Protein AF-0000000079552326 (afdb_homodimer)

Organism: Vigna unguiculata (NCBI:txid3917)

Foldseek 3Di:
DPPPPPPDPPPPPPPPPPVVPWDFQEKDFEPPLQPGKMWIWTQCQKIKIWDADPVGDIDIDIDPNVPRRTWNEKEWAFQDFAQPPPPDDPPGGWTKMWTWFQVQFIWIWTDDPNDIDTQAPPTHHDGPGGFNYKYWFHRPNHQWTWMWIFGQQQWIKIWIDRGRSDHIDIDTLDRRVGGKHDWDADPNRQKIWTAGPVRDIWIWGQDPVRHIDTDDDDDD/DDPPPPPDPPPPPPPPPPVVPWDFQEKDFEPPLQPGKMWIWTQCQKIKIWDADPVGDIDIDIDPNVPRRTWNYKEWAFQDFAPPPPPDDPPGGWTKMWTWFQVQFIWIWTDDPNDIDTQAPPTHHDGPGGFQYKYWFHRPNHQWTWMWIFGQQQWIKIWIDRGRSDHIDIDTLDRRVGGKHDWDADPNRQKIWTAGPVRDIWIWGQDPVRHIDTDDDDDD

InterPro domains:
  IPR001680 WD40 repeat [PF00400] (12-50)
  IPR001680 WD40 repeat [PF00400] (66-109)
  IPR001680 WD40 repeat [PF00400] (123-159)
  IPR001680 WD40 repeat [PF00400] (177-204)
  IPR001680 WD40 repeat [PS50082] (124-161)
  IPR001680 WD40 repeat [SM00320] (10-51)
  IPR001680 WD40 repeat [SM00320] (56-110)
  IPR001680 WD40 repeat [SM00320] (117-160)
  IPR001680 WD40 repeat [SM00320] (166-205)
  IPR015943 WD40/YVTN repeat-like-containing domain superfamily [G3DSA:2.130.10.10] (1-220)
  IPR036322 WD40-repeat-containing domain superfamily [SSF50978] (7-205)
  IPR037363 Sec13/Seh1 family [PTHR11024] (5-219)

Solvent-accessible surface area (backbone atoms only — not comparable to full-atom values): 23379 Å² total; per-residue (Å²): 136,86,79,80,80,78,78,78,77,75,76,71,74,71,74,72,71,74,66,74,52,40,37,53,56,25,74,37,69,44,46,72,90,71,44,66,29,38,41,34,13,18,39,70,2,34,33,42,36,39,34,61,42,95,87,66,40,27,46,50,48,70,39,74,58,70,21,65,72,9,17,33,14,44,23,45,38,49,40,62,62,54,60,67,57,91,78,58,76,84,69,71,69,47,56,37,35,37,35,12,6,55,72,16,32,38,43,33,34,33,59,52,95,91,37,73,38,81,67,42,91,68,63,47,74,82,55,87,31,34,21,43,17,36,30,43,36,45,60,77,76,32,63,41,50,42,32,40,37,15,12,54,67,8,35,32,36,41,33,35,29,64,49,92,89,53,73,73,44,79,41,76,71,47,76,68,83,38,34,23,54,41,52,44,58,37,88,69,35,60,36,39,39,38,29,29,49,63,45,43,74,48,40,33,32,67,42,96,87,68,48,70,40,73,55,61,65,48,76,116,136,86,81,78,78,78,78,77,80,76,74,68,73,72,70,70,71,72,64,74,50,39,38,52,56,24,74,37,70,43,47,71,91,72,44,65,29,37,40,33,12,18,40,71,2,32,32,40,36,40,34,60,43,94,86,66,39,26,46,50,46,72,38,75,58,69,21,67,72,9,17,34,15,43,23,46,38,49,42,63,63,53,61,67,55,88,77,59,75,84,68,72,69,47,56,35,34,36,35,11,6,57,72,17,32,38,43,34,34,32,57,52,95,90,37,73,38,79,67,41,92,68,63,48,74,82,54,88,30,33,21,43,17,36,29,43,35,45,58,75,78,32,63,40,50,42,34,42,36,16,12,54,66,7,34,32,37,39,32,36,27,64,50,91,88,53,74,72,44,78,43,75,72,47,76,68,83,38,33,21,55,41,51,44,58,36,87,67,36,60,38,38,40,37,30,30,48,64,45,44,74,48,41,33,30,67,42,97,86,67,46,71,42,74,54,61,65,49,77,116

Structure (mmCIF, N/CA/C/O backbone):
data_AF-0000000079552326-model_v1
#
loop_
_entity.id
_entity.type
_entity.pdbx_description
1 polymer 'Protein transport protein SEC13'
#
loop_
_atom_site.group_PDB
_atom_site.id
_atom_site.type_symbol
_atom_site.label_atom_id
_atom_site.label_alt_id
_atom_site.label_comp_id
_atom_site.label_asym_id
_atom_site.label_entity_id
_atom_site.label_seq_id
_atom_site.pdbx_PDB_ins_code
_atom_site.Cartn_x
_atom_site.Cartn_y
_atom_site.Cartn_z
_atom_site.occupancy
_atom_site.B_iso_or_equiv
_atom_site.auth_seq_id
_atom_site.auth_comp_id
_atom_site.auth_asym_id
_atom_site.auth_atom_id
_atom_site.pdbx_PDB_model_num
ATOM 1 N N . MET A 1 1 ? -56.062 27.609 -46.219 1 24.67 1 MET A N 1
ATOM 2 C CA . MET A 1 1 ? -54.938 26.688 -46.188 1 24.67 1 MET A CA 1
ATOM 3 C C . MET A 1 1 ? -54.125 26.875 -44.906 1 24.67 1 MET A C 1
ATOM 5 O O . MET A 1 1 ? -53.594 27.953 -44.656 1 24.67 1 MET A O 1
ATOM 9 N N . GLN A 1 2 ? -54.5 26.234 -43.75 1 25.81 2 GLN A N 1
ATOM 10 C CA . GLN A 1 2 ? -54.125 26.312 -42.344 1 25.81 2 GLN A CA 1
ATOM 11 C C . GLN A 1 2 ? -52.719 25.781 -42.125 1 25.81 2 GLN A C 1
ATOM 13 O O . GLN A 1 2 ? -52.406 24.641 -42.469 1 25.81 2 GLN A O 1
ATOM 18 N N . LEU A 1 3 ? -51.719 26.625 -42.375 1 27.33 3 LEU A N 1
ATOM 19 C CA . LEU A 1 3 ? -50.281 26.359 -42.219 1 27.33 3 LEU A CA 1
ATOM 20 C C . LEU A 1 3 ? -49.969 25.859 -40.812 1 27.33 3 LEU A C 1
ATOM 22 O O . LEU A 1 3 ? -50.406 26.453 -39.812 1 27.33 3 LEU A O 1
ATOM 26 N N . TYR A 1 4 ? -49.844 24.5 -40.562 1 27.97 4 TYR A N 1
ATOM 27 C CA . TYR A 1 4 ? -49.406 23.797 -39.375 1 27.97 4 TYR A CA 1
ATOM 28 C C . TYR A 1 4 ? -48.062 24.328 -38.875 1 27.97 4 TYR A C 1
ATOM 30 O O . TYR A 1 4 ? -47.125 24.484 -39.656 1 27.97 4 TYR A O 1
ATOM 38 N N . GLU A 1 5 ? -47.938 25.203 -37.844 1 29.52 5 GLU A N 1
ATOM 39 C CA . GLU A 1 5 ? -46.906 25.75 -36.969 1 29.52 5 GLU A CA 1
ATOM 40 C C . GLU A 1 5 ? -46.094 24.656 -36.281 1 29.52 5 GLU A C 1
ATOM 42 O O . GLU A 1 5 ? -46.594 24.031 -35.312 1 29.52 5 GLU A O 1
ATOM 47 N N . GLY A 1 6 ? -45.562 23.641 -36.969 1 33.25 6 GLY A N 1
ATOM 48 C CA . GLY A 1 6 ? -44.844 22.562 -36.344 1 33.25 6 GLY A CA 1
ATOM 49 C C . GLY A 1 6 ? -43.719 23.031 -35.406 1 33.25 6 GLY A C 1
ATOM 50 O O . GLY A 1 6 ? -42.875 23.844 -35.812 1 33.25 6 GLY A O 1
ATOM 51 N N . ASN A 1 7 ? -43.938 23.281 -34.094 1 32.72 7 ASN A N 1
ATOM 52 C CA . ASN A 1 7 ? -43.094 23.625 -32.969 1 32.72 7 ASN A CA 1
ATOM 53 C C . ASN A 1 7 ? -41.875 22.719 -32.906 1 32.72 7 ASN A C 1
ATOM 55 O O . ASN A 1 7 ? -42 21.484 -32.906 1 32.72 7 ASN A O 1
ATOM 59 N N . GLN A 1 8 ? -40.688 23.078 -33.438 1 32.16 8 GLN A N 1
ATOM 60 C CA . GLN A 1 8 ? -39.312 22.609 -33.438 1 32.16 8 GLN A CA 1
ATOM 61 C C . GLN A 1 8 ? -38.875 22.219 -32.031 1 32.16 8 GLN A C 1
ATOM 63 O O . GLN A 1 8 ? -38.938 23.031 -31.109 1 32.16 8 GLN A O 1
ATOM 68 N N . ASN A 1 9 ? -39.156 20.969 -31.547 1 32.09 9 ASN A N 1
ATOM 69 C CA . ASN A 1 9 ? -38.656 20.266 -30.359 1 32.09 9 ASN A CA 1
ATOM 70 C C . ASN A 1 9 ? -37.188 20.578 -30.109 1 32.09 9 ASN A C 1
ATOM 72 O O . ASN A 1 9 ? -36.344 20.312 -30.969 1 32.09 9 ASN A O 1
ATOM 76 N N . GLU A 1 10 ? -36.812 21.656 -29.422 1 29.03 10 GLU A N 1
ATOM 77 C CA . GLU A 1 10 ? -35.5 22.016 -28.859 1 29.03 10 GLU A CA 1
ATOM 78 C C . GLU A 1 10 ? -34.844 20.812 -28.188 1 29.03 10 GLU A C 1
ATOM 80 O O . GLU A 1 10 ? -35.406 20.25 -27.234 1 29.03 10 GLU A O 1
ATOM 85 N N . TRP A 1 11 ? -34.281 19.844 -28.906 1 26.61 11 TRP A N 1
ATOM 86 C CA . TRP A 1 11 ? -33.344 18.859 -28.375 1 26.61 11 TRP A CA 1
ATOM 87 C C . TRP A 1 11 ? -32.406 19.5 -27.375 1 26.61 11 TRP A C 1
ATOM 89 O O . TRP A 1 11 ? -31.656 20.438 -27.703 1 26.61 11 TRP A O 1
ATOM 99 N N . THR A 1 12 ? -32.875 19.891 -26.219 1 27.86 12 THR A N 1
ATOM 100 C CA . THR A 1 12 ? -31.969 20.25 -25.125 1 27.86 12 THR A CA 1
ATOM 101 C C . THR A 1 12 ? -30.766 19.297 -25.094 1 27.86 12 THR A C 1
ATOM 103 O O . THR A 1 12 ? -30.938 18.078 -25.094 1 27.86 12 THR A O 1
ATOM 106 N N . GLN A 1 13 ? -29.703 19.641 -25.734 1 26.75 13 GLN A N 1
ATOM 107 C CA . GLN A 1 13 ? -28.375 19.047 -25.562 1 26.75 13 GLN A CA 1
ATOM 108 C C . GLN A 1 13 ? -28.109 18.719 -24.094 1 26.75 13 GLN A C 1
ATOM 110 O O . GLN A 1 13 ? -28.141 19.594 -23.234 1 26.75 13 GLN A O 1
ATOM 115 N N . ALA A 1 14 ? -28.688 17.656 -23.625 1 30.33 14 ALA A N 1
ATOM 116 C CA . ALA A 1 14 ? -28.172 17.125 -22.359 1 30.33 14 ALA A CA 1
ATOM 117 C C . ALA A 1 14 ? -26.656 17.25 -22.281 1 30.33 14 ALA A C 1
ATOM 119 O O . ALA A 1 14 ? -25.938 16.828 -23.188 1 30.33 14 ALA A O 1
ATOM 120 N N . HIS A 1 15 ? -26.156 18.344 -21.812 1 29.78 15 HIS A N 1
ATOM 121 C CA . HIS A 1 15 ? -24.766 18.422 -21.391 1 29.78 15 HIS A CA 1
ATOM 122 C C . HIS A 1 15 ? -24.297 17.125 -20.734 1 29.78 15 HIS A C 1
ATOM 124 O O . HIS A 1 15 ? -24.906 16.656 -19.766 1 29.78 15 HIS A O 1
ATOM 130 N N . VAL A 1 16 ? -24.172 16.125 -21.547 1 32.25 16 VAL A N 1
ATOM 131 C CA . VAL A 1 16 ? -23.359 15.062 -20.969 1 32.25 16 VAL A CA 1
ATOM 132 C C . VAL A 1 16 ? -22.188 15.664 -20.203 1 32.25 16 VAL A C 1
ATOM 134 O O . VAL A 1 16 ? -21.312 16.312 -20.797 1 32.25 16 VAL A O 1
ATOM 137 N N . PHE A 1 17 ? -22.422 16.359 -19.125 1 31.36 17 PHE A N 1
ATOM 138 C CA . PHE A 1 17 ? -21.297 16.562 -18.219 1 31.36 17 PHE A CA 1
ATOM 139 C C . PHE A 1 17 ? -20.453 15.305 -18.125 1 31.36 17 PHE A C 1
ATOM 141 O O . PHE A 1 17 ? -20.922 14.273 -17.641 1 31.36 17 PHE A O 1
ATOM 148 N N . ASP A 1 18 ? -19.703 15.031 -19.078 1 37.56 18 ASP A N 1
ATOM 149 C CA . ASP A 1 18 ? -18.562 14.148 -18.891 1 37.56 18 ASP A CA 1
ATOM 150 C C . ASP A 1 18 ? -17.844 14.445 -17.578 1 37.56 18 ASP A C 1
ATOM 152 O O . ASP A 1 18 ? -16.844 15.172 -17.547 1 37.56 18 ASP A O 1
ATOM 156 N N . GLU A 1 19 ? -18.484 14.938 -16.562 1 38.12 19 GLU A N 1
ATOM 157 C CA . GLU A 1 19 ? -17.734 15.109 -15.328 1 38.12 19 GLU A CA 1
ATOM 158 C C . GLU A 1 19 ? -16.875 13.883 -15.031 1 38.12 19 GLU A C 1
ATOM 160 O O . GLU A 1 19 ? -17.406 12.797 -14.797 1 38.12 19 GLU A O 1
ATOM 165 N N . HIS A 1 20 ? -15.773 13.742 -15.633 1 43.22 20 HIS A N 1
ATOM 166 C CA . HIS A 1 20 ? -14.758 12.789 -15.227 1 43.22 20 HIS A CA 1
ATOM 167 C C . HIS A 1 20 ? -14.758 12.586 -13.711 1 43.22 20 HIS A C 1
ATOM 169 O O . HIS A 1 20 ? -14.523 13.539 -12.961 1 43.22 20 HIS A O 1
ATOM 175 N N . LYS A 1 21 ? -15.711 11.922 -13.164 1 56.38 21 LYS A N 1
ATOM 176 C CA . LYS A 1 21 ? -15.648 11.609 -11.734 1 56.38 21 LYS A CA 1
ATOM 177 C C . LYS A 1 21 ? -14.234 11.203 -11.32 1 56.38 21 LYS A C 1
ATOM 179 O O . LYS A 1 21 ? -13.492 10.633 -12.117 1 56.38 21 LYS A O 1
ATOM 184 N N . SER A 1 22 ? -13.594 11.969 -10.289 1 68.19 22 SER A N 1
ATOM 185 C CA . SER A 1 22 ? -12.219 11.969 -9.797 1 68.19 22 SER A CA 1
ATOM 186 C C . SER A 1 22 ? -11.844 10.609 -9.203 1 68.19 22 SER A C 1
ATOM 188 O O . SER A 1 22 ? -12.719 9.875 -8.734 1 68.19 22 SER A O 1
ATOM 190 N N . SER A 1 23 ? -10.742 10.07 -9.523 1 82.38 23 SER A N 1
ATOM 191 C CA . SER A 1 23 ? -10.227 8.758 -9.156 1 82.38 23 SER A CA 1
ATOM 192 C C . SER A 1 23 ? -9.695 8.758 -7.727 1 82.38 23 SER A C 1
ATOM 194 O O . SER A 1 23 ? -9.258 9.789 -7.215 1 82.38 23 SER A O 1
ATOM 196 N N . VAL A 1 24 ? -10 7.66 -6.949 1 91.12 24 VAL A N 1
ATOM 197 C CA . VAL A 1 24 ? -9.305 7.414 -5.688 1 91.12 24 VAL A CA 1
ATOM 198 C C . VAL A 1 24 ? -7.875 6.961 -5.969 1 91.12 24 VAL A C 1
ATOM 200 O O . VAL A 1 24 ? -7.656 5.93 -6.602 1 91.12 24 VAL A O 1
ATOM 203 N N . ASN A 1 25 ? -6.969 7.672 -5.465 1 92 25 ASN A N 1
ATOM 204 C CA . ASN A 1 25 ? -5.57 7.438 -5.801 1 92 25 ASN A CA 1
ATOM 205 C C . ASN A 1 25 ? -4.875 6.574 -4.75 1 92 25 ASN A C 1
ATOM 207 O O . ASN A 1 25 ? -3.883 5.906 -5.047 1 92 25 ASN A O 1
ATOM 211 N N . SER A 1 26 ? -5.426 6.602 -3.602 1 95.44 26 SER A N 1
ATOM 212 C CA . SER A 1 26 ? -4.766 5.902 -2.504 1 95.44 26 SER A CA 1
ATOM 213 C C . SER A 1 26 ? -5.762 5.477 -1.435 1 95.44 26 SER A C 1
ATOM 215 O O . SER A 1 26 ? -6.703 6.215 -1.129 1 95.44 26 SER A O 1
ATOM 217 N N . ILE A 1 27 ? -5.586 4.344 -0.878 1 96.31 27 ILE A N 1
ATOM 218 C CA . ILE A 1 27 ? -6.352 3.826 0.25 1 96.31 27 ILE A CA 1
ATOM 219 C C . ILE A 1 27 ? -5.402 3.242 1.294 1 96.31 27 ILE A C 1
ATOM 221 O O . ILE A 1 27 ? -4.395 2.621 0.947 1 96.31 27 ILE A O 1
ATOM 225 N N . ALA A 1 28 ? -5.66 3.475 2.564 1 97.81 28 ALA A N 1
ATOM 226 C CA . ALA A 1 28 ? -4.805 2.984 3.639 1 97.81 28 ALA A CA 1
ATOM 227 C C . ALA A 1 28 ? -5.617 2.66 4.887 1 97.81 28 ALA A C 1
ATOM 229 O O . ALA A 1 28 ? -6.371 3.504 5.383 1 97.81 28 ALA A O 1
ATOM 230 N N . TRP A 1 29 ? -5.469 1.457 5.418 1 97.25 29 TRP A N 1
ATOM 231 C CA . TRP A 1 29 ? -6.082 1.085 6.688 1 97.25 29 TRP A CA 1
ATOM 232 C C . TRP A 1 29 ? -5.285 1.644 7.859 1 97.25 29 TRP A C 1
ATOM 234 O O . TRP A 1 29 ? -4.055 1.654 7.832 1 97.25 29 TRP A O 1
ATOM 244 N N . ALA A 1 30 ? -6.039 1.964 8.898 1 96.94 30 ALA A N 1
ATOM 245 C CA . ALA A 1 30 ? -5.414 2.492 10.109 1 96.94 30 ALA A CA 1
ATOM 246 C C . ALA A 1 30 ? -4.781 1.374 10.938 1 96.94 30 ALA A C 1
ATOM 248 O O . ALA A 1 30 ? -5.066 0.195 10.711 1 96.94 30 ALA A O 1
ATOM 249 N N . PRO A 1 31 ? -3.836 1.813 11.852 1 93.25 31 PRO A N 1
ATOM 250 C CA . PRO A 1 31 ? -3.346 0.819 12.812 1 93.25 31 PRO A CA 1
ATOM 251 C C . PRO A 1 31 ? -4.473 0.136 13.578 1 93.25 31 PRO A C 1
ATOM 253 O O . PRO A 1 31 ? -5.539 0.725 13.773 1 93.25 31 PRO A O 1
ATOM 256 N N . HIS A 1 32 ? -4.137 -1.065 14 1 90.56 32 HIS A N 1
ATOM 257 C CA . HIS A 1 32 ? -5.152 -1.932 14.586 1 90.56 32 HIS A CA 1
ATOM 258 C C . HIS A 1 32 ? -5.766 -1.299 15.836 1 90.56 32 HIS A C 1
ATOM 260 O O . HIS A 1 32 ? -6.953 -1.491 16.109 1 90.56 32 HIS A O 1
ATOM 266 N N . GLU A 1 33 ? -4.957 -0.493 16.531 1 90.94 33 GLU A N 1
ATOM 267 C CA . GLU A 1 33 ? -5.414 0.094 17.781 1 90.94 33 GLU A CA 1
ATOM 268 C C . GLU A 1 33 ? -6.555 1.08 17.547 1 90.94 33 GLU A C 1
ATOM 270 O O . GLU A 1 33 ? -7.293 1.419 18.469 1 90.94 33 GLU A O 1
ATOM 275 N N . LEU A 1 34 ? -6.688 1.47 16.328 1 92.5 34 LEU A N 1
ATOM 276 C CA . LEU A 1 34 ? -7.703 2.467 16 1 92.5 34 LEU A CA 1
ATOM 277 C C . LEU A 1 34 ? -8.969 1.804 15.477 1 92.5 34 LEU A C 1
ATOM 279 O O . LEU A 1 34 ? -9.93 2.488 15.117 1 92.5 34 LEU A O 1
ATOM 283 N N . GLY A 1 35 ? -8.977 0.435 15.477 1 92.31 35 GLY A N 1
ATOM 284 C CA . GLY A 1 35 ? -10.109 -0.286 14.922 1 92.31 35 GLY A CA 1
ATOM 285 C C . GLY A 1 35 ? -10.148 -0.267 13.406 1 92.31 35 GLY A C 1
ATOM 286 O O . GLY A 1 35 ? -9.117 -0.08 12.758 1 92.31 35 GLY A O 1
ATOM 287 N N . LEU A 1 36 ? -11.352 -0.593 12.867 1 94 36 LEU A N 1
ATOM 288 C CA . LEU A 1 36 ? -11.531 -0.58 11.414 1 94 36 LEU A CA 1
ATOM 289 C C . LEU A 1 36 ? -11.734 0.843 10.906 1 94 36 LEU A C 1
ATOM 291 O O . LEU A 1 36 ? -12.836 1.387 10.992 1 94 36 LEU A O 1
ATOM 295 N N . CYS A 1 37 ? -10.688 1.405 10.453 1 95.88 37 CYS A N 1
ATOM 296 C CA . CYS A 1 37 ? -10.656 2.775 9.953 1 95.88 37 CYS A CA 1
ATOM 297 C C . CYS A 1 37 ? -9.852 2.865 8.664 1 95.88 37 CYS A C 1
ATOM 299 O O . CYS A 1 37 ? -8.727 2.367 8.594 1 95.88 37 CYS A O 1
ATOM 301 N N . LEU A 1 38 ? -10.453 3.438 7.605 1 96.88 38 LEU A N 1
ATOM 302 C CA . LEU A 1 38 ? -9.867 3.49 6.27 1 96.88 38 LEU A CA 1
ATOM 303 C C . LEU A 1 38 ? -9.781 4.93 5.773 1 96.88 38 LEU A C 1
ATOM 305 O O . LEU A 1 38 ? -10.773 5.66 5.797 1 96.88 38 LEU A O 1
ATOM 309 N N . ALA A 1 39 ? -8.586 5.371 5.355 1 98.12 39 ALA A N 1
ATOM 310 C CA . ALA A 1 39 ? -8.406 6.672 4.715 1 98.12 39 ALA A CA 1
ATOM 311 C C . ALA A 1 39 ? -8.273 6.527 3.203 1 98.12 39 ALA A C 1
ATOM 313 O O . ALA A 1 39 ? -7.605 5.605 2.721 1 98.12 39 ALA A O 1
ATOM 314 N N . CYS A 1 40 ? -8.844 7.449 2.457 1 97.12 40 CYS A N 1
ATOM 315 C CA . CYS A 1 40 ? -8.805 7.43 0.999 1 97.12 40 CYS A CA 1
ATOM 316 C C . CYS A 1 40 ? -8.461 8.805 0.442 1 97.12 40 CYS A C 1
ATOM 318 O O . CYS A 1 40 ? -9.125 9.789 0.759 1 97.12 40 CYS A O 1
ATOM 320 N N . GLY A 1 41 ? -7.438 8.891 -0.342 1 97.31 41 GLY A N 1
ATOM 321 C CA . GLY A 1 41 ? -7.09 10.109 -1.054 1 97.31 41 GLY A CA 1
ATOM 322 C C . GLY A 1 41 ? -7.629 10.148 -2.473 1 97.31 41 GLY A C 1
ATOM 323 O O . GLY A 1 41 ? -7.449 9.203 -3.236 1 97.31 41 GLY A O 1
ATOM 324 N N . SER A 1 42 ? -8.219 11.281 -2.816 1 95.38 42 SER A N 1
ATOM 325 C CA . SER A 1 42 ? -8.914 11.352 -4.098 1 95.38 42 SER A CA 1
ATOM 326 C C . SER A 1 42 ? -8.344 12.469 -4.973 1 95.38 42 SER A C 1
ATOM 328 O O . SER A 1 42 ? -7.762 13.422 -4.461 1 95.38 42 SER A O 1
ATOM 330 N N . SER A 1 43 ? -8.602 12.336 -6.254 1 93.75 43 SER A N 1
ATOM 331 C CA . SER A 1 43 ? -8.148 13.305 -7.246 1 93.75 43 SER A CA 1
ATOM 332 C C . SER A 1 43 ? -8.922 14.617 -7.129 1 93.75 43 SER A C 1
ATOM 334 O O . SER A 1 43 ? -8.492 15.648 -7.652 1 93.75 43 SER A O 1
ATOM 336 N N . ASP A 1 44 ? -10.055 14.609 -6.48 1 93.62 44 ASP A N 1
ATOM 337 C CA . ASP A 1 44 ? -10.836 15.836 -6.324 1 93.62 44 ASP A CA 1
ATOM 338 C C . ASP A 1 44 ? -10.266 16.703 -5.207 1 93.62 44 ASP A C 1
ATOM 340 O O . ASP A 1 44 ? -10.805 17.781 -4.918 1 93.62 44 ASP A O 1
ATOM 344 N N . GLY A 1 45 ? -9.273 16.203 -4.559 1 97 45 GLY A N 1
ATOM 345 C CA . GLY A 1 45 ? -8.555 17 -3.576 1 97 45 GLY A CA 1
ATOM 346 C C . GLY A 1 45 ? -8.953 16.688 -2.146 1 97 45 GLY A C 1
ATOM 347 O O . GLY A 1 45 ? -8.383 17.25 -1.204 1 97 45 GLY A O 1
ATOM 348 N N . ASN A 1 46 ? -9.898 15.781 -1.949 1 96.69 46 ASN A N 1
ATOM 349 C CA . ASN A 1 46 ? -10.398 15.453 -0.618 1 96.69 46 ASN A CA 1
ATOM 350 C C . ASN A 1 46 ? -9.812 14.141 -0.107 1 96.69 46 ASN A C 1
ATOM 352 O O . ASN A 1 46 ? -9.367 13.305 -0.896 1 96.69 46 ASN A O 1
ATOM 356 N N . ILE A 1 47 ? -9.805 14.055 1.215 1 97.81 47 ILE A N 1
ATOM 357 C CA . ILE A 1 47 ? -9.555 12.781 1.888 1 97.81 47 ILE A CA 1
ATOM 358 C C . ILE A 1 47 ? -10.805 12.336 2.633 1 97.81 47 ILE A C 1
ATOM 360 O O . ILE A 1 47 ? -11.398 13.117 3.389 1 97.81 47 ILE A O 1
ATOM 364 N N . SER A 1 48 ? -11.234 11.188 2.375 1 96.25 48 SER A N 1
ATOM 365 C CA . SER A 1 48 ? -12.328 10.586 3.135 1 96.25 48 SER A CA 1
ATOM 366 C C . SER A 1 48 ? -11.812 9.562 4.133 1 96.25 48 SER A C 1
ATOM 368 O O . SER A 1 48 ? -10.875 8.812 3.83 1 96.25 48 SER A O 1
ATOM 370 N N . VAL A 1 49 ? -12.414 9.531 5.297 1 96.88 49 VAL A N 1
ATOM 371 C CA . VAL A 1 49 ? -12.078 8.555 6.332 1 96.88 49 VAL A CA 1
ATOM 372 C C . VAL A 1 49 ? -13.336 7.789 6.742 1 96.88 49 VAL A C 1
ATOM 374 O O . VAL A 1 49 ? -14.328 8.383 7.168 1 96.88 49 VAL A O 1
ATOM 377 N N . PHE A 1 50 ? -13.25 6.508 6.566 1 94.88 50 PHE A N 1
ATOM 378 C CA . PHE A 1 50 ? -14.344 5.617 6.949 1 94.88 50 PHE A CA 1
ATOM 379 C C . PHE A 1 50 ? -14.031 4.922 8.273 1 94.88 50 PHE A C 1
ATOM 381 O O . PHE A 1 50 ? -12.938 4.375 8.445 1 94.88 50 PHE A O 1
ATOM 388 N N . THR A 1 51 ? -14.961 4.945 9.188 1 94.88 51 THR A N 1
ATOM 389 C CA . THR A 1 51 ? -14.766 4.301 10.484 1 94.88 51 THR A CA 1
ATOM 390 C C . THR A 1 51 ? -15.945 3.391 10.812 1 94.88 51 THR A C 1
ATOM 392 O O . THR A 1 51 ? -17.109 3.812 10.742 1 94.88 51 THR A O 1
ATOM 395 N N . ALA A 1 52 ? -15.602 2.23 11.203 1 94.06 52 ALA A N 1
ATOM 396 C CA . ALA A 1 52 ? -16.641 1.285 11.586 1 94.06 52 ALA A CA 1
ATOM 397 C C . ALA A 1 52 ? -17.25 1.644 12.938 1 94.06 52 ALA A C 1
ATOM 399 O O . ALA A 1 52 ? -16.531 2.037 13.859 1 94.06 52 ALA A O 1
ATOM 400 N N . ARG A 1 53 ? -18.5 1.413 13 1 92.81 53 ARG A N 1
ATOM 401 C CA . ARG A 1 53 ? -19.219 1.601 14.25 1 92.81 53 ARG A CA 1
ATOM 402 C C . ARG A 1 53 ? -19.484 0.264 14.945 1 92.81 53 ARG A C 1
ATOM 404 O O . ARG A 1 53 ? -19.406 -0.791 14.305 1 92.81 53 ARG A O 1
ATOM 411 N N . ALA A 1 54 ? -19.828 0.433 16.172 1 89.94 54 ALA A N 1
ATOM 412 C CA . ALA A 1 54 ? -20.125 -0.761 16.953 1 89.94 54 ALA A CA 1
ATOM 413 C C . ALA A 1 54 ? -21.359 -1.475 16.422 1 89.94 54 ALA A C 1
ATOM 415 O O . ALA A 1 54 ? -21.469 -2.699 16.516 1 89.94 54 ALA A O 1
ATOM 416 N N . ASP A 1 55 ? -22.25 -0.761 15.852 1 88.62 55 ASP A N 1
ATOM 417 C CA . ASP A 1 55 ? -23.516 -1.345 15.406 1 88.62 55 ASP A CA 1
ATOM 418 C C . ASP A 1 55 ? -23.375 -1.955 14.016 1 88.62 55 ASP A C 1
ATOM 420 O O . ASP A 1 55 ? -24.375 -2.361 13.414 1 88.62 55 ASP A O 1
ATOM 424 N N . GLY A 1 56 ? -22.203 -1.899 13.445 1 83.75 56 GLY A N 1
ATOM 425 C CA . GLY A 1 56 ? -21.953 -2.527 12.156 1 83.75 56 GLY A CA 1
ATOM 426 C C . GLY A 1 56 ? -21.984 -1.546 11 1 83.75 56 GLY A C 1
ATOM 427 O O . GLY A 1 56 ? -21.594 -1.882 9.883 1 83.75 56 GLY A O 1
ATOM 428 N N . GLY A 1 57 ? -22.469 -0.383 11.305 1 89.06 57 GLY A N 1
ATOM 429 C CA . GLY A 1 57 ? -22.438 0.663 10.297 1 89.06 57 GLY A CA 1
ATOM 430 C C . GLY A 1 57 ? -21.094 1.36 10.195 1 89.06 57 GLY A C 1
ATOM 431 O O . GLY A 1 57 ? -20.156 1.008 10.906 1 89.06 57 GLY A O 1
ATOM 432 N N . TRP A 1 58 ? -21.016 2.219 9.203 1 92.56 58 TRP A N 1
ATOM 433 C CA . TRP A 1 58 ? -19.766 2.953 9.008 1 92.56 58 TRP A CA 1
ATOM 434 C C . TRP A 1 58 ? -20.031 4.457 8.938 1 92.56 58 TRP A C 1
ATOM 436 O O . TRP A 1 58 ? -21 4.898 8.312 1 92.56 58 TRP A O 1
ATOM 446 N N . ASP A 1 59 ? -19.203 5.23 9.641 1 93.06 59 ASP A N 1
ATOM 447 C CA . ASP A 1 59 ? -19.188 6.688 9.531 1 93.06 59 ASP A CA 1
ATOM 448 C C . ASP A 1 59 ? -18.172 7.156 8.492 1 93.06 59 ASP A C 1
ATOM 450 O O . ASP A 1 59 ? -17.156 6.508 8.281 1 93.06 59 ASP A O 1
ATOM 454 N N . THR A 1 60 ? -18.547 8.25 7.852 1 92.81 60 THR A N 1
ATOM 455 C CA . THR A 1 60 ? -17.609 8.875 6.918 1 92.81 60 THR A CA 1
ATOM 456 C C . THR A 1 60 ? -17.312 10.312 7.348 1 92.81 60 THR A C 1
ATOM 458 O O . THR A 1 60 ? -18.219 11.078 7.668 1 92.81 60 THR A O 1
ATOM 461 N N . ALA A 1 61 ? -16.047 10.602 7.473 1 95.19 61 ALA A N 1
ATOM 462 C CA . ALA A 1 61 ? -15.57 11.977 7.652 1 95.19 61 ALA A CA 1
ATOM 463 C C . ALA A 1 61 ? -14.758 12.43 6.445 1 95.19 61 ALA A C 1
ATOM 465 O O . ALA A 1 61 ? -14.203 11.602 5.715 1 95.19 61 ALA A O 1
ATOM 466 N N . MET A 1 62 ? -14.742 13.797 6.266 1 95.38 62 MET A N 1
ATOM 467 C CA . MET A 1 62 ? -14.039 14.336 5.109 1 95.38 62 MET A CA 1
ATOM 468 C C . MET A 1 62 ? -13.055 15.422 5.535 1 95.38 62 MET A C 1
ATOM 470 O O . MET A 1 62 ? -13.375 16.266 6.375 1 95.38 62 MET A O 1
ATOM 474 N N . ILE A 1 63 ? -11.859 15.312 5.098 1 97.81 63 ILE A N 1
ATOM 475 C CA . ILE A 1 63 ? -10.938 16.438 5.086 1 97.81 63 ILE A CA 1
ATOM 476 C C . ILE A 1 63 ? -11.047 17.188 3.754 1 97.81 63 ILE A C 1
ATOM 478 O O . ILE A 1 63 ? -10.414 16.797 2.77 1 97.81 63 ILE A O 1
ATOM 482 N N . ASP A 1 64 ? -11.727 18.266 3.795 1 96.56 64 ASP A N 1
ATOM 483 C CA . ASP A 1 64 ? -12.055 19 2.576 1 96.56 64 ASP A CA 1
ATOM 484 C C . ASP A 1 64 ? -10.844 19.766 2.057 1 96.56 64 ASP A C 1
ATOM 486 O O . ASP A 1 64 ? -10.102 20.375 2.836 1 96.56 64 ASP A O 1
ATOM 490 N N . GLN A 1 65 ? -10.688 19.641 0.729 1 97.38 65 GLN A N 1
ATOM 491 C CA . GLN A 1 65 ? -9.648 20.406 0.036 1 97.38 65 GLN A CA 1
ATOM 492 C C . GLN A 1 65 ? -8.289 20.203 0.703 1 97.38 65 GLN A C 1
ATOM 494 O O . GLN A 1 65 ? -7.551 21.172 0.919 1 97.38 65 GLN A O 1
ATOM 499 N N . ALA A 1 66 ? -8.016 18.984 1.131 1 98.19 66 ALA A N 1
ATOM 500 C CA . ALA A 1 66 ? -6.707 18.672 1.705 1 98.19 66 ALA A CA 1
ATOM 501 C C . ALA A 1 66 ? -5.582 19.078 0.756 1 98.19 66 ALA A C 1
ATOM 503 O O . ALA A 1 66 ? -4.629 19.75 1.164 1 98.19 66 ALA A O 1
ATOM 504 N N . HIS A 1 67 ? -5.676 18.641 -0.46 1 98.38 67 HIS A N 1
ATOM 505 C CA . HIS A 1 67 ? -4.859 19.062 -1.594 1 98.38 67 HIS A CA 1
ATOM 506 C C . HIS A 1 67 ? -5.734 19.484 -2.775 1 98.38 67 HIS A C 1
ATOM 508 O O . HIS A 1 67 ? -6.137 18.625 -3.576 1 98.38 67 HIS A O 1
ATOM 514 N N . PRO A 1 68 ? -6.039 20.719 -2.969 1 96.62 68 PRO A N 1
ATOM 515 C CA . PRO A 1 68 ? -7.062 21.172 -3.908 1 96.62 68 PRO A CA 1
ATOM 516 C C . PRO A 1 68 ? -6.84 20.656 -5.324 1 96.62 68 PRO A C 1
ATOM 518 O O . PRO A 1 68 ? -7.805 20.438 -6.062 1 96.62 68 PRO A O 1
ATOM 521 N N . VAL A 1 69 ? -5.672 20.422 -5.758 1 96.44 69 VAL A N 1
ATOM 522 C CA . VAL A 1 69 ? -5.391 20 -7.125 1 96.44 69 VAL A CA 1
ATOM 523 C C . VAL A 1 69 ? -5.422 18.484 -7.211 1 96.44 69 VAL A C 1
ATOM 525 O O . VAL A 1 69 ? -5.336 17.906 -8.305 1 96.44 69 VAL A O 1
ATOM 528 N N . GLY A 1 70 ? -5.555 17.781 -6.051 1 97.31 70 GLY A N 1
ATOM 529 C CA . GLY A 1 70 ? -5.641 16.328 -6.031 1 97.31 70 GLY A CA 1
ATOM 530 C C . GLY A 1 70 ? -4.77 15.688 -4.965 1 97.31 70 GLY A C 1
ATOM 531 O O . GLY A 1 70 ? -3.619 16.094 -4.773 1 97.31 70 GLY A O 1
ATOM 532 N N . VAL A 1 71 ? -5.332 14.727 -4.238 1 98.25 71 VAL A N 1
ATOM 533 C CA . VAL A 1 71 ? -4.586 13.898 -3.297 1 98.25 71 VAL A CA 1
ATOM 534 C C . VAL A 1 71 ? -3.979 12.703 -4.027 1 98.25 71 VAL A C 1
ATOM 536 O O . VAL A 1 71 ? -4.676 11.984 -4.75 1 98.25 71 VAL A O 1
ATOM 539 N N . THR A 1 72 ? -2.684 12.477 -3.842 1 97.62 72 THR A N 1
ATOM 540 C CA . THR A 1 72 ? -2.008 11.391 -4.543 1 97.62 72 THR A CA 1
ATOM 541 C C . THR A 1 72 ? -1.787 10.195 -3.613 1 97.62 72 THR A C 1
ATOM 543 O O . THR A 1 72 ? -1.741 9.055 -4.062 1 97.62 72 THR A O 1
ATOM 546 N N . SER A 1 73 ? -1.617 10.484 -2.375 1 98.44 73 SER A N 1
ATOM 547 C CA . SER A 1 73 ? -1.265 9.422 -1.439 1 98.44 73 SER A CA 1
ATOM 548 C C . SER A 1 73 ? -1.659 9.781 -0.012 1 98.44 73 SER A C 1
ATOM 550 O O . SER A 1 73 ? -1.715 10.969 0.339 1 98.44 73 SER A O 1
ATOM 552 N N . VAL A 1 74 ? -1.997 8.758 0.801 1 98.81 74 VAL A N 1
ATOM 553 C CA . VAL A 1 74 ? -2.254 8.891 2.232 1 98.81 74 VAL A CA 1
ATOM 554 C C . VAL A 1 74 ? -1.521 7.793 2.994 1 98.81 74 VAL A C 1
ATOM 556 O O . VAL A 1 74 ? -1.314 6.695 2.469 1 98.81 74 VAL A O 1
ATOM 559 N N . SER A 1 75 ? -1.113 8.094 4.188 1 98.69 75 SER A N 1
ATOM 560 C CA . SER A 1 75 ? -0.477 7.129 5.082 1 98.69 75 SER A CA 1
ATOM 561 C C . SER A 1 75 ? -0.799 7.438 6.543 1 98.69 75 SER A C 1
ATOM 563 O O . SER A 1 75 ? -0.778 8.602 6.957 1 98.69 75 SER A O 1
ATOM 565 N N . TRP A 1 76 ? -1.054 6.426 7.309 1 97.75 76 TRP A N 1
ATOM 566 C CA . TRP A 1 76 ? -1.377 6.598 8.719 1 97.75 76 TRP A CA 1
ATOM 567 C C . TRP A 1 76 ? -0.108 6.691 9.562 1 97.75 76 TRP A C 1
ATOM 569 O O . TRP A 1 76 ? 0.884 6.016 9.281 1 97.75 76 TRP A O 1
ATOM 579 N N . ALA A 1 77 ? -0.288 7.5 10.602 1 96 77 ALA A N 1
ATOM 580 C CA . ALA A 1 77 ? 0.707 7.477 11.672 1 96 77 ALA A CA 1
ATOM 581 C C . ALA A 1 77 ? 0.532 6.246 12.555 1 96 77 ALA A C 1
ATOM 583 O O . ALA A 1 77 ? -0.552 5.66 12.609 1 96 77 ALA A O 1
ATOM 584 N N . PRO A 1 78 ? 1.679 5.934 13.203 1 92.5 78 PRO A N 1
ATOM 585 C CA . PRO A 1 78 ? 1.456 5.012 14.32 1 92.5 78 PRO A CA 1
ATOM 586 C C . PRO A 1 78 ? 0.477 5.562 15.352 1 92.5 78 PRO A C 1
ATOM 588 O O . PRO A 1 78 ? 0.363 6.781 15.516 1 92.5 78 PRO A O 1
ATOM 591 N N . SER A 1 79 ? -0.18 4.617 16.031 1 89.44 79 SER A N 1
ATOM 592 C CA . SER A 1 79 ? -1.219 5.031 16.969 1 89.44 79 SER A CA 1
ATOM 593 C C . SER A 1 79 ? -0.614 5.562 18.266 1 89.44 79 SER A C 1
ATOM 595 O O . SER A 1 79 ? -1.305 6.195 19.062 1 89.44 79 SER A O 1
ATOM 597 N N . THR A 1 80 ? 0.582 5.203 18.516 1 83.06 80 THR A N 1
ATOM 598 C CA . THR A 1 80 ? 1.228 5.66 19.75 1 83.06 80 THR A CA 1
ATOM 599 C C . THR A 1 80 ? 2.248 6.754 19.453 1 83.06 80 THR A C 1
ATOM 601 O O . THR A 1 80 ? 2.957 6.688 18.438 1 83.06 80 THR A O 1
ATOM 604 N N . ALA A 1 81 ? 2.232 7.746 20.281 1 74.75 81 ALA A N 1
ATOM 605 C CA . ALA A 1 81 ? 3.195 8.828 20.125 1 74.75 81 ALA A CA 1
ATOM 606 C C . ALA A 1 81 ? 4.625 8.328 20.297 1 74.75 81 ALA A C 1
ATOM 608 O O . ALA A 1 81 ? 4.867 7.383 21.047 1 74.75 81 ALA A O 1
ATOM 609 N N . PRO A 1 82 ? 5.531 8.984 19.656 1 73 82 PRO A N 1
ATOM 610 C CA . PRO A 1 82 ? 6.934 8.602 19.859 1 73 82 PRO A CA 1
ATOM 611 C C . PRO A 1 82 ? 7.355 8.664 21.312 1 73 82 PRO A C 1
ATOM 613 O O . PRO A 1 82 ? 6.945 9.578 22.047 1 73 82 PRO A O 1
ATOM 616 N N . GLY A 1 83 ? 8.188 7.676 21.766 1 65.25 83 GLY A N 1
ATOM 617 C CA . GLY A 1 83 ? 8.688 7.664 23.125 1 65.25 83 GLY A CA 1
ATOM 618 C C . GLY A 1 83 ? 7.691 7.109 24.125 1 65.25 83 GLY A C 1
ATOM 619 O O . GLY A 1 83 ? 7.988 7.008 25.328 1 65.25 83 GLY A O 1
ATOM 620 N N . ALA A 1 84 ? 6.395 7.047 23.781 1 62.72 84 ALA A N 1
ATOM 621 C CA . ALA A 1 84 ? 5.406 6.52 24.734 1 62.72 84 ALA A CA 1
ATOM 622 C C . ALA A 1 84 ? 5.785 5.117 25.188 1 62.72 84 ALA A C 1
ATOM 624 O O . ALA A 1 84 ? 6.09 4.246 24.375 1 62.72 84 ALA A O 1
ATOM 625 N N . LEU A 1 85 ? 6.77 4.961 26.203 1 53.41 85 LEU A N 1
ATOM 626 C CA . LEU A 1 85 ? 7.137 3.688 26.812 1 53.41 85 LEU A CA 1
ATOM 627 C C . LEU A 1 85 ? 5.895 2.895 27.203 1 53.41 85 LEU A C 1
ATOM 629 O O . LEU A 1 85 ? 4.859 3.477 27.531 1 53.41 85 LEU A O 1
ATOM 633 N N . VAL A 1 86 ? 5.902 1.416 27.062 1 51.25 86 VAL A N 1
ATOM 634 C CA . VAL A 1 86 ? 4.855 0.478 27.453 1 51.25 86 VAL A CA 1
ATOM 635 C C . VAL A 1 86 ? 4.227 0.922 28.781 1 51.25 86 VAL A C 1
ATOM 637 O O . VAL A 1 86 ? 3.121 0.498 29.125 1 51.25 86 VAL A O 1
ATOM 640 N N . GLY A 1 87 ? 4.953 1.235 29.688 1 44.56 87 GLY A N 1
ATOM 641 C CA . GLY A 1 87 ? 4.469 1.312 31.047 1 44.56 87 GLY A CA 1
ATOM 642 C C . GLY A 1 87 ? 3.457 2.424 31.266 1 44.56 87 GLY A C 1
ATOM 643 O O . GLY A 1 87 ? 2.783 2.469 32.312 1 44.56 87 GLY A O 1
ATOM 644 N N . ALA A 1 88 ? 3.891 3.641 30.906 1 46.66 88 ALA A N 1
ATOM 645 C CA . ALA A 1 88 ? 3.006 4.664 31.453 1 46.66 88 ALA A CA 1
ATOM 646 C C . ALA A 1 88 ? 1.578 4.484 30.938 1 46.66 88 ALA A C 1
ATOM 648 O O . ALA A 1 88 ? 1.352 3.816 29.938 1 46.66 88 ALA A O 1
ATOM 649 N N . GLY A 1 89 ? 0.6 5.203 31.406 1 46.69 89 GLY A N 1
ATOM 650 C CA . GLY A 1 89 ? -0.834 5.309 31.203 1 46.69 89 GLY A CA 1
ATOM 651 C C . GLY A 1 89 ? -1.231 5.156 29.734 1 46.69 89 GLY A C 1
ATOM 652 O O . GLY A 1 89 ? -0.399 5.309 28.844 1 46.69 89 GLY A O 1
ATOM 653 N N . LEU A 1 90 ? -2.219 4.254 29.469 1 52.31 90 LEU A N 1
ATOM 654 C CA . LEU A 1 90 ? -3.062 3.988 28.297 1 52.31 90 LEU A CA 1
ATOM 655 C C . LEU A 1 90 ? -3.182 5.227 27.422 1 52.31 90 LEU A C 1
ATOM 657 O O . LEU A 1 90 ? -4.039 6.082 27.656 1 52.31 90 LEU A O 1
ATOM 661 N N . LEU A 1 91 ? -2.061 5.906 27.156 1 59.84 91 LEU A N 1
ATOM 662 C CA . LEU A 1 91 ? -2.359 7.066 26.312 1 59.84 91 LEU A CA 1
ATOM 663 C C . LEU A 1 91 ? -3.268 6.684 25.156 1 59.84 91 LEU A C 1
ATOM 665 O O . LEU A 1 91 ? -3.174 5.574 24.625 1 59.84 91 LEU A O 1
ATOM 669 N N . ASP A 1 92 ? -4.328 7.359 25.016 1 75.31 92 ASP A N 1
ATOM 670 C CA . ASP A 1 92 ? -5.336 7.211 23.969 1 75.31 92 ASP A CA 1
ATOM 671 C C . ASP A 1 92 ? -4.699 7.234 22.594 1 75.31 92 ASP A C 1
ATOM 673 O O . ASP A 1 92 ? -3.834 8.07 22.312 1 75.31 92 ASP A O 1
ATOM 677 N N . PRO A 1 93 ? -4.957 6.25 21.875 1 85.31 93 PRO A N 1
ATOM 678 C CA . PRO A 1 93 ? -4.441 6.27 20.5 1 85.31 93 PRO A CA 1
ATOM 679 C C . PRO A 1 93 ? -4.766 7.57 19.766 1 85.31 93 PRO A C 1
ATOM 681 O O . PRO A 1 93 ? -5.836 8.148 19.984 1 85.31 93 PRO A O 1
ATOM 684 N N . VAL A 1 94 ? -3.75 7.98 19.141 1 86.88 94 VAL A N 1
ATOM 685 C CA . VAL A 1 94 ? -3.914 9.211 18.375 1 86.88 94 VAL A CA 1
ATOM 686 C C . VAL A 1 94 ? -4.184 8.875 16.906 1 86.88 94 VAL A C 1
ATOM 688 O O . VAL A 1 94 ? -3.531 8 16.328 1 86.88 94 VAL A O 1
ATOM 691 N N . GLN A 1 95 ? -5.172 9.562 16.344 1 93.94 95 GLN A N 1
ATOM 692 C CA . GLN A 1 95 ? -5.492 9.383 14.93 1 93.94 95 GLN A CA 1
ATOM 693 C C . GLN A 1 95 ? -4.863 10.477 14.078 1 93.94 95 GLN A C 1
ATOM 695 O O . GLN A 1 95 ? -5.336 11.617 14.07 1 93.94 95 GLN A O 1
ATOM 700 N N . LYS A 1 96 ? -3.805 10.078 13.398 1 96 96 LYS A N 1
ATOM 701 C CA . LYS A 1 96 ? -3.082 10.992 12.523 1 96 96 LYS A CA 1
ATOM 702 C C . LYS A 1 96 ? -2.785 10.352 11.172 1 96 96 LYS A C 1
ATOM 704 O O . LYS A 1 96 ? -2.596 9.133 11.086 1 96 96 LYS A O 1
ATOM 709 N N . LEU A 1 97 ? -2.82 11.133 10.164 1 97.56 97 LEU A N 1
ATOM 710 C CA . LEU A 1 97 ? -2.381 10.656 8.859 1 97.56 97 LEU A CA 1
ATOM 711 C C . LEU A 1 97 ? -1.605 11.742 8.117 1 97.56 97 LEU A C 1
ATOM 713 O O . LEU A 1 97 ? -1.691 12.922 8.477 1 97.56 97 LEU A O 1
ATOM 717 N N . CYS A 1 98 ? -0.747 11.359 7.199 1 98.69 98 CYS A N 1
ATOM 718 C CA . CYS A 1 98 ? -0.125 12.305 6.277 1 98.69 98 CYS A CA 1
ATOM 719 C C . CYS A 1 98 ? -0.62 12.086 4.855 1 98.69 98 CYS A C 1
ATOM 721 O O . CYS A 1 98 ? -1.152 11.023 4.535 1 98.69 98 CYS A O 1
ATOM 723 N N . SER A 1 99 ? -0.539 13.125 4.062 1 98.88 99 SER A N 1
ATOM 724 C CA . SER A 1 99 ? -0.974 13.062 2.672 1 98.88 99 SER A CA 1
ATOM 725 C C . SER A 1 99 ? -0.007 13.812 1.759 1 98.88 99 SER A C 1
ATOM 727 O O . SER A 1 99 ? 0.703 14.719 2.205 1 98.88 99 SER A O 1
ATOM 729 N N . GLY A 1 100 ? 0.146 13.336 0.547 1 98.88 100 GLY A N 1
ATOM 730 C CA . GLY A 1 100 ? 0.808 14.031 -0.543 1 98.88 100 GLY A CA 1
ATOM 731 C C . GLY A 1 100 ? -0.144 14.453 -1.646 1 98.88 100 GLY A C 1
ATOM 732 O O . GLY A 1 100 ? -1.195 13.836 -1.836 1 98.88 100 GLY A O 1
ATOM 733 N N . GLY A 1 101 ? 0.226 15.516 -2.363 1 98.62 101 GLY A N 1
ATOM 734 C CA . GLY A 1 101 ? -0.71 16.016 -3.357 1 98.62 101 GLY A CA 1
ATOM 735 C C . GLY A 1 101 ? -0.029 16.594 -4.582 1 98.62 101 GLY A C 1
ATOM 736 O O . GLY A 1 101 ? 1.198 16.703 -4.621 1 98.62 101 GLY A O 1
ATOM 737 N N . CYS A 1 102 ? -0.912 16.922 -5.492 1 98.25 102 CYS A N 1
ATOM 738 C CA . CYS A 1 102 ? -0.48 17.578 -6.727 1 98.25 102 CYS A CA 1
ATOM 739 C C . CYS A 1 102 ? -0.152 19.047 -6.488 1 98.25 102 CYS A C 1
ATOM 741 O O . CYS A 1 102 ? 0.345 19.719 -7.387 1 98.25 102 CYS A O 1
ATOM 743 N N . ASP A 1 103 ? -0.348 19.594 -5.352 1 98.44 103 ASP A N 1
ATOM 744 C CA . ASP A 1 103 ? 0.023 20.953 -4.98 1 98.44 103 ASP A CA 1
ATOM 745 C C . ASP A 1 103 ? 1.449 21.016 -4.441 1 98.44 103 ASP A C 1
ATOM 747 O O . ASP A 1 103 ? 1.856 22.016 -3.844 1 98.44 103 ASP A O 1
ATOM 751 N N . ASN A 1 104 ? 2.191 19.969 -4.52 1 98.75 104 ASN A N 1
ATOM 752 C CA . ASN A 1 104 ? 3.613 19.828 -4.223 1 98.75 104 ASN A CA 1
ATOM 753 C C . ASN A 1 104 ? 3.873 19.797 -2.721 1 98.75 104 ASN A C 1
ATOM 755 O O . ASN A 1 104 ? 5.008 19.984 -2.275 1 98.75 104 ASN A O 1
ATOM 759 N N . THR A 1 105 ? 2.801 19.531 -1.922 1 98.75 105 THR A N 1
ATOM 760 C CA . THR A 1 105 ? 3 19.578 -0.478 1 98.75 105 THR A CA 1
ATOM 761 C C . THR A 1 105 ? 2.719 18.219 0.154 1 98.75 105 THR A C 1
ATOM 763 O O . THR A 1 105 ? 2.018 17.391 -0.431 1 98.75 105 THR A O 1
ATOM 766 N N . VAL A 1 106 ? 3.385 18.062 1.287 1 98.88 106 VAL A N 1
ATOM 767 C CA . VAL A 1 106 ? 3.008 17.047 2.266 1 98.88 106 VAL A CA 1
ATOM 768 C C . VAL A 1 106 ? 2.275 17.703 3.434 1 98.88 106 VAL A C 1
ATOM 770 O O . VAL A 1 106 ? 2.65 18.797 3.879 1 98.88 106 VAL A O 1
ATOM 773 N N . LYS A 1 107 ? 1.232 17.094 3.867 1 98.81 107 LYS A N 1
ATOM 774 C CA . LYS A 1 107 ? 0.495 17.641 5.008 1 98.81 107 LYS A CA 1
ATOM 775 C C . LYS A 1 107 ? 0.209 16.547 6.039 1 98.81 107 LYS A C 1
ATOM 777 O O . LYS A 1 107 ? 0.098 15.375 5.695 1 98.81 107 LYS A O 1
ATOM 782 N N . VAL A 1 108 ? 0.116 16.984 7.289 1 98.38 108 VAL A N 1
ATOM 783 C CA . VAL A 1 108 ? -0.236 16.109 8.406 1 98.38 108 VAL A CA 1
ATOM 784 C C . VAL A 1 108 ? -1.595 16.516 8.969 1 98.38 108 VAL A C 1
ATOM 786 O O . VAL A 1 108 ? -1.881 17.703 9.125 1 98.38 108 VAL A O 1
ATOM 789 N N . TRP A 1 109 ? -2.395 15.547 9.203 1 98.31 109 TRP A N 1
ATOM 790 C CA . TRP A 1 109 ? -3.744 15.75 9.719 1 98.31 109 TRP A CA 1
ATOM 791 C C . TRP A 1 109 ? -3.943 15.008 11.039 1 98.31 109 TRP A C 1
ATOM 793 O O . TRP A 1 109 ? -3.457 13.883 11.203 1 98.31 109 TRP A O 1
ATOM 803 N N . LYS A 1 110 ? -4.699 15.609 11.914 1 96.19 110 LYS A N 1
ATOM 804 C CA . LYS A 1 110 ? -5.008 15.008 13.203 1 96.19 110 LYS A CA 1
ATOM 805 C C . LYS A 1 110 ? -6.492 15.117 13.523 1 96.19 110 LYS A C 1
ATOM 807 O O . LYS A 1 110 ? -7.113 16.156 13.281 1 96.19 110 LYS A O 1
ATOM 812 N N . LEU A 1 111 ? -7.023 13.992 14.023 1 95.75 111 LEU A N 1
ATOM 813 C CA . LEU A 1 111 ? -8.398 14.016 14.516 1 95.75 111 LEU A CA 1
ATOM 814 C C . LEU A 1 111 ? -8.445 14.5 15.961 1 95.75 111 LEU A C 1
ATOM 816 O O . LEU A 1 111 ? -7.816 13.914 16.844 1 95.75 111 LEU A O 1
ATOM 820 N N . ASN A 1 112 ? -9.109 15.57 16.172 1 91.88 112 ASN A N 1
ATOM 821 C CA . ASN A 1 112 ? -9.32 16.141 17.484 1 91.88 112 ASN A CA 1
ATOM 822 C C . ASN A 1 112 ? -10.789 16.484 17.734 1 91.88 112 ASN A C 1
ATOM 824 O O . ASN A 1 112 ? -11.383 17.266 16.984 1 91.88 112 ASN A O 1
ATOM 828 N N . ASN A 1 113 ? -11.328 15.867 18.734 1 91.88 113 ASN A N 1
ATOM 829 C CA . ASN A 1 113 ? -12.727 16.109 19.094 1 91.88 113 ASN A CA 1
ATOM 830 C C . ASN A 1 113 ? -13.656 15.914 17.906 1 91.88 113 ASN A C 1
ATOM 832 O O . ASN A 1 113 ? -14.516 16.766 17.641 1 91.88 113 ASN A O 1
ATOM 836 N N . GLY A 1 114 ? -13.398 14.953 17.156 1 90.88 114 GLY A N 1
ATOM 837 C CA . GLY A 1 114 ? -14.289 14.555 16.078 1 90.88 114 GLY A CA 1
ATOM 838 C C . GLY A 1 114 ? -14.055 15.32 14.789 1 90.88 114 GLY A C 1
ATOM 839 O O . GLY A 1 114 ? -14.766 15.109 13.797 1 90.88 114 GLY A O 1
ATOM 840 N N . LEU A 1 115 ? -13.031 16.188 14.797 1 94.69 115 LEU A N 1
ATOM 841 C CA . LEU A 1 115 ? -12.758 16.984 13.609 1 94.69 115 LEU A CA 1
ATOM 842 C C . LEU A 1 115 ? -11.32 16.797 13.141 1 94.69 115 LEU A C 1
ATOM 844 O O . LEU A 1 115 ? -10.391 16.828 13.945 1 94.69 115 LEU A O 1
ATOM 848 N N . TRP A 1 116 ? -11.266 16.562 11.828 1 97.31 116 TRP A N 1
ATOM 849 C CA . TRP A 1 116 ? -9.93 16.5 11.242 1 97.31 116 TRP A CA 1
ATOM 850 C C . TRP A 1 116 ? -9.406 17.891 10.945 1 97.31 116 TRP A C 1
ATOM 852 O O . TRP A 1 116 ? -10.094 18.719 10.336 1 97.31 116 TRP A O 1
ATOM 862 N N . LYS A 1 117 ? -8.164 18.125 11.414 1 96.62 117 LYS A N 1
ATOM 863 C CA . LYS A 1 117 ? -7.512 19.406 11.172 1 96.62 117 LYS A CA 1
ATOM 864 C C . LYS A 1 117 ? -6.055 19.203 10.766 1 96.62 117 LYS A C 1
ATOM 866 O O . LYS A 1 117 ? -5.422 18.219 11.148 1 96.62 117 LYS A O 1
ATOM 871 N N . MET A 1 118 ? -5.594 20.141 10.016 1 97.12 118 MET A N 1
ATOM 872 C CA . MET A 1 118 ? -4.172 20.125 9.688 1 97.12 118 MET A CA 1
ATOM 873 C C . MET A 1 118 ? -3.318 20.281 10.938 1 97.12 118 MET A C 1
ATOM 875 O O . MET A 1 118 ? -3.617 21.109 11.797 1 97.12 118 MET A O 1
ATOM 879 N N . ASP A 1 119 ? -2.27 19.469 11.047 1 96.19 119 ASP A N 1
ATOM 880 C CA . ASP A 1 119 ? -1.436 19.438 12.25 1 96.19 119 ASP A CA 1
ATOM 881 C C . ASP A 1 119 ? 0.029 19.703 11.906 1 96.19 119 ASP A C 1
ATOM 883 O O . ASP A 1 119 ? 0.928 19.094 12.484 1 96.19 119 ASP A O 1
ATOM 887 N N . CYS A 1 120 ? 0.227 20.406 10.852 1 93.81 120 CYS A N 1
ATOM 888 C CA . CYS A 1 120 ? 1.551 20.859 10.445 1 93.81 120 CYS A CA 1
ATOM 889 C C . CYS A 1 120 ? 1.485 22.25 9.844 1 93.81 120 CYS A C 1
ATOM 891 O O . CYS A 1 120 ? 1.111 22.422 8.688 1 93.81 120 CYS A O 1
ATOM 893 N N . PHE A 1 121 ? 1.552 23.312 10.555 1 89.69 121 PHE A N 1
ATOM 894 C CA . PHE A 1 121 ? 1.485 24.656 10.008 1 89.69 121 PHE A CA 1
ATOM 895 C C . PHE A 1 121 ? 2.859 25.312 10.031 1 89.69 121 PHE A C 1
ATOM 897 O O . PHE A 1 121 ? 3.479 25.438 11.086 1 89.69 121 PHE A O 1
ATOM 904 N N . PRO A 1 122 ? 3.158 25.703 8.805 1 91.62 122 PRO A N 1
ATOM 905 C CA . PRO A 1 122 ? 2.557 25.562 7.473 1 91.62 122 PRO A CA 1
ATOM 906 C C . PRO A 1 122 ? 2.717 24.156 6.895 1 91.62 122 PRO A C 1
ATOM 908 O O . PRO A 1 122 ? 3.379 23.312 7.496 1 91.62 122 PRO A O 1
ATOM 911 N N . ALA A 1 123 ? 2.084 23.969 5.742 1 96.75 123 ALA A N 1
ATOM 912 C CA . ALA A 1 123 ? 2.27 22.703 5.039 1 96.75 123 ALA A CA 1
ATOM 913 C C . ALA A 1 123 ? 3.75 22.422 4.797 1 96.75 123 ALA A C 1
ATOM 915 O O . ALA A 1 123 ? 4.559 23.344 4.707 1 96.75 123 ALA A O 1
ATOM 916 N N . LEU A 1 124 ? 4.105 21.219 4.773 1 98.25 124 LEU A N 1
ATOM 917 C CA . LEU A 1 124 ? 5.488 20.812 4.539 1 98.25 124 LEU A CA 1
ATOM 918 C C . LEU A 1 124 ? 5.863 21 3.07 1 98.25 124 LEU A C 1
ATOM 920 O O . LEU A 1 124 ? 5.395 20.25 2.211 1 98.25 124 LEU A O 1
ATOM 924 N N . HIS A 1 125 ? 6.695 21.969 2.889 1 97.12 125 HIS A N 1
ATOM 925 C CA . HIS A 1 125 ? 6.988 22.391 1.527 1 97.12 125 HIS A CA 1
ATOM 926 C C . HIS A 1 125 ? 8.484 22.297 1.227 1 97.12 125 HIS A C 1
ATOM 928 O O . HIS A 1 125 ? 9.273 23.094 1.715 1 97.12 125 HIS A O 1
ATOM 934 N N . MET A 1 126 ? 8.844 21.25 0.537 1 98.06 126 MET A N 1
ATOM 935 C CA . MET A 1 126 ? 10.211 21.156 0.032 1 98.06 126 MET A CA 1
ATOM 936 C C . MET A 1 126 ? 10.227 20.609 -1.393 1 98.06 126 MET A C 1
ATOM 938 O O . MET A 1 126 ? 11.242 20.688 -2.084 1 98.06 126 MET A O 1
ATOM 942 N N . HIS A 1 127 ? 9.141 20.047 -1.801 1 98.69 127 HIS A N 1
ATOM 943 C CA . HIS A 1 127 ? 9.031 19.547 -3.166 1 98.69 127 HIS A CA 1
ATOM 944 C C . HIS A 1 127 ? 8.648 20.656 -4.133 1 98.69 127 HIS A C 1
ATOM 946 O O . HIS A 1 127 ? 7.934 21.594 -3.758 1 98.69 127 HIS A O 1
ATOM 952 N N . THR A 1 128 ? 9.109 20.484 -5.371 1 98.69 128 THR A N 1
ATOM 953 C CA . THR A 1 128 ? 8.836 21.516 -6.383 1 98.69 128 THR A CA 1
ATOM 954 C C . THR A 1 128 ? 7.922 20.953 -7.473 1 98.69 128 THR A C 1
ATOM 956 O O . THR A 1 128 ? 7.719 21.594 -8.508 1 98.69 128 THR A O 1
ATOM 959 N N . ASP A 1 129 ? 7.434 19.812 -7.359 1 98.69 129 ASP A N 1
ATOM 960 C CA . ASP A 1 129 ? 6.469 19.141 -8.227 1 98.69 129 ASP A CA 1
ATOM 961 C C . ASP A 1 129 ? 5.582 18.203 -7.418 1 98.69 129 ASP A C 1
ATOM 963 O O . ASP A 1 129 ? 5.68 18.141 -6.191 1 98.69 129 ASP A O 1
ATOM 967 N N . TRP A 1 130 ? 4.699 17.469 -8.078 1 98.62 130 TRP A N 1
ATOM 968 C CA . TRP A 1 130 ? 3.732 16.594 -7.422 1 98.62 130 TRP A CA 1
ATOM 969 C C . TRP A 1 130 ? 4.422 15.68 -6.41 1 98.62 130 TRP A C 1
ATOM 971 O O . TRP A 1 130 ? 5.477 15.109 -6.699 1 98.62 130 TRP A O 1
ATOM 981 N N . VAL A 1 131 ? 3.889 15.625 -5.27 1 98.81 131 VAL A N 1
ATOM 982 C CA . VAL A 1 131 ? 4.219 14.523 -4.371 1 98.81 131 VAL A CA 1
ATOM 983 C C . VAL A 1 131 ? 3.51 13.258 -4.828 1 98.81 131 VAL A C 1
ATOM 985 O O . VAL A 1 131 ? 2.279 13.219 -4.918 1 98.81 131 VAL A O 1
ATOM 988 N N . ARG A 1 132 ? 4.254 12.211 -5.082 1 97.75 132 ARG A N 1
ATOM 989 C CA . ARG A 1 132 ? 3.688 10.992 -5.664 1 97.75 132 ARG A CA 1
ATOM 990 C C . ARG A 1 132 ? 3.322 9.984 -4.582 1 97.75 132 ARG A C 1
ATOM 992 O O . ARG A 1 132 ? 2.395 9.195 -4.75 1 97.75 132 ARG A O 1
ATOM 999 N N . ASP A 1 133 ? 4.105 10.039 -3.543 1 98.56 133 ASP A N 1
ATOM 1000 C CA . ASP A 1 133 ? 3.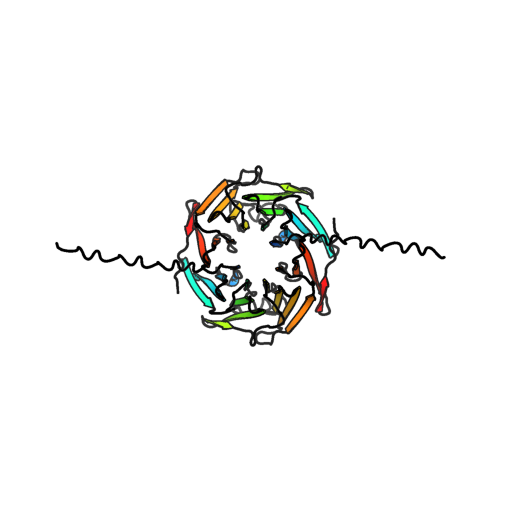879 9.07 -2.475 1 98.56 133 ASP A CA 1
ATOM 1001 C C . ASP A 1 133 ? 4.355 9.617 -1.13 1 98.56 133 ASP A C 1
ATOM 1003 O O . ASP A 1 133 ? 5.285 10.422 -1.074 1 98.56 133 ASP A O 1
ATOM 1007 N N . VAL A 1 134 ? 3.688 9.172 -0.057 1 98.88 134 VAL A N 1
ATOM 1008 C CA . VAL A 1 134 ? 4.09 9.453 1.317 1 98.88 134 VAL A CA 1
ATOM 1009 C C . VAL A 1 134 ? 4.008 8.172 2.152 1 98.88 134 VAL A C 1
ATOM 1011 O O . VAL A 1 134 ? 3.15 7.324 1.908 1 98.88 134 VAL A O 1
ATOM 1014 N N . ALA A 1 135 ? 4.871 8.094 3.1 1 98.69 135 ALA A N 1
ATOM 1015 C CA . ALA A 1 135 ? 4.859 6.961 4.023 1 98.69 135 ALA A CA 1
ATOM 1016 C C . ALA A 1 135 ? 5.289 7.391 5.426 1 98.69 135 ALA A C 1
ATOM 1018 O O . ALA A 1 135 ? 6.391 7.914 5.609 1 98.69 135 ALA A O 1
ATOM 1019 N N . TRP A 1 136 ? 4.387 7.191 6.398 1 97.5 136 TRP A N 1
ATOM 1020 C CA . TRP A 1 136 ? 4.742 7.398 7.797 1 97.5 136 TRP A CA 1
ATOM 1021 C C . TRP A 1 136 ? 5.445 6.172 8.367 1 97.5 136 TRP A C 1
ATOM 1023 O O . TRP A 1 136 ? 4.93 5.055 8.281 1 97.5 136 TRP A O 1
ATOM 1033 N N . ALA A 1 137 ? 6.633 6.383 8.93 1 96.38 137 ALA A N 1
ATOM 1034 C CA . ALA A 1 137 ? 7.402 5.258 9.453 1 96.38 137 ALA A CA 1
ATOM 1035 C C . ALA A 1 137 ? 6.699 4.621 10.648 1 96.38 137 ALA A C 1
ATOM 1037 O O . ALA A 1 137 ? 6.152 5.324 11.5 1 96.38 137 ALA A O 1
ATOM 1038 N N . PRO A 1 138 ? 6.812 3.277 10.641 1 91.19 138 PRO A N 1
ATOM 1039 C CA . PRO A 1 138 ? 6.309 2.639 11.859 1 91.19 138 PRO A CA 1
ATOM 1040 C C . PRO A 1 138 ? 7.172 2.938 13.086 1 91.19 138 PRO A C 1
ATOM 1042 O O . PRO A 1 138 ? 8.352 3.283 12.945 1 91.19 138 PRO A O 1
ATOM 1045 N N . ASN A 1 139 ? 6.504 3.17 14.391 1 76.44 139 ASN A N 1
ATOM 1046 C CA . ASN A 1 139 ? 7.215 3.619 15.578 1 76.44 139 ASN A CA 1
ATOM 1047 C C . ASN A 1 139 ? 7.48 2.465 16.547 1 76.44 139 ASN A C 1
ATOM 1049 O O . ASN A 1 139 ? 6.727 2.262 17.5 1 76.44 139 ASN A O 1
ATOM 1053 N N . LEU A 1 140 ? 8.242 1.658 16.094 1 65.94 140 LEU A N 1
ATOM 1054 C CA . LEU A 1 140 ? 8.57 0.672 17.109 1 65.94 140 LEU A CA 1
ATOM 1055 C C . LEU A 1 140 ? 9.664 1.19 18.031 1 65.94 140 LEU A C 1
ATOM 1057 O O . LEU A 1 140 ? 10.836 0.836 17.875 1 65.94 140 LEU A O 1
ATOM 1061 N N . GLY A 1 141 ? 9.242 2.139 18.938 1 64.06 141 GLY A N 1
ATOM 1062 C CA . GLY A 1 141 ? 10.203 2.596 19.938 1 64.06 141 GLY A CA 1
ATOM 1063 C C . GLY A 1 141 ? 11.047 3.76 19.453 1 64.06 141 GLY A C 1
ATOM 1064 O O . GLY A 1 141 ? 12.102 4.043 20.016 1 64.06 141 GLY A O 1
ATOM 1065 N N . LEU A 1 142 ? 10.648 4.348 18.375 1 68.25 142 LEU A N 1
ATOM 1066 C CA . LEU A 1 142 ? 11.414 5.457 17.828 1 68.25 142 LEU A CA 1
ATOM 1067 C C . LEU A 1 142 ? 11.148 6.742 18.609 1 68.25 142 LEU A C 1
ATOM 1069 O O . LEU A 1 142 ? 10.023 6.988 19.047 1 68.25 142 LEU A O 1
ATOM 1073 N N . PRO A 1 143 ? 12.203 7.469 18.75 1 79.12 143 PRO A N 1
ATOM 1074 C CA . PRO A 1 143 ? 12.102 8.703 19.516 1 79.12 143 PRO A CA 1
ATOM 1075 C C . PRO A 1 143 ? 11.422 9.836 18.75 1 79.12 143 PRO A C 1
ATOM 1077 O O . PRO A 1 143 ? 11.117 10.883 19.312 1 79.12 143 PRO A O 1
ATOM 1080 N N . LYS A 1 144 ? 11.289 9.672 17.531 1 89.88 144 LYS A N 1
ATOM 1081 C CA . LYS A 1 144 ? 10.703 10.727 16.703 1 89.88 144 LYS A CA 1
ATOM 1082 C C . LYS A 1 144 ? 9.734 10.148 15.68 1 89.88 144 LYS A C 1
ATOM 1084 O O . LYS A 1 144 ? 9.766 8.953 15.391 1 89.88 144 LYS A O 1
ATOM 1089 N N . SER A 1 145 ? 8.805 11.07 15.188 1 93.69 145 SER A N 1
ATOM 1090 C CA . SER A 1 145 ? 8.008 10.734 14.016 1 93.69 145 SER A CA 1
ATOM 1091 C C . SER A 1 145 ? 8.781 10.992 12.727 1 93.69 145 SER A C 1
ATOM 1093 O O . SER A 1 145 ? 9.492 11.992 12.609 1 93.69 145 SER A O 1
ATOM 1095 N N . THR A 1 146 ? 8.727 10.078 11.836 1 95.31 146 THR A N 1
ATOM 1096 C CA . THR A 1 146 ? 9.406 10.195 10.555 1 95.31 146 THR A CA 1
ATOM 1097 C C . THR A 1 146 ? 8.453 9.898 9.398 1 95.31 146 THR A C 1
ATOM 1099 O O . THR A 1 146 ? 7.738 8.891 9.422 1 95.31 146 THR A O 1
ATOM 1102 N N . ILE A 1 147 ? 8.422 10.781 8.406 1 97.44 147 ILE A N 1
ATOM 1103 C CA . ILE A 1 147 ? 7.664 10.609 7.168 1 97.44 147 ILE A CA 1
ATOM 1104 C C . ILE A 1 147 ? 8.609 10.688 5.969 1 97.44 147 ILE A C 1
ATOM 1106 O O . ILE A 1 147 ? 9.5 11.539 5.93 1 97.44 147 ILE A O 1
ATOM 1110 N N . ALA A 1 148 ? 8.445 9.789 5.035 1 98.75 148 ALA A N 1
ATOM 1111 C CA . ALA A 1 148 ? 9.125 9.906 3.746 1 98.75 148 ALA A CA 1
ATOM 1112 C C . ALA A 1 148 ? 8.156 10.367 2.66 1 98.75 148 ALA A C 1
ATOM 1114 O O . ALA A 1 148 ? 7.008 9.922 2.611 1 98.75 148 ALA A O 1
ATOM 1115 N N . SER A 1 149 ? 8.562 11.25 1.812 1 98.94 149 SER A N 1
ATOM 1116 C CA . SER A 1 149 ? 7.781 11.68 0.655 1 98.94 149 SER A CA 1
ATOM 1117 C C . SER A 1 149 ? 8.586 11.547 -0.634 1 98.94 149 SER A C 1
ATOM 1119 O O . SER A 1 149 ? 9.781 11.859 -0.66 1 98.94 149 SER A O 1
ATOM 1121 N N . ALA A 1 150 ? 7.984 11.055 -1.651 1 98.81 150 ALA A N 1
ATOM 1122 C CA . ALA A 1 150 ? 8.539 10.906 -2.996 1 98.81 150 ALA A CA 1
ATOM 1123 C C . ALA A 1 150 ? 7.848 11.852 -3.977 1 98.81 150 ALA A C 1
ATOM 1125 O O . ALA A 1 150 ? 6.629 12.039 -3.914 1 98.81 150 ALA A O 1
ATOM 1126 N N . SER A 1 151 ? 8.656 12.336 -4.883 1 98.75 151 SER A N 1
ATOM 1127 C CA . SER A 1 151 ? 8.07 13.375 -5.723 1 98.75 151 SER A CA 1
ATOM 1128 C C . SER A 1 151 ? 8.492 13.203 -7.18 1 98.75 151 SER A C 1
ATOM 1130 O O . SER A 1 151 ? 9.539 12.625 -7.469 1 98.75 151 SER A O 1
ATOM 1132 N N . GLN A 1 152 ? 7.664 13.773 -7.988 1 97.94 152 GLN A N 1
ATOM 1133 C CA . GLN A 1 152 ? 7.93 13.961 -9.414 1 97.94 152 GLN A CA 1
ATOM 1134 C C . GLN A 1 152 ? 9.203 14.773 -9.633 1 97.94 152 GLN A C 1
ATOM 1136 O O . GLN A 1 152 ? 9.844 14.656 -10.68 1 97.94 152 GLN A O 1
ATOM 1141 N N . ASP A 1 153 ? 9.656 15.594 -8.734 1 98.69 153 ASP A N 1
ATOM 1142 C CA . ASP A 1 153 ? 10.82 16.469 -8.875 1 98.69 153 ASP A CA 1
ATOM 1143 C C . ASP A 1 153 ? 12.117 15.664 -8.727 1 98.69 153 ASP A C 1
ATOM 1145 O O . ASP A 1 153 ? 13.211 16.234 -8.805 1 98.69 153 ASP A O 1
ATOM 1149 N N . GLY A 1 154 ? 11.984 14.383 -8.406 1 98.31 154 GLY A N 1
ATOM 1150 C CA . GLY A 1 154 ? 13.133 13.484 -8.352 1 98.31 154 GLY A CA 1
ATOM 1151 C C . GLY A 1 154 ? 13.727 13.359 -6.965 1 98.31 154 GLY A C 1
ATOM 1152 O O . GLY A 1 154 ? 14.727 12.664 -6.773 1 98.31 154 GLY A O 1
ATOM 1153 N N . LYS A 1 155 ? 13.102 13.953 -6 1 98.69 155 LYS A N 1
ATOM 1154 C CA . LYS A 1 155 ? 13.664 13.93 -4.656 1 98.69 155 LYS A CA 1
ATOM 1155 C C . LYS A 1 155 ? 12.805 13.094 -3.715 1 98.69 155 LYS A C 1
ATOM 1157 O O . LYS A 1 155 ? 11.594 13 -3.891 1 98.69 155 LYS A O 1
ATOM 1162 N N . VAL A 1 156 ? 13.484 12.469 -2.799 1 98.81 156 VAL A N 1
ATOM 1163 C CA . VAL A 1 156 ? 12.852 11.953 -1.587 1 98.81 156 VAL A CA 1
ATOM 1164 C C . VAL A 1 156 ? 13.234 12.828 -0.394 1 98.81 156 VAL A C 1
ATOM 1166 O O . VAL A 1 156 ? 14.406 13.148 -0.201 1 98.81 156 VAL A O 1
ATOM 1169 N N . VAL A 1 157 ? 12.227 13.242 0.33 1 98.81 157 VAL A N 1
ATOM 1170 C CA . VAL A 1 157 ? 12.445 14.055 1.524 1 98.81 157 VAL A CA 1
ATOM 1171 C C . VAL A 1 157 ? 12.023 13.266 2.766 1 98.81 157 VAL A C 1
ATOM 1173 O O . VAL A 1 157 ? 10.984 12.609 2.768 1 98.81 157 VAL A O 1
ATOM 1176 N N . ILE A 1 158 ? 12.891 13.328 3.785 1 98.25 158 ILE A N 1
ATOM 1177 C CA . ILE A 1 158 ? 12.586 12.781 5.105 1 98.25 158 ILE A CA 1
ATOM 1178 C C . ILE A 1 158 ? 12.148 13.906 6.039 1 98.25 158 ILE A C 1
ATOM 1180 O O . ILE A 1 158 ? 12.898 14.867 6.254 1 98.25 158 ILE A O 1
ATOM 1184 N N . TRP A 1 159 ? 10.938 13.773 6.543 1 97.69 159 TRP A N 1
ATOM 1185 C CA . TRP A 1 159 ? 10.398 14.719 7.516 1 97.69 159 TRP A CA 1
ATOM 1186 C C . TRP A 1 159 ? 10.414 14.125 8.922 1 97.69 159 TRP A C 1
ATOM 1188 O O . TRP A 1 159 ? 9.961 13 9.133 1 97.69 159 TRP A O 1
ATOM 1198 N N . THR A 1 160 ? 10.914 14.922 9.867 1 95.06 160 THR A N 1
ATOM 1199 C CA . THR A 1 160 ? 10.969 14.414 11.234 1 95.06 160 THR A CA 1
ATOM 1200 C C . THR A 1 160 ? 10.438 15.461 12.211 1 95.06 160 THR A C 1
ATOM 1202 O O . THR A 1 160 ? 10.5 16.656 11.945 1 95.06 160 THR A O 1
ATOM 1205 N N . VAL A 1 161 ? 9.852 14.984 13.25 1 93.81 161 VAL A N 1
ATOM 1206 C CA . VAL A 1 161 ? 9.477 15.82 14.391 1 93.81 161 VAL A CA 1
ATOM 1207 C C . VAL A 1 161 ? 9.695 15.047 15.688 1 93.81 161 VAL A C 1
ATOM 1209 O O . VAL A 1 161 ? 9.391 13.859 15.773 1 93.81 161 VAL A O 1
ATOM 1212 N N . ALA A 1 162 ? 10.32 15.664 16.625 1 88.06 162 ALA A N 1
ATOM 1213 C CA . ALA A 1 162 ? 10.688 14.992 17.859 1 88.06 162 ALA A CA 1
ATOM 1214 C C . ALA A 1 162 ? 9.477 14.828 18.781 1 88.06 162 ALA A C 1
ATOM 1216 O O . ALA A 1 162 ? 9.195 13.727 19.25 1 88.06 162 ALA A O 1
ATOM 1217 N N . LYS A 1 163 ? 8.766 15.93 19.031 1 84.81 163 LYS A N 1
ATOM 1218 C CA . LYS A 1 163 ? 7.613 15.898 19.938 1 84.81 163 LYS A CA 1
ATOM 1219 C C . LYS A 1 163 ? 6.359 16.422 19.25 1 84.81 163 LYS A C 1
ATOM 1221 O O . LYS A 1 163 ? 6.441 17.234 18.328 1 84.81 163 LYS A O 1
ATOM 1226 N N . GLU A 1 164 ? 5.305 15.914 19.75 1 82.25 164 GLU A N 1
ATOM 1227 C CA . GLU A 1 164 ? 4.035 16.438 19.25 1 82.25 164 GLU A CA 1
ATOM 1228 C C . GLU A 1 164 ? 3.975 17.953 19.375 1 82.25 164 GLU A C 1
ATOM 1230 O O . GLU A 1 164 ? 4.305 18.516 20.422 1 82.25 164 GLU A O 1
ATOM 1235 N N . GLY A 1 165 ? 3.535 18.578 18.312 1 83.56 165 GLY A N 1
ATOM 1236 C CA . GLY A 1 165 ? 3.416 20.031 18.328 1 83.56 165 GLY A CA 1
ATOM 1237 C C . GLY A 1 165 ? 4.652 20.734 17.812 1 83.56 165 GLY A C 1
ATOM 1238 O O . GLY A 1 165 ? 4.602 21.922 17.469 1 83.56 165 GLY A O 1
ATOM 1239 N N . ASP A 1 166 ? 5.805 20.062 17.766 1 90.75 166 ASP A N 1
ATOM 1240 C CA . ASP A 1 166 ? 7.02 20.656 17.219 1 90.75 166 ASP A CA 1
ATOM 1241 C C . ASP A 1 166 ? 6.902 20.859 15.719 1 90.75 166 ASP A C 1
ATOM 1243 O O . ASP A 1 166 ? 5.98 20.328 15.086 1 90.75 166 ASP A O 1
ATOM 1247 N N . GLN A 1 167 ? 7.867 21.672 15.281 1 94.56 167 GLN A N 1
ATOM 1248 C CA . GLN A 1 167 ? 7.93 21.906 13.844 1 94.56 167 GLN A CA 1
ATOM 1249 C C . GLN A 1 167 ? 8.602 20.719 13.133 1 94.56 167 GLN A C 1
ATOM 1251 O O . GLN A 1 167 ? 9.609 20.203 13.609 1 94.56 167 GLN A O 1
ATOM 1256 N N . TRP A 1 168 ? 8.055 20.391 12.047 1 96.88 168 TRP A N 1
ATOM 1257 C CA . TRP A 1 168 ? 8.656 19.359 11.219 1 96.88 168 TRP A CA 1
ATOM 1258 C C . TRP A 1 168 ? 9.906 19.891 10.523 1 96.88 168 TRP A C 1
ATOM 1260 O O . TRP A 1 168 ? 9.93 21.016 10.039 1 96.88 168 TRP A O 1
ATOM 1270 N N . GLU A 1 169 ? 10.883 19.047 10.477 1 96.25 169 GLU A N 1
ATOM 1271 C CA . GLU A 1 169 ? 12.102 19.344 9.734 1 96.25 169 GLU A CA 1
ATOM 1272 C C . GLU A 1 169 ? 12.258 18.422 8.531 1 96.25 169 GLU A C 1
ATOM 1274 O O . GLU A 1 169 ? 12.109 17.203 8.656 1 96.25 169 GLU A O 1
ATOM 1279 N N . GLY A 1 170 ? 12.555 19.047 7.391 1 97.62 170 GLY A N 1
ATOM 1280 C CA . GLY A 1 170 ? 12.758 18.25 6.184 1 97.62 170 GLY A CA 1
ATOM 1281 C C . GLY A 1 170 ? 14.219 18.141 5.789 1 97.62 170 GLY A C 1
ATOM 1282 O O . GLY A 1 170 ? 14.984 19.094 5.93 1 97.62 170 GLY A O 1
ATOM 1283 N N . LYS A 1 171 ? 14.578 16.969 5.336 1 97.56 171 LYS A N 1
ATOM 1284 C CA . LYS A 1 171 ? 15.898 16.719 4.766 1 97.56 171 LYS A CA 1
ATOM 1285 C C . LYS A 1 171 ? 15.805 15.906 3.48 1 97.56 171 LYS A C 1
ATOM 1287 O O . LYS A 1 171 ? 15.102 14.891 3.438 1 97.56 171 LYS A O 1
ATOM 1292 N N . VAL A 1 172 ? 16.469 16.375 2.439 1 98.25 172 VAL A N 1
ATOM 1293 C CA . VAL A 1 172 ? 16.5 15.594 1.204 1 98.25 172 VAL A CA 1
ATOM 1294 C C . VAL A 1 172 ? 17.344 14.336 1.408 1 98.25 172 VAL A C 1
ATOM 1296 O O . VAL A 1 172 ? 18.516 14.406 1.761 1 98.25 172 VAL A O 1
ATOM 1299 N N . LEU A 1 173 ? 16.734 13.258 1.252 1 97.94 173 LEU A N 1
ATOM 1300 C CA . LEU A 1 173 ? 17.438 11.977 1.325 1 97.94 173 LEU A CA 1
ATOM 1301 C C . LEU A 1 173 ? 18.422 11.828 0.172 1 97.94 173 LEU A C 1
ATOM 1303 O O . LEU A 1 173 ? 19.578 11.469 0.385 1 97.94 173 LEU A O 1
ATOM 1307 N N . ASN A 1 174 ? 17.938 12.055 -0.977 1 96.06 174 ASN A N 1
ATOM 1308 C CA . ASN A 1 174 ? 18.656 11.914 -2.236 1 96.06 174 ASN A CA 1
ATOM 1309 C C . ASN A 1 174 ? 17.906 12.578 -3.389 1 96.06 174 ASN A C 1
ATOM 1311 O O . ASN A 1 174 ? 16.672 12.695 -3.354 1 96.06 174 ASN A O 1
ATOM 1315 N N . ASP A 1 175 ? 18.641 13.109 -4.32 1 97.69 175 ASP A N 1
ATOM 1316 C CA . ASP A 1 175 ? 18.094 13.508 -5.613 1 97.69 175 ASP A CA 1
ATOM 1317 C C . ASP A 1 175 ? 18.344 12.43 -6.664 1 97.69 175 ASP A C 1
ATOM 1319 O O . ASP A 1 175 ? 19.469 12.242 -7.125 1 97.69 175 ASP A O 1
ATOM 1323 N N . PHE A 1 176 ? 17.328 11.797 -7.082 1 96.62 176 PHE A N 1
ATOM 1324 C CA . PHE A 1 176 ? 17.438 10.648 -7.98 1 96.62 176 PHE A CA 1
ATOM 1325 C C . PHE A 1 176 ? 17.516 11.102 -9.43 1 96.62 176 PHE A C 1
ATOM 1327 O O . PHE A 1 176 ? 17.75 10.297 -10.328 1 96.62 176 PHE A O 1
ATOM 1334 N N . LYS A 1 177 ? 17.234 12.344 -9.703 1 96.94 177 LYS A N 1
ATOM 1335 C CA . LYS A 1 177 ? 17.312 12.992 -11.008 1 96.94 177 LYS A CA 1
ATOM 1336 C C . LYS A 1 177 ? 16.297 12.406 -11.977 1 96.94 177 LYS A C 1
ATOM 1338 O O . LYS A 1 177 ? 16.422 12.57 -13.195 1 96.94 177 LYS A O 1
ATOM 1343 N N . THR A 1 178 ? 15.43 11.688 -11.508 1 96.44 178 THR A N 1
AT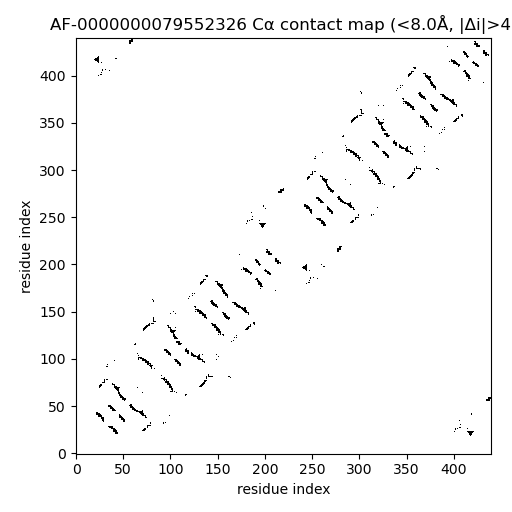OM 1344 C CA . THR A 1 178 ? 14.25 11.133 -12.172 1 96.44 178 THR A CA 1
ATOM 1345 C C . THR A 1 178 ? 13.07 11.055 -11.203 1 96.44 178 THR A C 1
ATOM 1347 O O . THR A 1 178 ? 13.266 11.031 -9.984 1 96.44 178 THR A O 1
ATOM 1350 N N . PRO A 1 179 ? 11.844 11.102 -11.742 1 96.75 179 PRO A N 1
ATOM 1351 C CA . PRO A 1 179 ? 10.703 11.016 -10.82 1 96.75 179 PRO A CA 1
ATOM 1352 C C . PRO A 1 179 ? 10.805 9.82 -9.867 1 96.75 179 PRO A C 1
ATOM 1354 O O . PRO A 1 179 ? 11.227 8.734 -10.281 1 96.75 179 PRO A O 1
ATOM 1357 N N . VAL A 1 180 ? 10.461 9.992 -8.602 1 97.75 180 VAL A N 1
ATOM 1358 C CA . VAL A 1 180 ? 10.359 8.922 -7.617 1 97.75 180 VAL A CA 1
ATOM 1359 C C . VAL A 1 180 ? 8.891 8.57 -7.387 1 97.75 180 VAL A C 1
ATOM 1361 O O . VAL A 1 180 ? 8.094 9.43 -7.008 1 97.75 180 VAL A O 1
ATOM 1364 N N . TRP A 1 181 ? 8.586 7.277 -7.527 1 96.06 181 TRP A N 1
ATOM 1365 C CA . TRP A 1 181 ? 7.184 6.887 -7.605 1 96.06 181 TRP A CA 1
ATOM 1366 C C . TRP A 1 181 ? 6.691 6.348 -6.266 1 96.06 181 TRP A C 1
ATOM 1368 O O . TRP A 1 181 ? 5.547 6.59 -5.871 1 96.06 181 TRP A O 1
ATOM 1378 N N . ARG A 1 182 ? 7.574 5.605 -5.613 1 97.06 182 ARG A N 1
ATOM 1379 C CA . ARG A 1 182 ? 7.109 4.934 -4.406 1 97.06 182 ARG A CA 1
ATOM 1380 C C . ARG A 1 182 ? 8.164 4.988 -3.307 1 97.06 182 ARG A C 1
ATOM 1382 O O . ARG A 1 182 ? 9.359 4.863 -3.582 1 97.06 182 ARG A O 1
ATOM 1389 N N . VAL A 1 183 ? 7.668 5.168 -2.105 1 98.31 183 VAL A N 1
ATOM 1390 C CA . VAL A 1 183 ? 8.453 4.957 -0.894 1 98.31 183 VAL A CA 1
ATOM 1391 C C . VAL A 1 183 ? 7.703 4.016 0.048 1 98.31 183 VAL A C 1
ATOM 1393 O O . VAL A 1 183 ? 6.477 4.07 0.142 1 98.31 183 VAL A O 1
ATOM 1396 N N . SER A 1 184 ? 8.438 3.201 0.703 1 97.94 184 SER A N 1
ATOM 1397 C CA . SER A 1 184 ? 7.844 2.25 1.637 1 97.94 184 SER A CA 1
ATOM 1398 C C . SER A 1 184 ? 8.828 1.876 2.744 1 97.94 184 SER A C 1
ATOM 1400 O O . SER A 1 184 ? 9.969 1.503 2.469 1 97.94 184 SER A O 1
ATOM 1402 N N . TRP A 1 185 ? 8.305 1.949 3.986 1 97 185 TRP A N 1
ATOM 1403 C CA . TRP A 1 185 ? 9.117 1.562 5.133 1 97 185 TRP A CA 1
ATOM 1404 C C . TRP A 1 185 ? 9.008 0.065 5.402 1 97 185 TRP A C 1
ATOM 1406 O O . TRP A 1 185 ? 7.926 -0.516 5.27 1 97 185 TRP A O 1
ATOM 1416 N N . SER A 1 186 ? 10.148 -0.409 5.855 1 94.62 186 SER A N 1
ATOM 1417 C CA . SER A 1 186 ? 10.062 -1.748 6.426 1 94.62 186 SER A CA 1
ATOM 1418 C C . SER A 1 186 ? 9.188 -1.762 7.676 1 94.62 186 SER A C 1
ATOM 1420 O O . SER A 1 186 ? 8.891 -0.708 8.242 1 94.62 186 SER A O 1
ATOM 1422 N N . LEU A 1 187 ? 8.898 -2.975 8.109 1 88.62 187 LEU A N 1
ATOM 1423 C CA . LEU A 1 187 ? 7.969 -3.115 9.227 1 88.62 187 LEU A CA 1
ATOM 1424 C C . LEU A 1 187 ? 8.562 -2.523 10.5 1 88.62 187 LEU A C 1
ATOM 1426 O O . LEU A 1 187 ? 7.828 -2.072 11.383 1 88.62 187 LEU A O 1
ATOM 1430 N N . THR A 1 188 ? 9.836 -2.529 10.625 1 87.62 188 THR A N 1
ATOM 1431 C CA . THR A 1 188 ? 10.492 -1.988 11.812 1 87.62 188 THR A CA 1
ATOM 1432 C C . THR A 1 188 ? 10.82 -0.51 11.617 1 87.62 188 THR A C 1
ATOM 1434 O O . THR A 1 188 ? 11.25 0.16 12.555 1 87.62 188 THR A O 1
ATOM 1437 N N . GLY A 1 189 ? 10.602 -0.039 10.352 1 91.81 189 GLY A N 1
ATOM 1438 C CA . GLY A 1 189 ? 10.82 1.371 10.078 1 91.81 189 GLY A CA 1
ATOM 1439 C C . GLY A 1 189 ? 12.289 1.725 9.906 1 91.81 189 GLY A C 1
ATOM 1440 O O . GLY A 1 189 ? 12.641 2.902 9.797 1 91.81 189 GLY A O 1
ATOM 1441 N N . ASN A 1 190 ? 13.156 0.768 9.852 1 89.69 190 ASN A N 1
ATOM 1442 C CA . ASN A 1 190 ? 14.594 1.037 9.812 1 89.69 190 ASN A CA 1
ATOM 1443 C C . ASN A 1 190 ? 15.109 1.106 8.383 1 89.69 190 ASN A C 1
ATOM 1445 O O . ASN A 1 190 ? 16.219 1.566 8.141 1 89.69 190 ASN A O 1
ATOM 1449 N N . ILE A 1 191 ? 14.375 0.582 7.461 1 93.69 191 ILE A N 1
ATOM 1450 C CA . ILE A 1 191 ? 14.766 0.605 6.055 1 93.69 191 ILE A CA 1
ATOM 1451 C C . ILE A 1 191 ? 13.68 1.293 5.23 1 93.69 191 ILE A C 1
ATOM 1453 O O . ILE A 1 191 ? 12.492 1.044 5.43 1 93.69 191 ILE A O 1
ATOM 1457 N N . LEU A 1 192 ? 14.117 2.133 4.363 1 96.56 192 LEU A N 1
ATOM 1458 C CA . LEU A 1 192 ? 13.227 2.758 3.389 1 96.56 192 LEU A CA 1
ATOM 1459 C C . LEU A 1 192 ? 13.523 2.254 1.979 1 96.56 192 LEU A C 1
ATOM 1461 O O . LEU A 1 192 ? 14.656 2.373 1.498 1 96.56 192 LEU A O 1
ATOM 1465 N N . ALA A 1 193 ? 12.523 1.666 1.365 1 97.31 193 ALA A N 1
ATOM 1466 C CA . ALA A 1 193 ? 12.617 1.305 -0.048 1 97.31 193 ALA A CA 1
ATOM 1467 C C . ALA A 1 193 ? 12.141 2.449 -0.938 1 97.31 193 ALA A C 1
ATOM 1469 O O . ALA A 1 193 ? 11.125 3.088 -0.649 1 97.31 193 ALA A O 1
ATOM 1470 N N . VAL A 1 194 ? 12.883 2.727 -1.967 1 97.19 194 VAL A N 1
ATOM 1471 C CA . VAL A 1 194 ? 12.555 3.795 -2.904 1 97.19 194 VAL A CA 1
ATOM 1472 C C . VAL A 1 194 ? 12.539 3.244 -4.328 1 97.19 194 VAL A C 1
ATOM 1474 O O . VAL A 1 194 ? 13.508 2.623 -4.773 1 97.19 194 VAL A O 1
ATOM 1477 N N . ALA A 1 195 ? 11.438 3.42 -4.996 1 95.81 195 ALA A N 1
ATOM 1478 C CA . ALA A 1 195 ? 11.328 3.062 -6.41 1 95.81 195 ALA A CA 1
ATOM 1479 C C . ALA A 1 195 ? 11.289 4.312 -7.289 1 95.81 195 ALA A C 1
ATOM 1481 O O . ALA A 1 195 ? 10.406 5.16 -7.129 1 95.81 195 ALA A O 1
ATOM 1482 N N . ASP A 1 196 ? 12.188 4.371 -8.211 1 94.62 196 ASP A N 1
ATOM 1483 C CA . ASP A 1 196 ? 12.234 5.551 -9.062 1 94.62 196 ASP A CA 1
ATOM 1484 C C . ASP A 1 196 ? 11.719 5.234 -10.469 1 94.62 196 ASP A C 1
ATOM 1486 O O . ASP A 1 196 ? 11.227 4.129 -10.719 1 94.62 196 ASP A O 1
ATOM 1490 N N . GLY A 1 197 ? 11.672 6.227 -11.344 1 89.62 197 GLY A N 1
ATOM 1491 C CA . GLY A 1 197 ? 11.062 6.129 -12.664 1 89.62 197 GLY A CA 1
ATOM 1492 C C . GLY A 1 197 ? 11.891 5.324 -13.648 1 89.62 197 GLY A C 1
ATOM 1493 O O . GLY A 1 197 ? 11.461 5.094 -14.781 1 89.62 197 GLY A O 1
ATOM 1494 N N . ASN A 1 198 ? 13.047 4.855 -13.273 1 87.25 198 ASN A N 1
ATOM 1495 C CA . ASN A 1 198 ? 13.891 4.035 -14.133 1 87.25 198 ASN A CA 1
ATOM 1496 C C . ASN A 1 198 ? 13.82 2.561 -13.742 1 87.25 198 ASN A C 1
ATOM 1498 O O . ASN A 1 198 ? 14.758 1.803 -13.992 1 87.25 198 ASN A O 1
ATOM 1502 N N . ASN A 1 199 ? 12.836 2.18 -13.023 1 85.38 199 ASN A N 1
ATOM 1503 C CA . ASN A 1 199 ? 12.602 0.811 -12.57 1 85.38 199 ASN A CA 1
ATOM 1504 C C . ASN A 1 199 ? 13.656 0.356 -11.57 1 85.38 199 ASN A C 1
ATOM 1506 O O . ASN A 1 199 ? 13.969 -0.834 -11.484 1 85.38 199 ASN A O 1
ATOM 1510 N N . ASN A 1 200 ? 14.289 1.287 -11.008 1 89.75 200 ASN A N 1
ATOM 1511 C CA . ASN A 1 200 ? 15.273 0.978 -9.977 1 89.75 200 ASN A CA 1
ATOM 1512 C C . ASN A 1 200 ? 14.664 1.066 -8.578 1 89.75 200 ASN A C 1
ATOM 1514 O O . ASN A 1 200 ? 13.906 1.992 -8.281 1 89.75 200 ASN A O 1
ATOM 1518 N N . VAL A 1 201 ? 14.961 0.025 -7.84 1 93.88 201 VAL A N 1
ATOM 1519 C CA . VAL A 1 201 ? 14.617 0.043 -6.422 1 93.88 201 VAL A CA 1
ATOM 1520 C C . VAL A 1 201 ? 15.891 0.117 -5.582 1 93.88 201 VAL A C 1
ATOM 1522 O O . VAL A 1 201 ? 16.812 -0.683 -5.766 1 93.88 201 VAL A O 1
ATOM 1525 N N . THR A 1 202 ? 15.945 1.113 -4.746 1 95.25 202 THR A N 1
ATOM 1526 C CA . THR A 1 202 ? 17.062 1.252 -3.812 1 95.25 202 THR A CA 1
ATOM 1527 C C . THR A 1 202 ? 16.562 1.169 -2.371 1 95.25 202 THR A C 1
ATOM 1529 O O . THR A 1 202 ? 15.414 1.488 -2.084 1 95.25 202 THR A O 1
ATOM 1532 N N . LEU A 1 203 ? 17.422 0.732 -1.521 1 95.38 203 LEU A N 1
ATOM 1533 C CA . LEU A 1 203 ? 17.156 0.605 -0.095 1 95.38 203 LEU A CA 1
ATOM 1534 C C . LEU A 1 203 ? 18.047 1.53 0.718 1 95.38 203 LEU A C 1
ATOM 1536 O O . LEU A 1 203 ? 19.25 1.64 0.441 1 95.38 203 LEU A O 1
ATOM 1540 N N . TRP A 1 204 ? 17.438 2.174 1.705 1 96.12 204 TRP A N 1
ATOM 1541 C CA . TRP A 1 204 ? 18.141 3.199 2.473 1 96.12 204 TRP A CA 1
ATOM 1542 C C . TRP A 1 204 ? 18 2.951 3.971 1 96.12 204 TRP A C 1
ATOM 1544 O O . TRP A 1 204 ? 16.922 2.584 4.445 1 96.12 204 TRP A O 1
ATOM 1554 N N . LYS A 1 205 ? 19.094 3.16 4.68 1 93.62 205 LYS A N 1
ATOM 1555 C CA . LYS A 1 205 ? 19.094 3.066 6.137 1 93.62 205 LYS A CA 1
ATOM 1556 C C . LYS A 1 205 ? 19.703 4.312 6.766 1 93.62 205 LYS A C 1
ATOM 1558 O O . LYS A 1 205 ? 20.609 4.934 6.188 1 93.62 205 LYS A O 1
ATOM 1563 N N . GLU A 1 206 ? 19.125 4.66 7.945 1 90.75 206 GLU A N 1
ATOM 1564 C CA . GLU A 1 206 ? 19.703 5.793 8.672 1 90.75 206 GLU A CA 1
ATOM 1565 C C . GLU A 1 206 ? 20.922 5.379 9.477 1 90.75 206 GLU A C 1
ATOM 1567 O O . GLU A 1 206 ? 20.859 4.438 10.273 1 90.75 206 GLU A O 1
ATOM 1572 N N . ALA A 1 207 ? 22 6.074 9.273 1 89.25 207 ALA A N 1
ATOM 1573 C CA . ALA A 1 207 ? 23.219 5.824 10.047 1 89.25 207 ALA A CA 1
ATOM 1574 C C . ALA A 1 207 ? 23.125 6.469 11.43 1 89.25 207 ALA A C 1
ATOM 1576 O O . ALA A 1 207 ? 22.203 7.246 11.703 1 89.25 207 ALA A O 1
ATOM 1577 N N . VAL A 1 208 ? 24.078 6.125 12.25 1 86.19 208 VAL A N 1
ATOM 1578 C CA . VAL A 1 208 ? 24.109 6.574 13.641 1 86.19 208 VAL A CA 1
ATOM 1579 C C . VAL A 1 208 ? 24.234 8.102 13.688 1 86.19 208 VAL A C 1
ATOM 1581 O O . VAL A 1 208 ? 23.688 8.742 14.586 1 86.19 208 VAL A O 1
ATOM 1584 N N . ASP A 1 209 ? 24.75 8.672 12.727 1 88.31 209 ASP A N 1
ATOM 1585 C CA . ASP A 1 209 ? 24.938 10.117 12.711 1 88.31 209 ASP A CA 1
ATOM 1586 C C . ASP A 1 209 ? 23.719 10.828 12.141 1 88.31 209 ASP A C 1
ATOM 1588 O O . ASP A 1 209 ? 23.719 12.055 11.977 1 88.31 209 ASP A O 1
ATOM 1592 N N . GLY A 1 210 ? 22.75 10.078 11.719 1 85.31 210 GLY A N 1
ATOM 1593 C CA . GLY A 1 210 ? 21.516 10.664 11.211 1 85.31 210 GLY A CA 1
ATOM 1594 C C . GLY A 1 210 ? 21.484 10.758 9.703 1 85.31 210 GLY A C 1
ATOM 1595 O O . GLY A 1 210 ? 20.469 11.164 9.125 1 85.31 210 GLY A O 1
ATOM 1596 N N . GLU A 1 211 ? 22.625 10.375 9.172 1 91.62 211 GLU A N 1
ATOM 1597 C CA . GLU A 1 211 ? 22.672 10.414 7.711 1 91.62 211 GLU A CA 1
ATOM 1598 C C . GLU A 1 211 ? 22.109 9.125 7.109 1 91.62 211 GLU A C 1
ATOM 1600 O O . GLU A 1 211 ? 22.25 8.047 7.691 1 91.62 211 GLU A O 1
ATOM 1605 N N . TRP A 1 212 ? 21.484 9.344 5.984 1 93.75 212 TRP A N 1
ATOM 1606 C CA . TRP A 1 212 ? 20.938 8.172 5.297 1 93.75 212 TRP A CA 1
ATOM 1607 C C . TRP A 1 212 ? 21.938 7.637 4.273 1 93.75 212 TRP A C 1
ATOM 1609 O O . TRP A 1 212 ? 22.594 8.406 3.576 1 93.75 212 TRP A O 1
ATOM 1619 N N . GLN A 1 213 ? 22.016 6.297 4.277 1 94 213 GLN A N 1
ATOM 1620 C CA . GLN A 1 213 ? 22.906 5.637 3.328 1 94 213 GLN A CA 1
ATOM 1621 C C . GLN A 1 213 ? 22.188 4.52 2.58 1 94 213 GLN A C 1
ATOM 1623 O O . GLN A 1 213 ? 21.375 3.801 3.164 1 94 213 GLN A O 1
ATOM 1628 N N . GLN A 1 214 ? 22.484 4.441 1.289 1 93.44 214 GLN A N 1
ATOM 1629 C CA . GLN A 1 214 ? 21.969 3.326 0.509 1 93.44 214 GLN A CA 1
ATOM 1630 C C . GLN A 1 214 ? 22.625 2.012 0.908 1 93.44 214 GLN A C 1
ATOM 1632 O O . GLN A 1 214 ? 23.844 1.951 1.07 1 93.44 214 GLN A O 1
ATOM 1637 N N . VAL A 1 215 ? 21.766 1.044 1.121 1 89.62 215 VAL A N 1
ATOM 1638 C CA . VAL A 1 215 ? 22.328 -0.255 1.472 1 89.62 215 VAL A CA 1
ATOM 1639 C C . VAL A 1 215 ? 22.766 -0.984 0.206 1 89.62 215 VAL A C 1
ATOM 1641 O O . VAL A 1 215 ? 22.188 -0.8 -0.862 1 89.62 215 VAL A O 1
ATOM 1644 N N . THR A 1 216 ? 23.859 -1.687 0.196 1 76.19 216 THR A N 1
ATOM 1645 C CA . THR A 1 216 ? 24.453 -2.357 -0.955 1 76.19 216 THR A CA 1
ATOM 1646 C C . THR A 1 216 ? 23.641 -3.602 -1.329 1 76.19 216 THR A C 1
ATOM 1648 O O . THR A 1 216 ? 23.328 -4.43 -0.469 1 76.19 216 THR A O 1
ATOM 1651 N N . THR A 1 217 ? 23 -3.502 -2.508 1 69.94 217 THR A N 1
ATOM 1652 C CA . THR A 1 217 ? 22.344 -4.695 -3.029 1 69.94 217 THR A CA 1
ATOM 1653 C C . THR A 1 217 ? 23.281 -5.465 -3.961 1 69.94 217 THR A C 1
ATOM 1655 O O . THR A 1 217 ? 24.109 -4.867 -4.652 1 69.94 217 THR A O 1
ATOM 1658 N N . VAL A 1 218 ? 23.547 -6.688 -3.695 1 55.62 218 VAL A N 1
ATOM 1659 C CA . VAL A 1 218 ? 24.375 -7.5 -4.586 1 55.62 218 VAL A CA 1
ATOM 1660 C C . VAL A 1 218 ? 23.547 -7.957 -5.781 1 55.62 218 VAL A C 1
ATOM 1662 O O . VAL A 1 218 ? 22.422 -8.43 -5.621 1 55.62 218 VAL A O 1
ATOM 1665 N N . GLU A 1 219 ? 23.719 -7.305 -7.008 1 56.62 219 GLU A N 1
ATOM 1666 C CA . GLU A 1 219 ? 23.047 -7.766 -8.219 1 56.62 219 GLU A CA 1
ATOM 1667 C C . GLU A 1 219 ? 23.25 -9.258 -8.43 1 56.62 219 GLU A C 1
ATOM 1669 O O . GLU A 1 219 ? 24.312 -9.805 -8.086 1 56.62 219 GLU A O 1
ATOM 1674 N N . PRO A 1 220 ? 22.25 -9.938 -8.867 1 47.28 220 PRO A N 1
ATOM 1675 C CA . PRO A 1 220 ? 22.484 -11.344 -9.188 1 47.28 220 PRO A CA 1
ATOM 1676 C C . PRO A 1 220 ? 23.641 -11.547 -10.156 1 47.28 220 PRO A C 1
ATOM 1678 O O . PRO A 1 220 ? 23.984 -10.633 -10.914 1 47.28 220 PRO A O 1
ATOM 1681 N N . MET B 1 1 ? 50.281 21.875 -54.125 1 25.89 1 MET B N 1
ATOM 1682 C CA . MET B 1 1 ? 48.875 22.031 -53.844 1 25.89 1 MET B CA 1
ATOM 1683 C C . MET B 1 1 ? 48.344 20.891 -52.969 1 25.89 1 MET B C 1
ATOM 1685 O O . MET B 1 1 ? 48.375 19.734 -53.375 1 25.89 1 MET B O 1
ATOM 1689 N N . GLN B 1 2 ? 48.438 21.016 -51.562 1 25.91 2 GLN B N 1
ATOM 1690 C CA . GLN B 1 2 ? 48.281 20.141 -50.406 1 25.91 2 GLN B CA 1
ATOM 1691 C C . GLN B 1 2 ? 46.812 19.75 -50.25 1 25.91 2 GLN B C 1
ATOM 1693 O O . GLN B 1 2 ? 45.938 20.609 -50.219 1 25.91 2 GLN B O 1
ATOM 1698 N N . LEU B 1 3 ? 46.406 18.625 -50.844 1 26.03 3 LEU B N 1
ATOM 1699 C CA . LEU B 1 3 ? 45.125 17.922 -50.844 1 26.03 3 LEU B CA 1
ATOM 1700 C C . LEU B 1 3 ? 44.688 17.578 -49.406 1 26.03 3 LEU B C 1
ATOM 1702 O O . LEU B 1 3 ? 45.375 16.797 -48.719 1 26.03 3 LEU B O 1
ATOM 1706 N N . TYR B 1 4 ? 44.406 18.594 -48.5 1 27.62 4 TYR B N 1
ATOM 1707 C CA . TYR B 1 4 ? 43.906 18.328 -47.156 1 27.62 4 TYR B CA 1
ATOM 1708 C C . TYR B 1 4 ? 42.656 17.484 -47.219 1 27.62 4 TYR B C 1
ATOM 1710 O O . TYR B 1 4 ? 41.688 17.844 -47.906 1 27.62 4 TYR B O 1
ATOM 1718 N N . GLU B 1 5 ? 42.688 16.094 -47.156 1 29.41 5 GLU B N 1
ATOM 1719 C CA . GLU B 1 5 ? 41.719 15.031 -46.938 1 29.41 5 GLU B CA 1
ATOM 1720 C C . GLU B 1 5 ? 40.906 15.281 -45.688 1 29.41 5 GLU B C 1
ATOM 1722 O O . GLU B 1 5 ? 41.375 15.102 -44.562 1 29.41 5 GLU B O 1
ATOM 1727 N N . GLY B 1 6 ? 40.219 16.406 -45.469 1 32.59 6 GLY B N 1
ATOM 1728 C CA . GLY B 1 6 ? 39.438 16.688 -44.281 1 32.59 6 GLY B CA 1
ATOM 1729 C C . GLY B 1 6 ? 38.406 15.625 -43.969 1 32.59 6 GLY B C 1
ATOM 1730 O O . GLY B 1 6 ? 37.5 15.367 -44.781 1 32.59 6 GLY B O 1
ATOM 1731 N N . ASN B 1 7 ? 38.781 14.438 -43.344 1 32.59 7 ASN B N 1
ATOM 1732 C CA . ASN B 1 7 ? 37.969 13.32 -42.844 1 32.59 7 ASN B CA 1
ATOM 1733 C C . ASN B 1 7 ? 36.781 13.812 -42.031 1 32.59 7 ASN B C 1
ATOM 1735 O O . ASN B 1 7 ? 36.906 14.57 -41.094 1 32.59 7 ASN B O 1
ATOM 1739 N N . GLN B 1 8 ? 35.594 14.023 -42.656 1 32.44 8 GLN B N 1
ATOM 1740 C CA . GLN B 1 8 ? 34.25 14.297 -42.188 1 32.44 8 GLN B CA 1
ATOM 1741 C C . GLN B 1 8 ? 33.906 13.422 -40.969 1 32.44 8 GLN B C 1
ATOM 1743 O O . GLN B 1 8 ? 34.094 12.203 -41.031 1 32.44 8 GLN B O 1
ATOM 1748 N N . ASN B 1 9 ? 34.094 13.898 -39.719 1 30.97 9 ASN B N 1
ATOM 1749 C CA . ASN B 1 9 ? 33.688 13.461 -38.375 1 30.97 9 ASN B CA 1
ATOM 1750 C C . ASN B 1 9 ? 32.281 12.859 -38.438 1 30.97 9 ASN B C 1
ATOM 1752 O O . ASN B 1 9 ? 31.312 13.539 -38.812 1 30.97 9 ASN B O 1
ATOM 1756 N N . GLU B 1 10 ? 32.062 11.57 -38.812 1 28.17 10 GLU B N 1
ATOM 1757 C CA . GLU B 1 10 ? 30.875 10.742 -38.625 1 28.17 10 GLU B CA 1
ATOM 1758 C C . GLU B 1 10 ? 30.234 10.961 -37.25 1 28.17 10 GLU B C 1
ATOM 1760 O O . GLU B 1 10 ? 30.875 10.719 -36.219 1 28.17 10 GLU B O 1
ATOM 1765 N N . TRP B 1 11 ? 29.531 12.047 -37.031 1 25.23 11 TRP B N 1
ATOM 1766 C CA . TRP B 1 11 ? 28.609 12.172 -35.906 1 25.23 11 TRP B CA 1
ATOM 1767 C C . TRP B 1 11 ? 27.859 10.867 -35.688 1 25.23 11 TRP B C 1
ATOM 1769 O O . TRP B 1 11 ? 27.141 10.398 -36.562 1 25.23 11 TRP B O 1
ATOM 1779 N N . THR B 1 12 ? 28.531 9.836 -35.25 1 27.05 12 THR B N 1
ATOM 1780 C CA . THR B 1 12 ? 27.812 8.672 -34.75 1 27.05 12 THR B CA 1
ATOM 1781 C C . THR B 1 12 ? 26.562 9.094 -33.969 1 27.05 12 THR B C 1
ATOM 1783 O O . THR B 1 12 ? 26.625 9.984 -33.125 1 27.05 12 THR B O 1
ATOM 1786 N N . GLN B 1 13 ? 25.453 9.094 -34.594 1 27.14 13 GLN B N 1
ATOM 1787 C CA . GLN B 1 13 ? 24.141 9.188 -34 1 27.14 13 GLN B CA 1
ATOM 1788 C C . GLN B 1 13 ? 24.078 8.422 -32.688 1 27.14 13 GLN B C 1
ATOM 1790 O O . GLN B 1 13 ? 24.328 7.211 -32.656 1 27.14 13 GLN B O 1
ATOM 1795 N N . ALA B 1 14 ? 24.656 8.977 -31.641 1 29.75 14 ALA B N 1
ATOM 1796 C CA . ALA B 1 14 ? 24.281 8.43 -30.344 1 29.75 14 ALA B CA 1
ATOM 1797 C C . ALA B 1 14 ? 22.797 8.055 -30.312 1 29.75 14 ALA B C 1
ATOM 1799 O O . ALA B 1 14 ? 21.938 8.898 -30.547 1 29.75 14 ALA B O 1
ATOM 1800 N N . HIS B 1 15 ? 22.438 6.965 -30.891 1 28.59 15 HIS B N 1
ATOM 1801 C CA . HIS B 1 15 ? 21.094 6.434 -30.625 1 28.59 15 HIS B CA 1
ATOM 1802 C C . HIS B 1 15 ? 20.734 6.613 -29.156 1 28.59 15 HIS B C 1
ATOM 1804 O O . HIS B 1 15 ? 21.453 6.16 -28.266 1 28.59 15 HIS B O 1
ATOM 1810 N N . VAL B 1 16 ? 20.484 7.836 -28.781 1 31.12 16 VAL B N 1
ATOM 1811 C CA . VAL B 1 16 ? 19.75 7.934 -27.516 1 31.12 16 VAL B CA 1
ATOM 1812 C C . VAL B 1 16 ? 18.656 6.855 -27.469 1 31.12 16 VAL B C 1
ATOM 1814 O O . VAL B 1 16 ? 17.734 6.871 -28.281 1 31.12 16 VAL B O 1
ATOM 1817 N N . PHE B 1 17 ? 19.016 5.609 -27.453 1 31.31 17 PHE B N 1
ATOM 1818 C CA . PHE B 1 17 ? 18 4.688 -26.969 1 31.31 17 PHE B CA 1
ATOM 1819 C C . PHE B 1 17 ? 17.203 5.305 -25.828 1 31.31 17 PHE B C 1
ATOM 1821 O O . PHE B 1 17 ? 17.75 5.562 -24.75 1 31.31 17 PHE B O 1
ATOM 1828 N N . ASP B 1 18 ? 16.359 6.156 -26.141 1 37.5 18 ASP B N 1
ATOM 1829 C CA . ASP B 1 18 ? 15.281 6.477 -25.203 1 37.5 18 ASP B CA 1
ATOM 1830 C C . ASP B 1 18 ? 14.688 5.211 -24.594 1 37.5 18 ASP B C 1
ATOM 1832 O O . ASP B 1 18 ? 13.656 4.719 -25.062 1 37.5 18 ASP B O 1
ATOM 1836 N N . GLU B 1 19 ? 15.359 4.133 -24.516 1 38.34 19 GLU B N 1
ATOM 1837 C CA . GLU B 1 19 ? 14.719 3.014 -23.828 1 38.34 19 GLU B CA 1
ATOM 1838 C C . GLU B 1 19 ? 13.992 3.479 -22.562 1 38.34 19 GLU B C 1
ATOM 1840 O O . GLU B 1 19 ? 14.625 3.986 -21.641 1 38.34 19 GLU B O 1
ATOM 1845 N N . HIS B 1 20 ? 12.844 3.957 -22.719 1 43.22 20 HIS B N 1
ATOM 1846 C CA . HIS B 1 20 ? 11.945 4.176 -21.594 1 43.22 20 HIS B CA 1
ATOM 1847 C C . HIS B 1 20 ? 12.156 3.125 -20.516 1 43.22 20 HIS B C 1
ATOM 1849 O O . HIS B 1 20 ? 11.945 1.933 -20.75 1 43.22 20 HIS B O 1
ATOM 1855 N N . LYS B 1 21 ? 13.211 3.15 -19.797 1 56.75 21 LYS B N 1
ATOM 1856 C CA . LYS B 1 21 ? 13.352 2.229 -18.672 1 56.75 21 LYS B CA 1
ATOM 1857 C C . LYS B 1 21 ? 12.039 2.082 -17.906 1 56.75 21 LYS B C 1
ATOM 1859 O O . LYS B 1 21 ? 11.242 3.018 -17.844 1 56.75 21 LYS B O 1
ATOM 1864 N N . SER B 1 22 ? 11.477 0.746 -17.812 1 68.06 22 SER B N 1
ATOM 1865 C CA . SER B 1 22 ? 10.18 0.294 -17.312 1 68.06 22 SER B CA 1
ATOM 1866 C C . SER B 1 22 ? 9.992 0.662 -15.852 1 68.06 22 SER B C 1
ATOM 1868 O O . SER B 1 22 ? 10.969 0.803 -15.109 1 68.06 22 SER B O 1
ATOM 1870 N N . SER B 1 23 ? 8.906 1.157 -15.484 1 82.5 23 SER B N 1
ATOM 1871 C CA . SER B 1 23 ? 8.531 1.678 -14.172 1 82.5 23 SER B CA 1
ATOM 1872 C C . SER B 1 23 ? 8.227 0.548 -13.195 1 82.5 23 SER B C 1
ATOM 1874 O O . SER B 1 23 ? 7.801 -0.536 -13.602 1 82.5 23 SER B O 1
ATOM 1876 N N . VAL B 1 24 ? 8.719 0.667 -11.93 1 91.44 24 VAL B N 1
ATOM 1877 C CA . VAL B 1 24 ? 8.234 -0.188 -10.844 1 91.44 24 VAL B CA 1
ATOM 1878 C C . VAL B 1 24 ? 6.812 0.216 -10.469 1 91.44 24 VAL B C 1
ATOM 1880 O O . VAL B 1 24 ? 6.574 1.348 -10.039 1 91.44 24 VAL B O 1
ATOM 1883 N N . ASN B 1 25 ? 5.938 -0.693 -10.57 1 92 25 ASN B N 1
ATOM 1884 C CA . ASN B 1 25 ? 4.523 -0.379 -10.391 1 92 25 ASN B CA 1
ATOM 1885 C C . ASN B 1 25 ? 4.055 -0.68 -8.969 1 92 25 ASN B C 1
ATOM 1887 O O . ASN B 1 25 ? 3.078 -0.098 -8.5 1 92 25 ASN B O 1
ATOM 1891 N N . SER B 1 26 ? 4.77 -1.541 -8.352 1 95.5 26 SER B N 1
ATOM 1892 C CA . SER B 1 26 ? 4.324 -1.975 -7.035 1 95.5 26 SER B CA 1
ATOM 1893 C C . SER B 1 26 ? 5.496 -2.451 -6.184 1 95.5 26 SER B C 1
ATOM 1895 O O . SER B 1 26 ? 6.418 -3.096 -6.691 1 95.5 26 SER B O 1
ATOM 1897 N N . ILE B 1 27 ? 5.48 -2.158 -4.934 1 96.38 27 ILE B N 1
ATOM 1898 C CA . ILE B 1 27 ? 6.438 -2.637 -3.939 1 96.38 27 ILE B CA 1
ATOM 1899 C C . ILE B 1 27 ? 5.691 -3.131 -2.701 1 96.38 27 ILE B C 1
ATOM 1901 O O . ILE B 1 27 ? 4.688 -2.537 -2.295 1 96.38 27 ILE B O 1
ATOM 1905 N N . ALA B 1 28 ? 6.117 -4.234 -2.125 1 97.81 28 ALA B N 1
ATOM 1906 C CA . ALA B 1 28 ? 5.461 -4.805 -0.953 1 97.81 28 ALA B CA 1
ATOM 1907 C C . ALA B 1 28 ? 6.465 -5.5 -0.041 1 97.81 28 ALA B C 1
ATOM 1909 O O . ALA B 1 28 ? 7.223 -6.367 -0.487 1 97.81 28 ALA B O 1
ATOM 1910 N N . TRP B 1 29 ? 6.473 -5.137 1.241 1 97.25 29 TRP B N 1
ATOM 1911 C CA . TRP B 1 29 ? 7.289 -5.832 2.232 1 97.25 29 TRP B CA 1
ATOM 1912 C C . TRP B 1 29 ? 6.637 -7.145 2.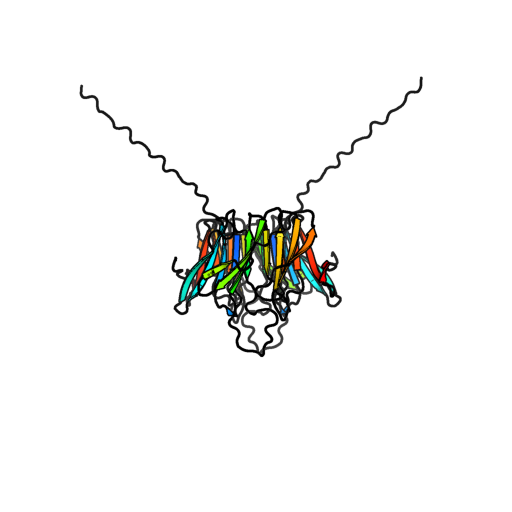654 1 97.25 29 TRP B C 1
ATOM 1914 O O . TRP B 1 29 ? 5.414 -7.215 2.811 1 97.25 29 TRP B O 1
ATOM 1924 N N . ALA B 1 30 ? 7.512 -8.094 2.953 1 97.06 30 ALA B N 1
ATOM 1925 C CA . ALA B 1 30 ? 7.039 -9.398 3.396 1 97.06 30 ALA B CA 1
ATOM 1926 C C . ALA B 1 30 ? 6.609 -9.359 4.859 1 97.06 30 ALA B C 1
ATOM 1928 O O . ALA B 1 30 ? 6.934 -8.414 5.582 1 97.06 30 ALA B O 1
ATOM 1929 N N . PRO B 1 31 ? 5.777 -10.406 5.238 1 93.31 31 PRO B N 1
ATOM 1930 C CA . PRO B 1 31 ? 5.496 -10.539 6.668 1 93.31 31 PRO B CA 1
ATOM 1931 C C . PRO B 1 31 ? 6.766 -10.609 7.516 1 93.31 31 PRO B C 1
ATOM 1933 O O . PRO B 1 31 ? 7.809 -11.062 7.031 1 93.31 31 PRO B O 1
ATOM 1936 N N . HIS B 1 32 ? 6.566 -10.188 8.742 1 90.56 32 HIS B N 1
ATOM 1937 C CA . HIS B 1 32 ? 7.711 -10.008 9.633 1 90.56 32 HIS B CA 1
ATOM 1938 C C . HIS B 1 32 ? 8.461 -11.32 9.828 1 90.56 32 HIS B C 1
ATOM 1940 O O . HIS B 1 32 ? 9.688 -11.328 9.977 1 90.56 32 HIS B O 1
ATOM 1946 N N . GLU B 1 33 ? 7.707 -12.43 9.773 1 90.94 33 GLU B N 1
ATOM 1947 C CA . GLU B 1 33 ? 8.305 -13.734 10.039 1 90.94 33 GLU B CA 1
ATOM 1948 C C . GLU B 1 33 ? 9.328 -14.102 8.977 1 90.94 33 GLU B C 1
ATOM 1950 O O . GLU B 1 33 ? 10.164 -14.977 9.188 1 90.94 33 GLU B O 1
ATOM 1955 N N . LEU B 1 34 ? 9.258 -13.414 7.891 1 92.62 34 LEU B N 1
ATOM 1956 C CA . LEU B 1 34 ? 10.148 -13.734 6.777 1 92.62 34 LEU B CA 1
ATOM 1957 C C . LEU B 1 34 ? 11.367 -12.82 6.77 1 92.62 34 LEU B C 1
ATOM 1959 O O . LEU B 1 34 ? 12.211 -12.914 5.879 1 92.62 34 LEU B O 1
ATOM 1963 N N . GLY B 1 35 ? 11.461 -11.945 7.816 1 92.31 35 GLY B N 1
ATOM 1964 C CA . GLY B 1 35 ? 12.555 -10.984 7.859 1 92.31 35 GLY B CA 1
ATOM 1965 C C . GLY B 1 35 ? 12.375 -9.836 6.887 1 92.31 35 GLY B C 1
ATOM 1966 O O . GLY B 1 35 ? 11.258 -9.531 6.477 1 92.31 35 GLY B O 1
ATOM 1967 N N . LEU B 1 36 ? 13.508 -9.133 6.621 1 94 36 LEU B N 1
ATOM 1968 C CA . LEU B 1 36 ? 13.469 -8.023 5.676 1 94 36 LEU B CA 1
ATOM 1969 C C . LEU B 1 36 ? 13.5 -8.531 4.238 1 94 36 LEU B C 1
ATOM 1971 O O . LEU B 1 36 ? 14.57 -8.867 3.717 1 94 36 LEU B O 1
ATOM 1975 N N . CYS B 1 37 ? 12.367 -8.609 3.672 1 95.88 37 CYS B N 1
ATOM 1976 C CA . CYS B 1 37 ? 12.172 -9.102 2.314 1 95.88 37 CYS B CA 1
ATOM 1977 C C . CYS B 1 37 ? 11.18 -8.227 1.558 1 95.88 37 CYS B C 1
ATOM 1979 O O . CYS B 1 37 ? 10.094 -7.93 2.062 1 95.88 37 CYS B O 1
ATOM 1981 N N . LEU B 1 38 ? 11.578 -7.75 0.366 1 96.88 38 LEU B N 1
ATOM 1982 C CA . LEU B 1 38 ? 10.805 -6.801 -0.426 1 96.88 38 LEU B CA 1
ATOM 1983 C C . LEU B 1 38 ? 10.547 -7.348 -1.826 1 96.88 38 LEU B C 1
ATOM 1985 O O . LEU B 1 38 ? 11.477 -7.762 -2.518 1 96.88 38 LEU B O 1
ATOM 1989 N N . ALA B 1 39 ? 9.273 -7.383 -2.238 1 98.19 39 ALA B N 1
ATOM 1990 C CA . ALA B 1 39 ? 8.914 -7.738 -3.609 1 98.19 39 ALA B CA 1
ATOM 1991 C C . ALA B 1 39 ? 8.57 -6.496 -4.426 1 98.19 39 ALA B C 1
ATOM 1993 O O . ALA B 1 39 ? 7.906 -5.582 -3.926 1 98.19 39 ALA B O 1
ATOM 1994 N N . CYS B 1 40 ? 8.969 -6.477 -5.699 1 97.12 40 CYS B N 1
ATOM 1995 C CA . CYS B 1 40 ? 8.719 -5.352 -6.59 1 97.12 40 CYS B CA 1
ATOM 1996 C C . CYS B 1 40 ? 8.203 -5.828 -7.945 1 97.12 40 CYS B C 1
ATOM 1998 O O . CYS B 1 40 ? 8.852 -6.652 -8.602 1 97.12 40 CYS B O 1
ATOM 2000 N N . GLY B 1 41 ? 7.078 -5.348 -8.352 1 97.38 41 GLY B N 1
ATOM 2001 C CA . GLY B 1 41 ? 6.547 -5.605 -9.68 1 97.38 41 GLY B CA 1
ATOM 2002 C C . GLY B 1 41 ? 6.871 -4.504 -10.672 1 97.38 41 GLY B C 1
ATOM 2003 O O . GLY B 1 41 ? 6.645 -3.326 -10.398 1 97.38 41 GLY B O 1
ATOM 2004 N N . SER B 1 42 ? 7.324 -4.934 -11.844 1 95.38 42 SER B N 1
ATOM 2005 C CA . SER B 1 42 ? 7.812 -3.945 -12.805 1 95.38 42 SER B CA 1
ATOM 2006 C C . SER B 1 42 ? 7.059 -4.035 -14.125 1 95.38 42 SER B C 1
ATOM 2008 O O . SER B 1 42 ? 6.496 -5.082 -14.453 1 95.38 42 SER B O 1
ATOM 2010 N N . SER B 1 43 ? 7.133 -2.953 -14.859 1 93.75 43 SER B N 1
ATOM 2011 C CA . SER B 1 43 ? 6.48 -2.848 -16.156 1 93.75 43 SER B CA 1
ATOM 2012 C C . SER B 1 43 ? 7.172 -3.725 -17.203 1 93.75 43 SER B C 1
ATOM 2014 O O . SER B 1 43 ? 6.602 -4.012 -18.25 1 93.75 43 SER B O 1
ATOM 2016 N N . ASP B 1 44 ? 8.383 -4.133 -16.953 1 93.62 44 ASP B N 1
ATOM 2017 C CA . ASP B 1 44 ? 9.094 -4.984 -17.906 1 93.62 44 ASP B CA 1
ATOM 2018 C C . ASP B 1 44 ? 8.633 -6.438 -17.797 1 93.62 44 ASP B C 1
ATOM 2020 O O . ASP B 1 44 ? 9.133 -7.309 -18.516 1 93.62 44 ASP B O 1
ATOM 2024 N N . GLY B 1 45 ? 7.777 -6.676 -16.859 1 97.06 45 GLY B N 1
ATOM 2025 C CA . GLY B 1 45 ? 7.156 -7.984 -16.75 1 97.06 45 GLY B CA 1
ATOM 2026 C C . GLY B 1 45 ? 7.777 -8.852 -15.68 1 97.06 45 GLY B C 1
ATOM 2027 O O . GLY B 1 45 ? 7.316 -9.969 -15.43 1 97.06 45 GLY B O 1
ATOM 2028 N N . ASN B 1 46 ? 8.805 -8.352 -14.984 1 96.75 46 ASN B N 1
ATOM 2029 C CA . ASN B 1 46 ? 9.516 -9.133 -13.977 1 96.75 46 ASN B CA 1
ATOM 2030 C C . ASN B 1 46 ? 9.102 -8.719 -12.562 1 96.75 46 ASN B C 1
ATOM 2032 O O . ASN B 1 46 ? 8.602 -7.617 -12.359 1 96.75 46 ASN B O 1
ATOM 2036 N N . ILE B 1 47 ? 9.281 -9.688 -11.68 1 97.88 47 ILE B N 1
ATOM 2037 C CA . ILE B 1 47 ? 9.227 -9.406 -10.25 1 97.88 47 ILE B CA 1
ATOM 2038 C C . ILE B 1 47 ? 10.602 -9.609 -9.625 1 97.88 47 ILE B C 1
ATOM 2040 O O . ILE B 1 47 ? 11.242 -10.641 -9.836 1 97.88 47 ILE B O 1
ATOM 2044 N N . SER B 1 48 ? 11.062 -8.641 -8.961 1 96.25 48 SER B N 1
ATOM 2045 C CA . SER B 1 48 ? 12.297 -8.766 -8.188 1 96.25 48 SER B CA 1
ATOM 2046 C C . SER B 1 48 ? 12 -8.906 -6.699 1 96.25 48 SER B C 1
ATOM 2048 O O . SER B 1 48 ? 11.086 -8.258 -6.18 1 96.25 48 SER B O 1
ATOM 2050 N N . VAL B 1 49 ? 12.758 -9.742 -6.031 1 96.94 49 VAL B N 1
ATOM 2051 C CA . VAL B 1 49 ? 12.648 -9.938 -4.59 1 96.94 49 VAL B CA 1
ATOM 2052 C C . VAL B 1 49 ? 14 -9.672 -3.926 1 96.94 49 VAL B C 1
ATOM 2054 O O . VAL B 1 49 ? 15 -10.312 -4.262 1 96.94 49 VAL B O 1
ATOM 2057 N N . PHE B 1 50 ? 13.992 -8.719 -3.049 1 94.94 50 PHE B N 1
ATOM 2058 C CA . PHE B 1 50 ? 15.18 -8.367 -2.285 1 94.94 50 PHE B CA 1
ATOM 2059 C C . PHE B 1 50 ? 15.117 -8.953 -0.879 1 94.94 50 PHE B C 1
ATOM 2061 O O . PHE B 1 50 ? 14.109 -8.812 -0.19 1 94.94 50 PHE B O 1
ATOM 2068 N N . THR B 1 51 ? 16.156 -9.602 -0.456 1 94.94 51 THR B N 1
ATOM 2069 C CA . THR B 1 51 ? 16.203 -10.188 0.876 1 94.94 51 THR B CA 1
ATOM 2070 C C . THR B 1 51 ? 17.484 -9.781 1.606 1 94.94 51 THR B C 1
ATOM 2072 O O . THR B 1 51 ? 18.594 -9.906 1.067 1 94.94 51 THR B O 1
ATOM 2075 N N . ALA B 1 52 ? 17.281 -9.352 2.787 1 94.06 52 ALA B N 1
ATOM 2076 C CA . ALA B 1 52 ? 18.422 -8.969 3.596 1 94.06 52 ALA B CA 1
ATOM 2077 C C . ALA B 1 52 ? 19.188 -10.195 4.086 1 94.06 52 ALA B C 1
ATOM 2079 O O . ALA B 1 52 ? 18.578 -11.195 4.469 1 94.06 52 ALA B O 1
ATOM 2080 N N . ARG B 1 53 ? 20.453 -10.008 4.113 1 92.88 53 ARG B N 1
ATOM 2081 C CA . ARG B 1 53 ? 21.328 -11.039 4.652 1 92.88 53 ARG B CA 1
ATOM 2082 C C . ARG B 1 53 ? 21.781 -10.695 6.07 1 92.88 53 ARG B C 1
ATOM 2084 O O . ARG B 1 53 ? 21.688 -9.547 6.496 1 92.88 53 ARG B O 1
ATOM 2091 N N . ALA B 1 54 ? 22.281 -11.734 6.66 1 90 54 ALA B N 1
ATOM 2092 C CA . ALA B 1 54 ? 22.766 -11.555 8.023 1 90 54 ALA B CA 1
ATOM 2093 C C . ALA B 1 54 ? 23.953 -10.609 8.055 1 90 54 ALA B C 1
ATOM 2095 O O . ALA B 1 54 ? 24.172 -9.898 9.039 1 90 54 ALA B O 1
ATOM 2096 N N . ASP B 1 55 ? 24.703 -10.562 7.016 1 88.56 55 ASP B N 1
ATOM 2097 C CA . ASP B 1 55 ? 25.922 -9.766 7.004 1 88.56 55 ASP B CA 1
ATOM 2098 C C . ASP B 1 55 ? 25.625 -8.312 6.621 1 88.56 55 ASP B C 1
ATOM 2100 O O . ASP B 1 55 ? 26.547 -7.527 6.406 1 88.56 55 ASP B O 1
ATOM 2104 N N . GLY B 1 56 ? 24.391 -7.988 6.418 1 83.75 56 GLY B N 1
ATOM 2105 C CA . GLY B 1 56 ? 24 -6.617 6.125 1 83.75 56 GLY B CA 1
ATOM 2106 C C . GLY B 1 56 ? 23.797 -6.355 4.645 1 83.75 56 GLY B C 1
ATOM 2107 O O . GLY B 1 56 ? 23.281 -5.309 4.258 1 83.75 56 GLY B O 1
ATOM 2108 N N . GLY B 1 57 ? 24.234 -7.301 3.859 1 89.12 57 GLY B N 1
ATOM 2109 C CA . GLY B 1 57 ? 24 -7.195 2.43 1 89.12 57 GLY B CA 1
ATOM 2110 C C . GLY B 1 57 ? 22.609 -7.656 2.023 1 89.12 57 GLY B C 1
ATOM 2111 O O . GLY B 1 57 ? 21.797 -8.031 2.875 1 89.12 57 GLY B O 1
ATOM 2112 N N . TRP B 1 58 ? 22.328 -7.461 0.761 1 92.62 58 TRP B N 1
ATOM 2113 C CA . TRP B 1 58 ? 21.031 -7.863 0.255 1 92.62 58 TRP B CA 1
ATOM 2114 C C . TRP B 1 58 ? 21.172 -8.75 -0.976 1 92.62 58 TRP B C 1
ATOM 2116 O O . TRP B 1 58 ? 22 -8.484 -1.846 1 92.62 58 TRP B O 1
ATOM 2126 N N . ASP B 1 59 ? 20.391 -9.836 -1.016 1 93.12 59 ASP B N 1
ATOM 2127 C CA . ASP B 1 59 ? 20.266 -10.688 -2.197 1 93.12 59 ASP B CA 1
ATOM 2128 C C . ASP B 1 59 ? 19.078 -10.258 -3.057 1 93.12 59 ASP B C 1
ATOM 2130 O O . ASP B 1 59 ? 18.078 -9.758 -2.541 1 93.12 59 ASP B O 1
ATOM 2134 N N . THR B 1 60 ? 19.281 -10.453 -4.352 1 92.94 60 THR B N 1
ATOM 2135 C CA . THR B 1 60 ? 18.188 -10.211 -5.281 1 92.94 60 THR B CA 1
ATOM 2136 C C . THR B 1 60 ? 17.844 -11.477 -6.059 1 92.94 60 THR B C 1
ATOM 2138 O O . THR B 1 60 ? 18.734 -12.156 -6.57 1 92.94 60 THR B O 1
ATOM 2141 N N . ALA B 1 61 ? 16.609 -11.844 -6.027 1 95.25 61 ALA B N 1
ATOM 2142 C CA . ALA B 1 61 ? 16.062 -12.883 -6.895 1 95.25 61 ALA B CA 1
ATOM 2143 C C . ALA B 1 61 ? 15.047 -12.305 -7.875 1 95.25 61 ALA B C 1
ATOM 2145 O O . ALA B 1 61 ? 14.453 -11.258 -7.621 1 95.25 61 ALA B O 1
ATOM 2146 N N . MET B 1 62 ? 14.922 -13.047 -9.031 1 95.44 62 MET B N 1
ATOM 2147 C CA . MET B 1 62 ? 14.016 -12.555 -10.062 1 95.44 62 MET B CA 1
ATOM 2148 C C . MET B 1 62 ? 13.039 -13.641 -10.492 1 95.44 62 MET B C 1
ATOM 2150 O O . MET B 1 62 ? 13.422 -14.797 -10.664 1 95.44 62 MET B O 1
ATOM 2154 N N . ILE B 1 63 ? 11.805 -13.32 -10.508 1 97.88 63 ILE B N 1
ATOM 2155 C CA . ILE B 1 63 ? 10.82 -14.102 -11.25 1 97.88 63 ILE B CA 1
ATOM 2156 C C . ILE B 1 63 ? 10.68 -13.539 -12.664 1 97.88 63 ILE B C 1
ATOM 2158 O O . ILE B 1 63 ? 9.938 -12.578 -12.891 1 97.88 63 ILE B O 1
ATOM 2162 N N . ASP B 1 64 ? 11.281 -14.219 -13.562 1 96.69 64 ASP B N 1
ATOM 2163 C CA . ASP B 1 64 ? 11.367 -13.734 -14.938 1 96.69 64 ASP B CA 1
ATOM 2164 C C . ASP B 1 64 ? 10.047 -13.914 -15.672 1 96.69 64 ASP B C 1
ATOM 2166 O O . ASP B 1 64 ? 9.391 -14.945 -15.539 1 96.69 64 ASP B O 1
ATOM 2170 N N . GLN B 1 65 ? 9.703 -12.828 -16.391 1 97.44 65 GLN B N 1
ATOM 2171 C CA . GLN B 1 65 ? 8.523 -12.859 -17.25 1 97.44 65 GLN B CA 1
ATOM 2172 C C . GLN B 1 65 ? 7.293 -13.336 -16.484 1 97.44 65 GLN B C 1
ATOM 2174 O O . GLN B 1 65 ? 6.535 -14.172 -16.984 1 97.44 65 GLN B O 1
ATOM 2179 N N . ALA B 1 66 ? 7.18 -12.891 -15.234 1 98.25 66 ALA B N 1
ATOM 2180 C CA . ALA B 1 66 ? 5.992 -13.227 -14.445 1 98.25 66 ALA B CA 1
ATOM 2181 C C . ALA B 1 66 ? 4.719 -12.836 -15.188 1 98.25 66 ALA B C 1
ATOM 2183 O O . ALA B 1 66 ? 3.791 -13.641 -15.305 1 98.25 66 ALA B O 1
ATOM 2184 N N . HIS B 1 67 ? 4.652 -11.617 -15.633 1 98.44 67 HIS B N 1
ATOM 2185 C CA . HIS B 1 67 ? 3.656 -11.078 -16.547 1 98.44 67 HIS B CA 1
ATOM 2186 C C . HIS B 1 67 ? 4.316 -10.375 -17.734 1 98.44 67 HIS B C 1
ATOM 2188 O O . HIS B 1 67 ? 4.656 -9.195 -17.641 1 98.44 67 HIS B O 1
ATOM 2194 N N . PRO B 1 68 ? 4.504 -11.008 -18.844 1 96.81 68 PRO B N 1
ATOM 2195 C CA . PRO B 1 68 ? 5.348 -10.508 -19.938 1 96.81 68 PRO B CA 1
ATOM 2196 C C . PRO B 1 68 ? 4.957 -9.102 -20.391 1 96.81 68 PRO B C 1
ATOM 2198 O O . PRO B 1 68 ? 5.812 -8.328 -20.812 1 96.81 68 PRO B O 1
ATOM 2201 N N . VAL B 1 69 ? 3.752 -8.711 -20.312 1 96.56 69 VAL B N 1
ATOM 2202 C CA . VAL B 1 69 ? 3.299 -7.418 -20.812 1 96.56 69 VAL B CA 1
ATOM 2203 C C . VAL B 1 69 ? 3.428 -6.371 -19.703 1 96.56 69 VAL B C 1
ATOM 2205 O O . VAL B 1 69 ? 3.217 -5.18 -19.938 1 96.56 69 VAL B O 1
ATOM 2208 N N . GLY B 1 70 ? 3.773 -6.793 -18.453 1 97.38 70 GLY B N 1
ATOM 2209 C CA . GLY B 1 70 ? 3.959 -5.871 -17.359 1 97.38 70 GLY B CA 1
ATOM 2210 C C . GLY B 1 70 ? 3.301 -6.34 -16.062 1 97.38 70 GLY B C 1
ATOM 2211 O O . GLY B 1 70 ? 2.162 -6.812 -16.078 1 97.38 70 GLY B O 1
ATOM 2212 N N . VAL B 1 71 ? 4.027 -6.238 -14.961 1 98.25 71 VAL B N 1
ATOM 2213 C CA . VAL B 1 71 ? 3.482 -6.48 -13.625 1 98.25 71 VAL B CA 1
ATOM 2214 C C . VAL B 1 71 ? 2.859 -5.199 -13.086 1 98.25 71 VAL B C 1
ATOM 2216 O O . VAL B 1 71 ? 3.492 -4.141 -13.094 1 98.25 71 VAL B O 1
ATOM 2219 N N . THR B 1 72 ? 1.621 -5.293 -12.602 1 97.56 72 THR B N 1
ATOM 2220 C CA . THR B 1 72 ? 0.927 -4.109 -12.109 1 97.56 72 THR B CA 1
ATOM 2221 C C . THR B 1 72 ? 0.931 -4.074 -10.586 1 97.56 72 THR B C 1
ATOM 2223 O O . THR B 1 72 ? 0.899 -3 -9.977 1 97.56 72 THR B O 1
ATOM 2226 N N . SER B 1 73 ? 0.922 -5.219 -10 1 98.44 73 SER B N 1
ATOM 2227 C CA . SER B 1 73 ? 0.785 -5.273 -8.547 1 98.44 73 SER B CA 1
ATOM 2228 C C . SER B 1 73 ? 1.355 -6.574 -7.988 1 98.44 73 SER B C 1
ATOM 2230 O O . SER B 1 73 ? 1.374 -7.598 -8.68 1 98.44 73 SER B O 1
ATOM 2232 N N . VAL B 1 74 ? 1.88 -6.52 -6.734 1 98.81 74 VAL B N 1
ATOM 2233 C CA . VAL B 1 74 ? 2.332 -7.68 -5.977 1 98.81 74 VAL B CA 1
ATOM 2234 C C . VAL B 1 74 ? 1.796 -7.609 -4.551 1 98.81 74 VAL B C 1
ATOM 2236 O O . VAL B 1 74 ? 1.595 -6.52 -4.008 1 98.81 74 VAL B O 1
ATOM 2239 N N . SER B 1 75 ? 1.539 -8.742 -3.977 1 98.69 75 SER B N 1
ATOM 2240 C CA . SER B 1 75 ? 1.11 -8.859 -2.586 1 98.69 75 SER B CA 1
ATOM 2241 C C . SER B 1 75 ? 1.618 -10.148 -1.953 1 98.69 75 SER B C 1
ATOM 2243 O O . SER B 1 75 ? 1.576 -11.211 -2.578 1 98.69 75 SER B O 1
ATOM 2245 N N . TRP B 1 76 ? 2.059 -10.07 -0.733 1 97.75 76 TRP B N 1
ATOM 2246 C CA . TRP B 1 76 ? 2.572 -11.234 -0.025 1 97.75 76 TRP B CA 1
ATOM 2247 C C . TRP B 1 76 ? 1.437 -12.023 0.615 1 97.75 76 TRP B C 1
ATOM 2249 O O . TRP B 1 76 ? 0.461 -11.445 1.097 1 97.75 76 TRP B O 1
ATOM 2259 N N . ALA B 1 77 ? 1.707 -13.32 0.626 1 96.06 77 ALA B N 1
ATOM 2260 C CA . ALA B 1 77 ? 0.883 -14.195 1.458 1 96.06 77 ALA B CA 1
ATOM 2261 C C . ALA B 1 77 ? 1.272 -14.078 2.928 1 96.06 77 ALA B C 1
ATOM 2263 O O . ALA B 1 77 ? 2.391 -13.672 3.25 1 96.06 77 ALA B O 1
ATOM 2264 N N . PRO B 1 78 ? 0.258 -14.453 3.748 1 92.5 78 PRO B N 1
ATOM 2265 C CA . PRO B 1 78 ? 0.703 -14.703 5.121 1 92.5 78 PRO B CA 1
ATOM 2266 C C . PRO B 1 78 ? 1.784 -15.781 5.199 1 92.5 78 PRO B C 1
ATOM 2268 O O . PRO B 1 78 ? 1.843 -16.672 4.348 1 92.5 78 PRO B O 1
ATOM 2271 N N . SER B 1 79 ? 2.6 -15.648 6.25 1 89.56 79 SER B N 1
ATOM 2272 C CA . SER B 1 79 ? 3.734 -16.562 6.367 1 89.56 79 SER B CA 1
ATOM 2273 C C . SER B 1 79 ? 3.293 -17.938 6.863 1 89.56 79 SER B C 1
ATOM 2275 O O . SER B 1 79 ? 4.051 -18.906 6.777 1 89.56 79 SER B O 1
ATOM 2277 N N . THR B 1 80 ? 2.162 -17.984 7.465 1 83.25 80 THR B N 1
ATOM 2278 C CA . THR B 1 80 ? 1.674 -19.266 7.977 1 83.25 80 THR B CA 1
ATOM 2279 C C . THR B 1 80 ? 0.545 -19.797 7.102 1 83.25 80 THR B C 1
ATOM 2281 O O . THR B 1 80 ? -0.297 -19.031 6.629 1 83.25 80 THR B O 1
ATOM 2284 N N . ALA B 1 81 ? 0.603 -21.078 6.871 1 75.06 81 ALA B N 1
ATOM 2285 C CA . ALA B 1 81 ? -0.448 -21.719 6.078 1 75.06 81 ALA B CA 1
ATOM 2286 C C . ALA B 1 81 ? -1.799 -21.609 6.781 1 75.06 81 ALA B C 1
ATOM 2288 O O . ALA B 1 81 ? -1.865 -21.609 8.016 1 75.06 81 ALA B O 1
ATOM 2289 N N . PRO B 1 82 ? -2.838 -21.594 6.004 1 73.31 82 PRO B N 1
ATOM 2290 C CA . PRO B 1 82 ? -4.168 -21.594 6.625 1 73.31 82 PRO B CA 1
ATOM 2291 C C . PRO B 1 82 ? -4.375 -22.781 7.562 1 73.31 82 PRO B C 1
ATOM 2293 O O . PRO B 1 82 ? -3.928 -23.891 7.27 1 73.31 82 PRO B O 1
ATOM 2296 N N . GLY B 1 83 ? -5.074 -22.531 8.719 1 65.44 83 GLY B N 1
ATOM 2297 C CA . GLY B 1 83 ? -5.375 -23.594 9.664 1 65.44 83 GLY B CA 1
ATOM 2298 C C . GLY B 1 83 ? -4.207 -23.938 10.57 1 65.44 83 GLY B C 1
ATOM 2299 O O . GLY B 1 83 ? -4.324 -24.812 11.445 1 65.44 83 GLY B O 1
ATOM 2300 N N . ALA B 1 84 ? -2.994 -23.516 10.227 1 62.91 84 ALA B N 1
ATOM 2301 C CA . ALA B 1 84 ? -1.849 -23.828 11.078 1 62.91 84 ALA B CA 1
ATOM 2302 C C . ALA B 1 84 ? -2.061 -23.312 12.5 1 62.91 84 ALA B C 1
ATOM 2304 O O . ALA B 1 84 ? -2.416 -22.141 12.695 1 62.91 84 ALA B O 1
ATOM 2305 N N . LEU B 1 85 ? -2.908 -24.031 13.367 1 53.34 85 LEU B N 1
ATOM 2306 C CA . LEU B 1 85 ? -3.094 -23.703 14.781 1 53.34 85 LEU B CA 1
ATOM 2307 C C . LEU B 1 85 ? -1.753 -23.453 15.461 1 53.34 85 LEU B C 1
ATOM 2309 O O . LEU B 1 85 ? -0.737 -24.031 15.07 1 53.34 85 LEU B O 1
ATOM 2313 N N . VAL B 1 86 ? -1.678 -22.422 16.484 1 51.5 86 VAL B N 1
ATOM 2314 C CA . VAL B 1 86 ? -0.518 -22.078 17.297 1 51.5 86 VAL B CA 1
ATOM 2315 C C . VAL B 1 86 ? 0.24 -23.344 17.672 1 51.5 86 VAL B C 1
ATOM 2317 O O . VAL B 1 86 ? 1.418 -23.281 18.031 1 51.5 86 VAL B O 1
ATOM 2320 N N . GLY B 1 87 ? -0.386 -24.297 18.109 1 44.66 87 GLY B N 1
ATOM 2321 C CA . GLY B 1 87 ? 0.268 -25.391 18.828 1 44.66 87 GLY B CA 1
ATOM 2322 C C . GLY B 1 87 ? 1.221 -26.188 17.953 1 44.66 87 GLY B C 1
ATOM 2323 O O . GLY B 1 87 ? 1.98 -27.016 18.453 1 44.66 87 GLY B O 1
ATOM 2324 N N . ALA B 1 88 ? 0.672 -26.656 16.828 1 46.69 88 ALA B N 1
ATOM 2325 C CA . ALA B 1 88 ? 1.552 -27.672 16.25 1 46.69 88 ALA B CA 1
ATOM 2326 C C . ALA B 1 88 ? 2.912 -27.062 15.891 1 46.69 88 ALA B C 1
ATOM 2328 O O . ALA B 1 88 ? 3.043 -25.844 15.75 1 46.69 88 ALA B O 1
ATOM 2329 N N . GLY B 1 89 ? 3.898 -27.828 15.523 1 46.56 89 GLY B N 1
ATOM 2330 C CA . GLY B 1 89 ? 5.285 -27.641 15.125 1 46.56 89 GLY B CA 1
ATOM 2331 C C . GLY B 1 89 ? 5.496 -26.406 14.273 1 46.56 89 GLY B C 1
ATOM 2332 O O . GLY B 1 89 ? 4.547 -25.859 13.695 1 46.56 89 GLY B O 1
ATOM 2333 N N . LEU B 1 90 ? 6.566 -25.562 14.617 1 52.19 90 LEU B N 1
ATOM 2334 C CA . LEU B 1 90 ? 7.289 -24.484 13.969 1 52.19 90 LEU B CA 1
ATOM 2335 C C . LEU B 1 90 ? 7.16 -24.562 12.453 1 52.19 90 LEU B C 1
ATOM 2337 O O . LEU B 1 90 ? 7.98 -25.219 11.797 1 52.19 90 LEU B O 1
ATOM 2341 N N . LEU B 1 91 ? 5.957 -24.844 11.961 1 59.75 91 LEU B N 1
ATOM 2342 C CA . LEU B 1 91 ? 6.039 -24.938 10.5 1 59.75 91 LEU B CA 1
ATOM 2343 C C . LEU B 1 91 ? 6.801 -23.734 9.93 1 59.75 91 LEU B C 1
ATOM 2345 O O . LEU B 1 91 ? 6.723 -22.625 10.469 1 59.75 91 LEU B O 1
ATOM 2349 N N . ASP B 1 92 ? 7.773 -24.016 9.172 1 75.5 92 ASP B N 1
ATOM 2350 C CA . ASP B 1 92 ? 8.633 -23.062 8.477 1 75.5 92 ASP B CA 1
ATOM 2351 C C . ASP B 1 92 ? 7.809 -22.047 7.691 1 75.5 92 ASP B C 1
ATOM 2353 O O . ASP B 1 92 ? 6.852 -22.422 7.004 1 75.5 92 ASP B O 1
ATOM 2357 N N . PRO B 1 93 ? 8.039 -20.844 7.965 1 85.25 93 PRO B N 1
ATOM 2358 C CA . PRO B 1 93 ? 7.34 -19.844 7.168 1 85.25 93 PRO B CA 1
ATOM 2359 C C . PRO B 1 93 ? 7.461 -20.094 5.664 1 85.25 93 PRO B C 1
ATOM 2361 O O . PRO B 1 93 ? 8.5 -20.562 5.195 1 85.25 93 PRO B O 1
ATOM 2364 N N . VAL B 1 94 ? 6.336 -19.922 5.098 1 86.94 94 VAL B N 1
ATOM 2365 C CA . VAL B 1 94 ? 6.297 -20.109 3.65 1 86.94 94 VAL B CA 1
ATOM 2366 C C . VAL B 1 94 ? 6.379 -18.766 2.949 1 86.94 94 VAL B C 1
ATOM 2368 O O . VAL B 1 94 ? 5.715 -17.797 3.357 1 86.94 94 VAL B O 1
ATOM 2371 N N . GLN B 1 95 ? 7.219 -18.703 1.936 1 94 95 GLN B N 1
ATOM 2372 C CA . GLN B 1 95 ? 7.344 -17.484 1.141 1 94 95 GLN B CA 1
ATOM 2373 C C . GLN B 1 95 ? 6.527 -17.578 -0.143 1 94 95 GLN B C 1
ATOM 2375 O O . GLN B 1 95 ? 6.914 -18.281 -1.086 1 94 95 GLN B O 1
ATOM 2380 N N . LYS B 1 96 ? 5.414 -16.875 -0.11 1 96.06 96 LYS B N 1
ATOM 2381 C CA . LYS B 1 96 ? 4.512 -16.844 -1.258 1 96.06 96 LYS B CA 1
ATOM 2382 C C . LYS B 1 96 ? 4.07 -15.414 -1.567 1 96.06 96 LYS B C 1
ATOM 2384 O O . LYS B 1 96 ? 3.957 -14.586 -0.664 1 96.06 96 LYS B O 1
ATOM 2389 N N . LEU B 1 97 ? 3.896 -15.156 -2.801 1 97.62 97 LEU B N 1
ATOM 2390 C CA . LEU B 1 97 ? 3.305 -13.883 -3.197 1 97.62 97 LEU B CA 1
ATOM 2391 C C . LEU B 1 97 ? 2.354 -14.07 -4.375 1 97.62 97 LEU B C 1
ATOM 2393 O O . LEU B 1 97 ? 2.406 -15.086 -5.066 1 97.62 97 LEU B O 1
ATOM 2397 N N . CYS B 1 98 ? 1.406 -13.164 -4.535 1 98.69 98 CYS B N 1
ATOM 2398 C CA . CYS B 1 98 ? 0.592 -13.109 -5.746 1 98.69 98 CYS B CA 1
ATOM 2399 C C . CYS B 1 98 ? 0.888 -11.844 -6.543 1 98.69 98 CYS B C 1
ATOM 2401 O O . CYS B 1 98 ? 1.439 -10.883 -6.004 1 98.69 98 CYS B O 1
ATOM 2403 N N . SER B 1 99 ? 0.616 -11.906 -7.82 1 98.94 99 SER B N 1
ATOM 2404 C CA . SER B 1 99 ? 0.844 -10.773 -8.711 1 98.94 99 SER B CA 1
ATOM 2405 C C . SER B 1 99 ? -0.295 -10.617 -9.711 1 98.94 99 SER B C 1
ATOM 2407 O O . SER B 1 99 ? -0.989 -11.586 -10.023 1 98.94 99 SER B O 1
ATOM 2409 N N . GLY B 1 100 ? -0.592 -9.391 -10.078 1 98.88 100 GLY B N 1
ATOM 2410 C CA . GLY B 1 100 ? -1.45 -9.055 -11.203 1 98.88 100 GLY B CA 1
ATOM 2411 C C . GLY B 1 100 ? -0.698 -8.414 -12.359 1 98.88 100 GLY B C 1
ATOM 2412 O O . GLY B 1 100 ? 0.357 -7.809 -12.156 1 98.88 100 GLY B O 1
ATOM 2413 N N . GLY B 1 101 ? -1.245 -8.562 -13.562 1 98.69 101 GLY B N 1
ATOM 2414 C CA . GLY B 1 101 ? -0.499 -8.062 -14.703 1 98.69 101 GLY B CA 1
ATOM 2415 C C . GLY B 1 101 ? -1.39 -7.535 -15.812 1 98.69 101 GLY B C 1
ATOM 2416 O O . GLY B 1 101 ? -2.613 -7.664 -15.75 1 98.69 101 GLY B O 1
ATOM 2417 N N . CYS B 1 102 ? -0.667 -7.004 -16.766 1 98.31 102 CYS B N 1
ATOM 2418 C CA . CYS B 1 102 ? -1.32 -6.5 -17.969 1 98.31 102 CYS B CA 1
ATOM 2419 C C . CYS B 1 102 ? -1.707 -7.645 -18.906 1 98.31 102 CYS B C 1
ATOM 2421 O O . CYS B 1 102 ? -2.373 -7.426 -19.922 1 98.31 102 CYS B O 1
ATOM 2423 N N . ASP B 1 103 ? -1.385 -8.852 -18.641 1 98.5 103 ASP B N 1
ATOM 2424 C CA . ASP B 1 103 ? -1.788 -10.039 -19.391 1 98.5 103 ASP B CA 1
ATOM 2425 C C . ASP B 1 103 ? -3.123 -10.578 -18.891 1 98.5 103 ASP B C 1
ATOM 2427 O O . ASP B 1 103 ? -3.504 -11.703 -19.219 1 98.5 103 ASP B O 1
ATOM 2431 N N . ASN B 1 104 ? -3.791 -9.898 -18.031 1 98.75 104 ASN B N 1
ATOM 2432 C CA . ASN B 1 104 ? -5.145 -10.141 -17.547 1 98.75 104 ASN B CA 1
ATOM 2433 C C . ASN B 1 104 ? -5.18 -11.281 -16.531 1 98.75 104 ASN B C 1
ATOM 2435 O O . ASN B 1 104 ? -6.246 -11.82 -16.234 1 98.75 104 ASN B O 1
ATOM 2439 N N . THR B 1 105 ? -3.996 -11.648 -15.977 1 98.81 105 THR B N 1
ATOM 2440 C CA . THR B 1 105 ? -3.986 -12.797 -15.078 1 98.81 105 THR B CA 1
ATOM 2441 C C . THR B 1 105 ? -3.52 -12.391 -13.688 1 98.81 105 THR B C 1
ATOM 2443 O O . THR B 1 105 ? -2.854 -11.367 -13.523 1 98.81 105 THR B O 1
ATOM 2446 N N . VAL B 1 106 ? -4 -13.211 -12.766 1 98.88 106 VAL B N 1
ATOM 2447 C CA . VAL B 1 106 ? -3.412 -13.281 -11.43 1 98.88 106 VAL B CA 1
ATOM 2448 C C . VAL B 1 106 ? -2.564 -14.547 -11.312 1 98.88 106 VAL B C 1
ATOM 2450 O O . VAL B 1 106 ? -2.943 -15.609 -11.812 1 98.88 106 VAL B O 1
ATOM 2453 N N . LYS B 1 107 ? -1.424 -14.414 -10.727 1 98.81 107 LYS B N 1
ATOM 2454 C CA . LYS B 1 107 ? -0.566 -15.586 -10.531 1 98.81 107 LYS B CA 1
ATOM 2455 C C . LYS B 1 107 ? -0.061 -15.664 -9.094 1 98.81 107 LYS B C 1
ATOM 2457 O O . LYS B 1 107 ? 0.082 -14.641 -8.422 1 98.81 107 LYS B O 1
ATOM 2462 N N . VAL B 1 108 ? 0.179 -16.891 -8.656 1 98.38 108 VAL B N 1
ATOM 2463 C CA . VAL B 1 108 ? 0.747 -17.172 -7.34 1 98.38 108 VAL B CA 1
ATOM 2464 C C . VAL B 1 108 ? 2.143 -17.766 -7.496 1 98.38 108 VAL B C 1
ATOM 2466 O O . VAL B 1 108 ? 2.367 -18.625 -8.359 1 98.38 108 VAL B O 1
ATOM 2469 N N . TRP B 1 109 ? 3.035 -17.266 -6.723 1 98.31 109 TRP B N 1
ATOM 2470 C CA . TRP B 1 109 ? 4.43 -17.703 -6.75 1 98.31 109 TRP B CA 1
ATOM 2471 C C . TRP B 1 109 ? 4.867 -18.219 -5.387 1 98.31 109 TRP B C 1
ATOM 2473 O O . TRP B 1 109 ? 4.492 -17.656 -4.352 1 98.31 109 TRP B O 1
ATOM 2483 N N . LYS B 1 110 ? 5.703 -19.219 -5.414 1 96.31 110 LYS B N 1
ATOM 2484 C CA . LYS B 1 110 ? 6.234 -19.812 -4.188 1 96.31 110 LYS B CA 1
ATOM 2485 C C . LYS B 1 110 ? 7.746 -20.016 -4.285 1 96.31 110 LYS B C 1
ATOM 2487 O O . LYS B 1 110 ? 8.25 -20.453 -5.324 1 96.31 110 LYS B O 1
ATOM 2492 N N . LEU B 1 111 ? 8.422 -19.641 -3.193 1 95.81 111 LEU B N 1
ATOM 2493 C CA . LEU B 1 111 ? 9.844 -19.938 -3.1 1 95.81 111 LEU B CA 1
ATOM 2494 C C . LEU B 1 111 ? 10.078 -21.344 -2.576 1 95.81 111 LEU B C 1
ATOM 2496 O O . LEU B 1 111 ? 9.633 -21.688 -1.477 1 95.81 111 LEU B O 1
ATOM 2500 N N . ASN B 1 112 ? 10.688 -22.141 -3.354 1 91.94 112 ASN B N 1
ATOM 2501 C CA . ASN B 1 112 ? 11.047 -23.516 -2.998 1 91.94 112 ASN B CA 1
ATOM 2502 C C . ASN B 1 112 ? 12.508 -23.812 -3.32 1 91.94 112 ASN B C 1
ATOM 2504 O O . ASN B 1 112 ? 12.93 -23.703 -4.473 1 91.94 112 ASN B O 1
ATOM 2508 N N . ASN B 1 113 ? 13.234 -24.141 -2.295 1 92 113 ASN B N 1
ATOM 2509 C CA . ASN B 1 113 ? 14.641 -24.484 -2.451 1 92 113 ASN B CA 1
ATOM 2510 C C . ASN B 1 113 ? 15.406 -23.391 -3.188 1 92 113 ASN B C 1
ATOM 2512 O O . ASN B 1 113 ? 16.141 -23.672 -4.129 1 92 113 ASN B O 1
ATOM 2516 N N . GLY B 1 114 ? 15.102 -22.219 -2.887 1 90.88 114 GLY B N 1
ATOM 2517 C CA . GLY B 1 114 ? 15.852 -21.078 -3.385 1 90.88 114 GLY B CA 1
ATOM 2518 C C . GLY B 1 114 ? 15.383 -20.594 -4.742 1 90.88 114 GLY B C 1
ATOM 2519 O O . GLY B 1 114 ? 15.953 -19.656 -5.309 1 90.88 114 GLY B O 1
ATOM 2520 N N . LEU B 1 115 ? 14.312 -21.234 -5.246 1 94.75 115 LEU B N 1
ATOM 2521 C CA . LEU B 1 115 ? 13.82 -20.859 -6.566 1 94.75 115 LEU B CA 1
ATOM 2522 C C . LEU B 1 115 ? 12.344 -20.469 -6.5 1 94.75 115 LEU B C 1
ATOM 2524 O O . LEU B 1 115 ? 11.539 -21.172 -5.891 1 94.75 115 LEU B O 1
ATOM 2528 N N . TRP B 1 116 ? 12.109 -19.312 -7.129 1 97.38 116 TRP B N 1
ATOM 2529 C CA . TRP B 1 116 ? 10.711 -18.922 -7.262 1 97.38 116 TRP B CA 1
ATOM 2530 C C . TRP B 1 116 ? 10.047 -19.625 -8.438 1 97.38 116 TRP B C 1
ATOM 2532 O O . TRP B 1 116 ? 10.586 -19.625 -9.547 1 97.38 116 TRP B O 1
ATOM 2542 N N . LYS B 1 117 ? 8.883 -20.203 -8.133 1 96.75 117 LYS B N 1
ATOM 2543 C CA . LYS B 1 117 ? 8.117 -20.891 -9.172 1 96.75 117 LYS B CA 1
ATOM 2544 C C . LYS B 1 117 ? 6.633 -20.547 -9.07 1 96.75 117 LYS B C 1
ATOM 2546 O O . LYS B 1 117 ? 6.133 -20.25 -7.984 1 96.75 117 LYS B O 1
ATOM 2551 N N . MET B 1 118 ? 6.008 -20.609 -10.195 1 97.19 118 MET B N 1
ATOM 2552 C CA . MET B 1 118 ? 4.559 -20.438 -10.172 1 97.19 118 MET B CA 1
ATOM 2553 C C . MET B 1 118 ? 3.885 -21.562 -9.391 1 97.19 118 MET B C 1
ATOM 2555 O O . MET B 1 118 ? 4.246 -22.734 -9.539 1 97.19 118 MET B O 1
ATOM 2559 N N . ASP B 1 119 ? 2.912 -21.203 -8.547 1 96.38 119 ASP B N 1
ATOM 2560 C CA . ASP B 1 119 ? 2.264 -22.156 -7.648 1 96.38 119 ASP B CA 1
ATOM 2561 C C . ASP B 1 119 ? 0.751 -22.156 -7.852 1 96.38 119 ASP B C 1
ATOM 2563 O O . ASP B 1 119 ? -0.009 -22.25 -6.883 1 96.38 119 ASP B O 1
ATOM 2567 N N . CYS B 1 120 ? 0.354 -21.828 -9.016 1 94.06 120 CYS B N 1
ATOM 2568 C CA . CYS B 1 120 ? -1.045 -21.875 -9.43 1 94.06 120 CYS B CA 1
ATOM 2569 C C . CYS B 1 120 ? -1.166 -22.312 -10.891 1 94.06 120 CYS B C 1
ATOM 2571 O O . CYS B 1 120 ? -1.006 -21.484 -11.789 1 94.06 120 CYS B O 1
ATOM 2573 N N . PHE B 1 121 ? -1.197 -23.516 -11.242 1 90.12 121 PHE B N 1
ATOM 2574 C CA . PHE B 1 121 ? -1.305 -23.938 -12.633 1 90.12 121 PHE B CA 1
ATOM 2575 C C . PHE B 1 121 ? -2.703 -24.469 -12.922 1 90.12 121 PHE B C 1
ATOM 2577 O O . PHE B 1 121 ? -3.176 -25.406 -12.258 1 90.12 121 PHE B O 1
ATOM 2584 N N . PRO B 1 122 ? -3.207 -23.828 -13.969 1 92.19 122 PRO B N 1
ATOM 2585 C CA . PRO B 1 122 ? -2.793 -22.672 -14.781 1 92.19 122 PRO B CA 1
ATOM 2586 C C . PRO B 1 122 ? -2.939 -21.344 -14.047 1 92.19 122 PRO B C 1
ATOM 2588 O O . PRO B 1 122 ? -3.457 -21.312 -12.922 1 92.19 122 PRO B O 1
ATOM 2591 N N . ALA B 1 123 ? -2.445 -20.312 -14.695 1 97 123 ALA B N 1
ATOM 2592 C CA . ALA B 1 123 ? -2.643 -18.984 -14.133 1 97 123 ALA B CA 1
ATOM 2593 C C . ALA B 1 123 ? -4.121 -18.719 -13.852 1 97 123 ALA B C 1
ATOM 2595 O O . ALA B 1 123 ? -4.992 -19.281 -14.508 1 97 123 ALA B O 1
ATOM 2596 N N . LEU B 1 124 ? -4.402 -17.953 -12.898 1 98.38 124 LEU B N 1
ATOM 2597 C CA . LEU B 1 124 ? -5.77 -17.609 -12.531 1 98.38 124 LEU B CA 1
ATOM 2598 C C . LEU B 1 124 ? -6.367 -16.625 -13.531 1 98.38 124 LEU B C 1
ATOM 2600 O O . LEU B 1 124 ? -5.984 -15.453 -13.562 1 98.38 124 LEU B O 1
ATOM 2604 N N . HIS B 1 125 ? -7.273 -17.172 -14.266 1 97.31 125 HIS B N 1
ATOM 2605 C CA . HIS B 1 125 ? -7.797 -16.422 -15.398 1 97.31 125 HIS B CA 1
ATOM 2606 C C . HIS B 1 125 ? -9.305 -16.234 -15.289 1 97.31 125 HIS B C 1
ATOM 2608 O O . HIS B 1 125 ? -10.07 -17.188 -15.484 1 97.31 125 HIS B O 1
ATOM 2614 N N . MET B 1 126 ? -9.703 -15.062 -14.898 1 98.12 126 MET B N 1
ATOM 2615 C CA . MET B 1 126 ? -11.117 -14.703 -14.938 1 98.12 126 MET B CA 1
ATOM 2616 C C . MET B 1 126 ? -11.305 -13.266 -15.414 1 98.12 126 MET B C 1
ATOM 2618 O O . MET B 1 126 ? -12.414 -12.859 -15.766 1 98.12 126 MET B O 1
ATOM 2622 N N . HIS B 1 127 ? -10.258 -12.508 -15.391 1 98.75 127 HIS B N 1
ATOM 2623 C CA . HIS B 1 127 ? -10.32 -11.133 -15.875 1 98.75 127 HIS B CA 1
ATOM 2624 C C . HIS B 1 127 ? -10.156 -11.078 -17.391 1 98.75 127 HIS B C 1
ATOM 2626 O O . HIS B 1 127 ? -9.461 -11.914 -17.969 1 98.75 127 HIS B O 1
ATOM 2632 N N . THR B 1 128 ? -10.773 -10.055 -17.969 1 98.75 128 THR B N 1
ATOM 2633 C CA . THR B 1 128 ? -10.727 -9.906 -19.422 1 98.75 128 THR B CA 1
ATOM 2634 C C . THR B 1 128 ? -9.953 -8.656 -19.812 1 98.75 128 THR B C 1
ATOM 2636 O O . THR B 1 128 ? -9.945 -8.258 -20.969 1 98.75 128 THR B O 1
ATOM 2639 N N . ASP B 1 129 ? -9.375 -7.98 -18.938 1 98.69 129 ASP B N 1
ATOM 2640 C CA . ASP B 1 129 ? -8.5 -6.824 -19.109 1 98.69 129 ASP B CA 1
ATOM 2641 C C . ASP B 1 129 ? -7.445 -6.77 -18.016 1 98.69 129 ASP B C 1
ATOM 2643 O O . ASP B 1 129 ? -7.359 -7.68 -17.172 1 98.69 129 ASP B O 1
ATOM 2647 N N . TRP B 1 130 ? -6.617 -5.746 -17.984 1 98.62 130 TRP B N 1
ATOM 2648 C CA . TRP B 1 130 ? -5.508 -5.621 -17.047 1 98.62 130 TRP B CA 1
ATOM 2649 C C . TRP B 1 130 ? -5.973 -5.859 -15.625 1 98.62 130 TRP B C 1
ATOM 2651 O O . TRP B 1 130 ? -7.012 -5.344 -15.203 1 98.62 130 TRP B O 1
ATOM 2661 N N . VAL B 1 131 ? -5.285 -6.66 -14.938 1 98.81 131 VAL B N 1
ATOM 2662 C CA . VAL B 1 131 ? -5.402 -6.672 -13.484 1 98.81 131 VAL B CA 1
ATOM 2663 C C . VAL B 1 131 ? -4.684 -5.457 -12.898 1 98.81 131 VAL B C 1
ATOM 2665 O O . VAL B 1 131 ? -3.48 -5.285 -13.094 1 98.81 131 VAL B O 1
ATOM 2668 N N . ARG B 1 132 ? -5.398 -4.645 -12.156 1 97.81 132 ARG B N 1
ATOM 2669 C CA . ARG B 1 132 ? -4.844 -3.383 -11.672 1 97.81 132 ARG B CA 1
ATOM 2670 C C . ARG B 1 132 ? -4.254 -3.543 -10.281 1 97.81 132 ARG B C 1
ATOM 2672 O O . ARG B 1 132 ? -3.311 -2.842 -9.914 1 97.81 132 ARG B O 1
ATOM 2679 N N . ASP B 1 133 ? -4.879 -4.422 -9.555 1 98.56 133 ASP B N 1
ATOM 2680 C CA . ASP B 1 133 ? -4.43 -4.605 -8.172 1 98.56 133 ASP B CA 1
ATOM 2681 C C . ASP B 1 133 ? -4.738 -6.02 -7.684 1 98.56 133 ASP B C 1
ATOM 2683 O O . ASP B 1 133 ? -5.707 -6.641 -8.125 1 98.56 133 ASP B O 1
ATOM 2687 N N . VAL B 1 134 ? -3.893 -6.512 -6.762 1 98.94 134 VAL B N 1
ATOM 2688 C CA . VAL B 1 134 ? -4.109 -7.77 -6.055 1 98.94 134 VAL B CA 1
ATOM 2689 C C . VAL B 1 134 ? -3.814 -7.582 -4.566 1 98.94 134 VAL B C 1
ATOM 2691 O O . VAL B 1 134 ? -2.947 -6.789 -4.195 1 98.94 134 VAL B O 1
ATOM 2694 N N . ALA B 1 135 ? -4.527 -8.328 -3.787 1 98.69 135 ALA B N 1
ATOM 2695 C CA . ALA B 1 135 ? -4.297 -8.312 -2.344 1 98.69 135 ALA B CA 1
ATOM 2696 C C . ALA B 1 135 ? -4.547 -9.688 -1.733 1 98.69 135 ALA B C 1
ATOM 2698 O O . ALA B 1 135 ? -5.645 -10.234 -1.852 1 98.69 135 ALA B O 1
ATOM 2699 N N . TRP B 1 136 ? -3.502 -10.242 -1.1 1 97.56 136 TRP B N 1
ATOM 2700 C CA . TRP B 1 136 ? -3.662 -11.469 -0.329 1 97.56 136 TRP B CA 1
ATOM 2701 C C . TRP B 1 136 ? -4.191 -11.172 1.07 1 97.56 136 TRP B C 1
ATOM 2703 O O . TRP B 1 136 ? -3.621 -10.344 1.791 1 97.56 136 TRP B O 1
ATOM 2713 N N . ALA B 1 137 ? -5.293 -11.812 1.434 1 96.44 137 ALA B N 1
ATOM 2714 C CA . ALA B 1 137 ? -5.898 -11.547 2.736 1 96.44 137 ALA B CA 1
ATOM 2715 C C . ALA B 1 137 ? -4.988 -12.008 3.869 1 96.44 137 ALA B C 1
ATOM 2717 O O . ALA B 1 137 ? -4.371 -13.078 3.783 1 96.44 137 ALA B O 1
ATOM 2718 N N . PRO B 1 138 ? -5.008 -11.164 4.906 1 91.25 138 PRO B N 1
ATOM 2719 C CA . PRO B 1 138 ? -4.289 -11.648 6.086 1 91.25 138 PRO B CA 1
ATOM 2720 C C . PRO B 1 138 ? -4.98 -12.844 6.746 1 91.25 138 PRO B C 1
ATOM 2722 O O . PRO B 1 138 ? -6.18 -13.047 6.551 1 91.25 138 PRO B O 1
ATOM 2725 N N . ASN B 1 139 ? -4.145 -13.93 7.309 1 76.19 139 ASN B N 1
ATOM 2726 C CA . ASN B 1 139 ? -4.695 -15.188 7.812 1 76.19 139 ASN B CA 1
ATOM 2727 C C . ASN B 1 139 ? -4.797 -15.18 9.336 1 76.19 139 ASN B C 1
ATOM 2729 O O . ASN B 1 139 ? -3.93 -15.727 10.016 1 76.19 139 ASN B O 1
ATOM 2733 N N . LEU B 1 140 ? -5.512 -14.359 9.773 1 66 140 LEU B N 1
ATOM 2734 C CA . LEU B 1 140 ? -5.641 -14.531 11.219 1 66 140 LEU B CA 1
ATOM 2735 C C . LEU B 1 140 ? -6.648 -15.625 11.547 1 66 140 LEU B C 1
ATOM 2737 O O . LEU B 1 140 ? -7.805 -15.336 11.867 1 66 140 LEU B O 1
ATOM 2741 N N . GLY B 1 141 ? -6.18 -16.891 11.336 1 64.31 141 GLY B N 1
ATOM 2742 C CA . GLY B 1 141 ? -7.039 -18 11.742 1 64.31 141 GLY B CA 1
ATOM 2743 C C . GLY B 1 141 ? -8.008 -18.422 10.664 1 64.31 141 GLY B C 1
ATOM 2744 O O . GLY B 1 141 ? -8.992 -19.109 10.938 1 64.31 141 GLY B O 1
ATOM 2745 N N . LEU B 1 142 ? -7.789 -17.953 9.484 1 68.94 142 LEU B N 1
ATOM 2746 C CA . LEU B 1 142 ? -8.688 -18.297 8.383 1 68.94 142 LEU B CA 1
ATOM 2747 C C . LEU B 1 142 ? -8.391 -19.703 7.859 1 68.94 142 LEU B C 1
ATOM 2749 O O . LEU B 1 142 ? -7.234 -20.109 7.789 1 68.94 142 LEU B O 1
ATOM 2753 N N . PRO B 1 143 ? -9.461 -20.359 7.547 1 79.25 143 PRO B N 1
ATOM 2754 C CA . PRO B 1 143 ? -9.32 -21.75 7.082 1 79.25 143 PRO B CA 1
ATOM 2755 C C . PRO B 1 143 ? -8.836 -21.844 5.641 1 79.25 143 PRO B C 1
ATOM 2757 O O . PRO B 1 143 ? -8.5 -22.922 5.16 1 79.25 143 PRO B O 1
ATOM 2760 N N . LYS B 1 144 ? -8.883 -20.797 4.977 1 90 144 LYS B N 1
ATOM 2761 C CA . LYS B 1 144 ? -8.492 -20.812 3.568 1 90 144 LYS B CA 1
ATOM 2762 C C . LYS B 1 144 ? -7.648 -19.594 3.217 1 90 144 LYS B C 1
ATOM 2764 O O . LYS B 1 144 ? -7.656 -18.594 3.943 1 90 144 LYS B O 1
ATOM 2769 N N . SER B 1 145 ? -6.852 -19.75 2.086 1 93.75 145 SER B N 1
ATOM 2770 C CA . SER B 1 145 ? -6.207 -18.594 1.489 1 93.75 145 SER B CA 1
ATOM 2771 C C . SER B 1 145 ? -7.18 -17.812 0.6 1 93.75 145 SER B C 1
ATOM 2773 O O . SER B 1 145 ? -7.969 -18.422 -0.133 1 93.75 145 SER B O 1
ATOM 2775 N N . THR B 1 146 ? -7.188 -16.547 0.724 1 95.38 146 THR B N 1
ATOM 2776 C CA . THR B 1 146 ? -8.062 -15.688 -0.067 1 95.38 146 THR B CA 1
ATOM 2777 C C . THR B 1 146 ? -7.262 -14.547 -0.7 1 95.38 146 THR B C 1
ATOM 2779 O O . THR B 1 146 ? -6.484 -13.875 -0.022 1 95.38 146 THR B O 1
ATOM 2782 N N . ILE B 1 147 ? -7.434 -14.352 -2.004 1 97.5 147 ILE B N 1
ATOM 2783 C CA . ILE B 1 147 ? -6.855 -13.242 -2.754 1 97.5 147 ILE B CA 1
ATOM 2784 C C . ILE B 1 147 ? -7.965 -12.445 -3.432 1 97.5 147 ILE B C 1
ATOM 2786 O O . ILE B 1 147 ? -8.906 -13.023 -3.98 1 97.5 147 ILE B O 1
ATOM 2790 N N . ALA B 1 148 ? -7.887 -11.141 -3.346 1 98.75 148 ALA B N 1
ATOM 2791 C CA . ALA B 1 148 ? -8.75 -10.273 -4.148 1 98.75 148 ALA B CA 1
ATOM 2792 C C . ALA B 1 148 ? -7.984 -9.672 -5.32 1 98.75 148 ALA B C 1
ATOM 2794 O O . ALA B 1 148 ? -6.828 -9.266 -5.176 1 98.75 148 ALA B O 1
ATOM 2795 N N . SER B 1 149 ? -8.57 -9.609 -6.465 1 98.94 149 SER B N 1
ATOM 2796 C CA . SER B 1 149 ? -7.996 -8.945 -7.629 1 98.94 149 SER B CA 1
ATOM 2797 C C . SER B 1 149 ? -8.969 -7.934 -8.219 1 98.94 149 SER B C 1
ATOM 2799 O O . SER B 1 149 ? -10.172 -8.195 -8.297 1 98.94 149 SER B O 1
ATOM 2801 N N . ALA B 1 150 ? -8.5 -6.785 -8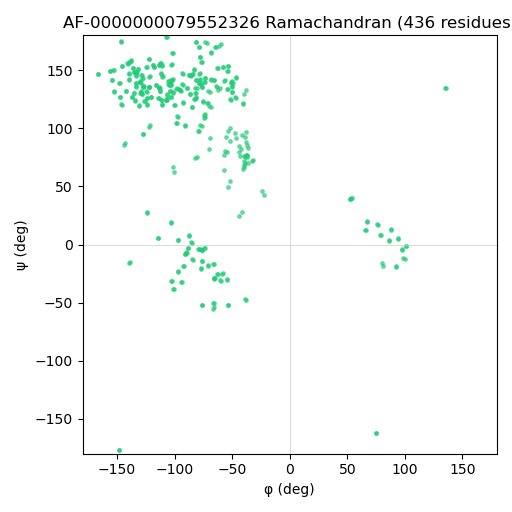.562 1 98.81 150 ALA B N 1
ATOM 2802 C CA . ALA B 1 150 ? -9.227 -5.703 -9.219 1 98.81 150 ALA B CA 1
ATOM 2803 C C . ALA B 1 150 ? -8.758 -5.516 -10.656 1 98.81 150 ALA B C 1
ATOM 2805 O O . ALA B 1 150 ? -7.559 -5.602 -10.938 1 98.81 150 ALA B O 1
ATOM 2806 N N . SER B 1 151 ? -9.711 -5.176 -11.469 1 98.75 151 SER B N 1
ATOM 2807 C CA . SER B 1 151 ? -9.328 -5.16 -12.883 1 98.75 151 SER B CA 1
ATOM 2808 C C . SER B 1 151 ? -9.945 -3.967 -13.609 1 98.75 151 SER B C 1
ATOM 2810 O O . SER B 1 151 ? -10.977 -3.445 -13.188 1 98.75 151 SER B O 1
ATOM 2812 N N . GLN B 1 152 ? -9.289 -3.662 -14.672 1 97.94 152 GLN B N 1
ATOM 2813 C CA . GLN B 1 152 ? -9.773 -2.709 -15.664 1 97.94 152 GLN B CA 1
ATOM 2814 C C . GLN B 1 152 ? -11.109 -3.15 -16.234 1 97.94 152 GLN B C 1
ATOM 2816 O O . GLN B 1 152 ? -11.898 -2.32 -16.703 1 97.94 152 GLN B O 1
ATOM 2821 N N . ASP B 1 153 ? -11.484 -4.383 -16.25 1 98.69 153 ASP B N 1
ATOM 2822 C CA . ASP B 1 153 ? -12.719 -4.91 -16.828 1 98.69 153 ASP B CA 1
ATOM 2823 C C . ASP B 1 153 ? -13.922 -4.609 -15.938 1 98.69 153 ASP B C 1
ATOM 2825 O O . ASP B 1 153 ? -15.047 -4.984 -16.266 1 98.69 153 ASP B O 1
ATOM 2829 N N . GLY B 1 154 ? -13.648 -4.027 -14.766 1 98.31 154 GLY B N 1
ATOM 2830 C CA . GLY B 1 154 ? -14.711 -3.574 -13.883 1 98.31 154 GLY B CA 1
ATOM 2831 C C . GLY B 1 154 ? -15.086 -4.602 -12.828 1 98.31 154 GLY B C 1
ATOM 2832 O O . GLY B 1 154 ? -15.992 -4.371 -12.031 1 98.31 154 GLY B O 1
ATOM 2833 N N . LYS B 1 155 ? -14.375 -5.672 -12.773 1 98.69 155 LYS B N 1
ATOM 2834 C CA . LYS B 1 155 ? -14.734 -6.727 -11.828 1 98.69 155 LYS B CA 1
ATOM 2835 C C . LYS B 1 155 ? -13.688 -6.852 -10.719 1 98.69 155 LYS B C 1
ATOM 2837 O O . LYS B 1 155 ? -12.508 -6.586 -10.945 1 98.69 155 LYS B O 1
ATOM 2842 N N . VAL B 1 156 ? -14.188 -7.207 -9.578 1 98.81 156 VAL B N 1
ATOM 2843 C CA . VAL B 1 156 ? -13.352 -7.762 -8.516 1 98.81 156 VAL B CA 1
ATOM 2844 C C . VAL B 1 156 ? -13.609 -9.258 -8.383 1 98.81 156 VAL B C 1
ATOM 2846 O O . VAL B 1 156 ? -14.766 -9.695 -8.336 1 98.81 156 VAL B O 1
ATOM 2849 N N . VAL B 1 157 ? -12.531 -10.008 -8.398 1 98.81 157 VAL B N 1
ATOM 2850 C CA . VAL B 1 157 ? -12.633 -11.461 -8.234 1 98.81 157 VAL B CA 1
ATOM 2851 C C . VAL B 1 157 ? -11.984 -11.875 -6.914 1 98.81 157 VAL B C 1
ATOM 2853 O O . VAL B 1 157 ? -10.906 -11.383 -6.562 1 98.81 157 VAL B O 1
ATOM 2856 N N . ILE B 1 158 ? -12.688 -12.758 -6.195 1 98.25 158 ILE B N 1
ATOM 2857 C CA . ILE B 1 158 ? -12.156 -13.398 -4.996 1 98.25 158 ILE B CA 1
ATOM 2858 C C . ILE B 1 158 ? -11.672 -14.805 -5.336 1 98.25 158 ILE B C 1
ATOM 2860 O O . ILE B 1 158 ? -12.438 -15.633 -5.828 1 98.25 158 ILE B O 1
ATOM 2864 N N . TRP B 1 159 ? -10.391 -15 -5.09 1 97.75 159 TRP B N 1
ATOM 2865 C CA . TRP B 1 159 ? -9.781 -16.312 -5.285 1 97.75 159 TRP B CA 1
ATOM 2866 C C . TRP B 1 159 ? -9.555 -17.016 -3.945 1 97.75 159 TRP B C 1
ATOM 2868 O O . TRP B 1 159 ? -9 -16.422 -3.018 1 97.75 159 TRP B O 1
ATOM 2878 N N . THR B 1 160 ? -9.969 -18.281 -3.889 1 95.12 160 THR B N 1
ATOM 2879 C CA . THR B 1 160 ? -9.781 -19.016 -2.637 1 95.12 160 THR B CA 1
ATOM 2880 C C . THR B 1 160 ? -9.188 -20.391 -2.898 1 95.12 160 THR B C 1
ATOM 2882 O O . THR B 1 160 ? -9.367 -20.953 -3.98 1 95.12 160 THR B O 1
ATOM 2885 N N . VAL B 1 161 ? -8.422 -20.844 -1.972 1 93.94 161 VAL B N 1
ATOM 2886 C CA . VAL B 1 161 ? -7.941 -22.219 -1.953 1 93.94 161 VAL B CA 1
AT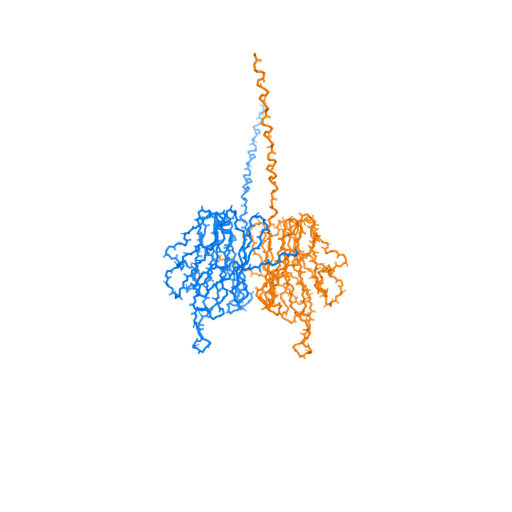OM 2887 C C . VAL B 1 161 ? -7.918 -22.734 -0.517 1 93.94 161 VAL B C 1
ATOM 2889 O O . VAL B 1 161 ? -7.52 -22.016 0.403 1 93.94 161 VAL B O 1
ATOM 2892 N N . ALA B 1 162 ? -8.438 -23.891 -0.306 1 88.25 162 ALA B N 1
ATOM 2893 C CA . ALA B 1 162 ? -8.57 -24.438 1.042 1 88.25 162 ALA B CA 1
ATOM 2894 C C . ALA B 1 162 ? -7.227 -24.953 1.561 1 88.25 162 ALA B C 1
ATOM 2896 O O . ALA B 1 162 ? -6.805 -24.594 2.662 1 88.25 162 ALA B O 1
ATOM 2897 N N . LYS B 1 163 ? -6.559 -25.797 0.771 1 85 163 LYS B N 1
ATOM 2898 C CA . LYS B 1 163 ? -5.293 -26.391 1.191 1 85 163 LYS B CA 1
ATOM 2899 C C . LYS B 1 163 ? -4.188 -26.109 0.179 1 85 163 LYS B C 1
ATOM 2901 O O . LYS B 1 163 ? -4.461 -25.922 -1.011 1 85 163 LYS B O 1
ATOM 2906 N N . GLU B 1 164 ? -3.039 -26.109 0.724 1 82.5 164 GLU B N 1
ATOM 2907 C CA . GLU B 1 164 ? -1.895 -25.969 -0.173 1 82.5 164 GLU B CA 1
ATOM 2908 C C . GLU B 1 164 ? -1.926 -27.031 -1.273 1 82.5 164 GLU B C 1
ATOM 2910 O O . GLU B 1 164 ? -2.143 -28.203 -1.001 1 82.5 164 GLU B O 1
ATOM 2915 N N . GLY B 1 165 ? -1.69 -26.594 -2.473 1 83.75 165 GLY B N 1
ATOM 2916 C CA . GLY B 1 165 ? -1.668 -27.516 -3.59 1 83.75 165 GLY B CA 1
ATOM 2917 C C . GLY B 1 165 ? -3.014 -27.656 -4.277 1 83.75 165 GLY B C 1
ATOM 2918 O O . GLY B 1 165 ? -3.094 -28.156 -5.398 1 83.75 165 GLY B O 1
ATOM 2919 N N . ASP B 1 166 ? -4.098 -27.281 -3.621 1 90.88 166 ASP B N 1
ATOM 2920 C CA . ASP B 1 166 ? -5.418 -27.328 -4.238 1 90.88 166 ASP B CA 1
ATOM 2921 C C . ASP B 1 166 ? -5.539 -26.297 -5.355 1 90.88 166 ASP B C 1
ATOM 2923 O O . ASP B 1 166 ? -4.684 -25.406 -5.484 1 90.88 166 ASP B O 1
ATOM 2927 N N . GLN B 1 167 ? -6.609 -26.547 -6.125 1 94.75 167 GLN B N 1
ATOM 2928 C CA . GLN B 1 167 ? -6.898 -25.594 -7.188 1 94.75 167 GLN B CA 1
ATOM 2929 C C . GLN B 1 167 ? -7.582 -24.344 -6.637 1 94.75 167 GLN B C 1
ATOM 2931 O O . GLN B 1 167 ? -8.469 -24.438 -5.785 1 94.75 167 GLN B O 1
ATOM 2936 N N . TRP B 1 168 ? -7.18 -23.266 -7.141 1 96.94 168 TRP B N 1
ATOM 2937 C CA . TRP B 1 168 ? -7.828 -22.016 -6.773 1 96.94 168 TRP B CA 1
ATOM 2938 C C . TRP B 1 168 ? -9.195 -21.891 -7.43 1 96.94 168 TRP B C 1
ATOM 2940 O O . TRP B 1 168 ? -9.367 -22.25 -8.602 1 96.94 168 TRP B O 1
ATOM 2950 N N . GLU B 1 169 ? -10.109 -21.391 -6.684 1 96.38 169 GLU B N 1
ATOM 2951 C CA . GLU B 1 169 ? -11.445 -21.094 -7.199 1 96.38 169 GLU B CA 1
ATOM 2952 C C . GLU B 1 169 ? -11.711 -19.594 -7.219 1 96.38 169 GLU B C 1
ATOM 2954 O O . GLU B 1 169 ? -11.453 -18.906 -6.234 1 96.38 169 GLU B O 1
ATOM 2959 N N . GLY B 1 170 ? -12.211 -19.141 -8.359 1 97.62 170 GLY B N 1
ATOM 2960 C CA . GLY B 1 170 ? -12.539 -17.734 -8.484 1 97.62 170 GLY B CA 1
ATOM 2961 C C . GLY B 1 170 ? -14.031 -17.453 -8.422 1 97.62 170 GLY B C 1
ATOM 2962 O O . GLY B 1 170 ? -14.828 -18.234 -8.953 1 97.62 170 GLY B O 1
ATOM 2963 N N . LYS B 1 171 ? -14.367 -16.391 -7.77 1 97.56 171 LYS B N 1
ATOM 2964 C CA . LYS B 1 171 ? -15.742 -15.883 -7.738 1 97.56 171 LYS B CA 1
ATOM 2965 C C . LYS B 1 171 ? -15.781 -14.375 -7.934 1 97.56 171 LYS B C 1
ATOM 2967 O O . LYS B 1 171 ? -15.031 -13.641 -7.285 1 97.56 171 LYS B O 1
ATOM 2972 N N . VAL B 1 172 ? -16.625 -13.922 -8.852 1 98.25 172 VAL B N 1
ATOM 2973 C CA . VAL B 1 172 ? -16.797 -12.477 -9.023 1 98.25 172 VAL B CA 1
ATOM 2974 C C . VAL B 1 172 ? -17.5 -11.883 -7.809 1 98.25 172 VAL B C 1
ATOM 2976 O O . VAL B 1 172 ? -18.609 -12.281 -7.477 1 98.25 172 VAL B O 1
ATOM 2979 N N . LEU B 1 173 ? -16.859 -11.039 -7.168 1 98 173 LEU B N 1
ATOM 2980 C CA . LEU B 1 173 ? -17.453 -10.328 -6.039 1 98 173 LEU B CA 1
ATOM 2981 C C . LEU B 1 173 ? -18.594 -9.414 -6.508 1 98 173 LEU B C 1
ATOM 2983 O O . LEU B 1 173 ? -19.688 -9.438 -5.934 1 98 173 LEU B O 1
ATOM 2987 N N . ASN B 1 174 ? -18.297 -8.648 -7.477 1 96.12 174 ASN B N 1
ATOM 2988 C CA . ASN B 1 174 ? -19.172 -7.641 -8.055 1 96.12 174 ASN B CA 1
ATOM 2989 C C . ASN B 1 174 ? -18.641 -7.129 -9.391 1 96.12 174 ASN B C 1
ATOM 2991 O O . ASN B 1 174 ? -17.438 -7.148 -9.633 1 96.12 174 ASN B O 1
ATOM 2995 N N . ASP B 1 175 ? -19.531 -6.801 -10.281 1 97.69 175 ASP B N 1
ATOM 2996 C CA . ASP B 1 175 ? -19.219 -6.02 -11.469 1 97.69 175 ASP B CA 1
ATOM 2997 C C . ASP B 1 175 ? -19.531 -4.543 -11.258 1 97.69 175 ASP B C 1
ATOM 2999 O O . ASP B 1 175 ? -20.703 -4.152 -11.242 1 97.69 175 ASP B O 1
ATOM 3003 N N . PHE B 1 176 ? -18.562 -3.748 -11.172 1 96.62 176 PHE B N 1
ATOM 3004 C CA . PHE B 1 176 ? -18.703 -2.336 -10.836 1 96.62 176 PHE B CA 1
ATOM 3005 C C . PHE B 1 176 ? -19.031 -1.519 -12.078 1 96.62 176 PHE B C 1
ATOM 3007 O O . PHE B 1 176 ? -19.344 -0.332 -11.984 1 96.62 176 PHE B O 1
ATOM 3014 N N . LYS B 1 177 ? -18.875 -2.08 -13.25 1 97 177 LYS B N 1
ATOM 3015 C CA . LYS B 1 177 ? -19.188 -1.493 -14.547 1 97 177 LYS B CA 1
ATOM 3016 C C . LYS B 1 177 ? -18.281 -0.306 -14.852 1 97 177 LYS B C 1
ATOM 3018 O O . LYS B 1 177 ? -18.594 0.519 -15.711 1 97 177 LYS B O 1
ATOM 3023 N N . THR B 1 178 ? -17.312 -0.151 -14.141 1 96.5 178 THR B N 1
ATOM 3024 C CA . THR B 1 178 ? -16.219 0.791 -14.305 1 96.5 178 THR B CA 1
ATOM 3025 C C . THR B 1 178 ? -14.906 0.181 -13.812 1 96.5 178 THR B C 1
ATOM 3027 O O . THR B 1 178 ? -14.914 -0.747 -13 1 96.5 178 THR B O 1
ATOM 3030 N N . PRO B 1 179 ? -13.773 0.64 -14.359 1 96.75 179 PRO B N 1
ATOM 3031 C CA . PRO B 1 179 ? -12.508 0.066 -13.883 1 96.75 179 PRO B CA 1
ATOM 3032 C C . PRO B 1 179 ? -12.391 0.095 -12.359 1 96.75 179 PRO B C 1
ATOM 3034 O O . PRO B 1 179 ? -12.789 1.071 -11.727 1 96.75 179 PRO B O 1
ATOM 3037 N N . VAL B 1 180 ? -11.867 -0.966 -11.75 1 97.75 180 VAL B N 1
ATOM 3038 C CA . VAL B 1 180 ? -11.555 -1.028 -10.328 1 97.75 180 VAL B CA 1
ATOM 3039 C C . VAL B 1 180 ? -10.047 -0.879 -10.125 1 97.75 180 VAL B C 1
ATOM 3041 O O . VAL B 1 180 ? -9.266 -1.664 -10.656 1 97.75 180 VAL B O 1
ATOM 3044 N N . TRP B 1 181 ? -9.672 0.074 -9.266 1 96.12 181 TRP B N 1
ATOM 3045 C CA . TRP B 1 181 ? -8.273 0.483 -9.227 1 96.12 181 TRP B CA 1
ATOM 3046 C C . TRP B 1 181 ? -7.559 -0.162 -8.047 1 96.12 181 TRP B C 1
ATOM 3048 O O . TRP B 1 181 ? -6.387 -0.532 -8.148 1 96.12 181 TRP B O 1
ATOM 3058 N N . ARG B 1 182 ? -8.289 -0.252 -6.941 1 97.12 182 ARG B N 1
ATOM 3059 C CA . ARG B 1 182 ? -7.613 -0.715 -5.734 1 97.12 182 ARG B CA 1
ATOM 3060 C C . ARG B 1 182 ? -8.5 -1.668 -4.941 1 97.12 182 ARG B C 1
ATOM 3062 O O . ARG B 1 182 ? -9.711 -1.465 -4.848 1 97.12 182 ARG B O 1
ATOM 3069 N N . VAL B 1 183 ? -7.84 -2.662 -4.391 1 98.31 183 VAL B N 1
ATOM 3070 C CA . VAL B 1 183 ? -8.422 -3.512 -3.355 1 98.31 183 VAL B CA 1
ATOM 3071 C C . VAL B 1 183 ? -7.484 -3.582 -2.154 1 98.31 183 VAL B C 1
ATOM 3073 O O . VAL B 1 183 ? -6.262 -3.604 -2.314 1 98.31 183 VAL B O 1
ATOM 3076 N N . SER B 1 184 ? -8.062 -3.605 -1.014 1 98 184 SER B N 1
ATOM 3077 C CA . SER B 1 184 ? -7.27 -3.672 0.213 1 98 184 SER B CA 1
ATOM 3078 C C . SER B 1 184 ? -8.047 -4.348 1.335 1 98 184 SER B C 1
ATOM 3080 O O . SER B 1 184 ? -9.195 -3.977 1.615 1 98 184 SER B O 1
ATOM 3082 N N . TRP B 1 185 ? -7.371 -5.305 1.989 1 97.06 185 TRP B N 1
ATOM 3083 C CA . TRP B 1 185 ? -7.98 -5.992 3.121 1 97.06 185 TRP B CA 1
ATOM 3084 C C . TRP B 1 185 ? -7.727 -5.234 4.422 1 97.06 185 TRP B C 1
ATOM 3086 O O . TRP B 1 185 ? -6.641 -4.691 4.625 1 97.06 185 TRP B O 1
ATOM 3096 N N . SER B 1 186 ? -8.758 -5.355 5.227 1 94.56 186 SER B N 1
ATOM 3097 C CA . SER B 1 186 ? -8.5 -4.934 6.602 1 94.56 186 SER B CA 1
ATOM 3098 C C . SER B 1 186 ? -7.453 -5.82 7.266 1 94.56 186 SER B C 1
ATOM 3100 O O . SER B 1 186 ? -7.141 -6.902 6.766 1 94.56 186 SER B O 1
ATOM 3102 N N . LEU B 1 187 ? -7.023 -5.367 8.422 1 88.56 187 LEU B N 1
ATOM 3103 C CA . LEU B 1 187 ? -5.934 -6.07 9.094 1 88.56 187 LEU B CA 1
ATOM 3104 C C . LEU B 1 187 ? -6.367 -7.469 9.523 1 88.56 187 LEU B C 1
ATOM 3106 O O . LEU B 1 187 ? -5.539 -8.375 9.625 1 88.56 187 LEU B O 1
ATOM 3110 N N . THR B 1 188 ? -7.598 -7.637 9.781 1 87.81 188 THR B N 1
ATOM 3111 C CA . THR B 1 188 ? -8.102 -8.938 10.203 1 87.81 188 THR B CA 1
ATOM 3112 C C . THR B 1 188 ? -8.555 -9.758 9 1 87.81 188 THR B C 1
ATOM 3114 O O . THR B 1 188 ? -8.883 -10.938 9.133 1 87.81 188 THR B O 1
ATOM 3117 N N . GLY B 1 189 ? -8.57 -9.078 7.809 1 91.88 189 GLY B N 1
ATOM 3118 C CA . GLY B 1 189 ? -8.922 -9.781 6.582 1 91.88 189 GLY B CA 1
ATOM 3119 C C . GLY B 1 189 ? -10.422 -9.977 6.418 1 91.88 189 GLY B C 1
ATOM 3120 O O . GLY B 1 189 ? -10.859 -10.68 5.504 1 91.88 189 GLY B O 1
ATOM 3121 N N . ASN B 1 190 ? -11.219 -9.391 7.258 1 89.81 190 ASN B N 1
ATOM 3122 C CA . ASN B 1 190 ? -12.656 -9.633 7.234 1 89.81 190 ASN B CA 1
ATOM 3123 C C . ASN B 1 190 ? -13.383 -8.617 6.359 1 89.81 190 ASN B C 1
ATOM 3125 O O . ASN B 1 190 ? -14.555 -8.805 6.023 1 89.81 190 ASN B O 1
ATOM 3129 N N . ILE B 1 191 ? -12.766 -7.523 6.082 1 93.75 191 ILE B N 1
ATOM 3130 C CA . ILE B 1 191 ? -13.359 -6.488 5.246 1 93.75 191 ILE B CA 1
ATOM 3131 C C . ILE B 1 191 ? -12.453 -6.215 4.043 1 93.75 191 ILE B C 1
ATOM 3133 O O . ILE B 1 191 ? -11.234 -6.125 4.188 1 93.75 191 ILE B O 1
ATOM 3137 N N . LEU B 1 192 ? -13.062 -6.109 2.92 1 96.62 192 LEU B N 1
ATOM 3138 C CA . LEU B 1 192 ? -12.375 -5.703 1.703 1 96.62 192 LEU B CA 1
ATOM 3139 C C . LEU B 1 192 ? -12.836 -4.32 1.251 1 96.62 192 LEU B C 1
ATOM 3141 O O . LEU B 1 192 ? -14.023 -4.105 1.022 1 96.62 192 LEU B O 1
ATOM 3145 N N . ALA B 1 193 ? -11.891 -3.406 1.18 1 97.38 193 ALA B N 1
ATOM 3146 C CA . ALA B 1 193 ? -1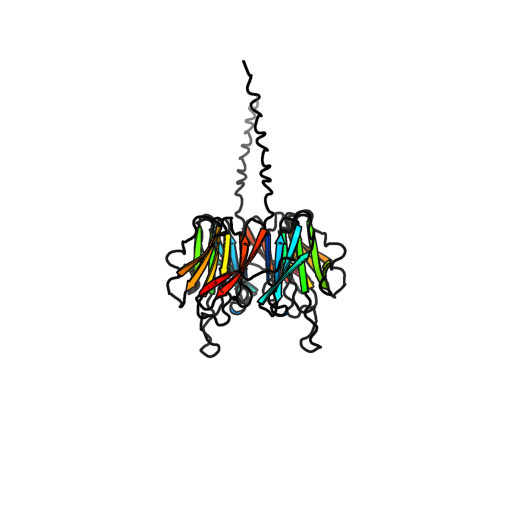2.164 -2.102 0.583 1 97.38 193 ALA B CA 1
ATOM 3147 C C . ALA B 1 193 ? -11.898 -2.119 -0.919 1 97.38 193 ALA B C 1
ATOM 3149 O O . ALA B 1 193 ? -10.898 -2.678 -1.375 1 97.38 193 ALA B O 1
ATOM 3150 N N . VAL B 1 194 ? -12.805 -1.565 -1.679 1 97.25 194 VAL B N 1
ATOM 3151 C CA . VAL B 1 194 ? -12.695 -1.51 -3.133 1 97.25 194 VAL B CA 1
ATOM 3152 C C . VAL B 1 194 ? -12.844 -0.067 -3.607 1 97.25 194 VAL B C 1
ATOM 3154 O O . VAL B 1 194 ? -13.82 0.605 -3.27 1 97.25 194 VAL B O 1
ATOM 3157 N N . ALA B 1 195 ? -11.867 0.41 -4.309 1 95.88 195 ALA B N 1
ATOM 3158 C CA . ALA B 1 195 ? -11.945 1.727 -4.938 1 95.88 195 ALA B CA 1
ATOM 3159 C C . ALA B 1 195 ? -12.117 1.604 -6.449 1 95.88 195 ALA B C 1
ATOM 3161 O O . ALA B 1 195 ? -11.281 1.004 -7.129 1 95.88 195 ALA B O 1
ATOM 3162 N N . ASP B 1 196 ? -13.141 2.203 -6.949 1 94.62 196 ASP B N 1
ATOM 3163 C CA . ASP B 1 196 ? -13.391 2.105 -8.383 1 94.62 196 ASP B CA 1
ATOM 3164 C C . ASP B 1 196 ? -13.055 3.418 -9.094 1 94.62 196 ASP B C 1
ATOM 3166 O O . ASP B 1 196 ? -12.531 4.344 -8.477 1 94.62 196 ASP B O 1
ATOM 3170 N N . GLY B 1 197 ? -13.211 3.469 -10.398 1 89.38 197 GLY B N 1
ATOM 3171 C CA . GLY B 1 197 ? -12.789 4.582 -11.234 1 89.38 197 GLY B CA 1
ATOM 3172 C C . GLY B 1 197 ? -13.695 5.797 -11.117 1 89.38 197 GLY B C 1
ATOM 3173 O O . GLY B 1 197 ? -13.422 6.84 -11.711 1 89.38 197 GLY B O 1
ATOM 3174 N N . ASN B 1 198 ? -14.758 5.73 -10.359 1 87.06 198 ASN B N 1
ATOM 3175 C CA . ASN B 1 198 ? -15.656 6.855 -10.148 1 87.06 198 ASN B CA 1
ATOM 3176 C C . ASN B 1 198 ? -15.438 7.504 -8.781 1 87.06 198 ASN B C 1
ATOM 3178 O O . ASN B 1 198 ? -16.359 8.094 -8.211 1 87.06 198 ASN B O 1
ATOM 3182 N N . ASN B 1 199 ? -14.32 7.27 -8.18 1 85.31 199 ASN B N 1
ATOM 3183 C CA . ASN B 1 199 ? -13.93 7.816 -6.887 1 85.31 199 ASN B CA 1
ATOM 3184 C C . ASN B 1 199 ? -1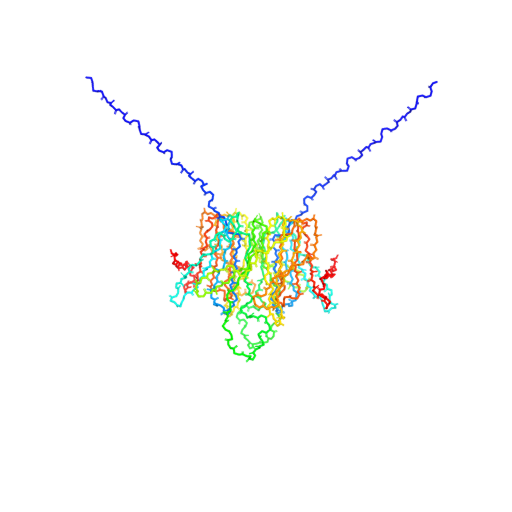4.805 7.266 -5.762 1 85.31 199 ASN B C 1
ATOM 3186 O O . ASN B 1 199 ? -15.016 7.938 -4.75 1 85.31 199 ASN B O 1
ATOM 3190 N N . ASN B 1 200 ? -15.398 6.184 -6.039 1 89.75 200 ASN B N 1
ATOM 3191 C CA . ASN B 1 200 ? -16.203 5.523 -5.016 1 89.75 200 ASN B CA 1
ATOM 3192 C C . ASN B 1 200 ? -15.406 4.438 -4.293 1 89.75 200 ASN B C 1
ATOM 3194 O O . ASN B 1 200 ? -14.68 3.668 -4.93 1 89.75 200 ASN B O 1
ATOM 3198 N N . VAL B 1 201 ? -15.531 4.508 -2.994 1 93.88 201 VAL B N 1
ATOM 3199 C CA . VAL B 1 201 ? -14.984 3.434 -2.168 1 93.88 201 VAL B CA 1
ATOM 3200 C C . VAL B 1 201 ? -16.125 2.658 -1.511 1 93.88 201 VAL B C 1
ATOM 3202 O O . VAL B 1 201 ? -17 3.25 -0.881 1 93.88 201 VAL B O 1
ATOM 3205 N N . THR B 1 202 ? -16.125 1.392 -1.734 1 95.25 202 THR B N 1
ATOM 3206 C CA . THR B 1 202 ? -17.094 0.512 -1.093 1 95.25 202 THR B CA 1
ATOM 3207 C C . THR B 1 202 ? -16.391 -0.507 -0.199 1 95.25 202 THR B C 1
ATOM 3209 O O . THR B 1 202 ? -15.227 -0.85 -0.432 1 95.25 202 THR B O 1
ATOM 3212 N N . LEU B 1 203 ? -17.094 -0.943 0.791 1 95.31 203 LEU B N 1
ATOM 3213 C CA . LEU B 1 203 ? -16.609 -1.938 1.74 1 95.31 203 LEU B CA 1
ATOM 3214 C C . LEU B 1 203 ? -17.438 -3.213 1.669 1 95.31 203 LEU B C 1
ATOM 3216 O O . LEU B 1 203 ? -18.672 -3.152 1.58 1 95.31 203 LEU B O 1
ATOM 3220 N N . TRP B 1 204 ? -16.734 -4.332 1.711 1 96.12 204 TRP B N 1
ATOM 3221 C CA . TRP B 1 204 ? -17.391 -5.621 1.509 1 96.12 204 TRP B CA 1
ATOM 3222 C C . TRP B 1 204 ? -17 -6.602 2.613 1 96.12 204 TRP B C 1
ATOM 3224 O O . TRP B 1 204 ? -15.844 -6.656 3.033 1 96.12 204 TRP B O 1
ATOM 3234 N N . LYS B 1 205 ? -18 -7.367 3.051 1 93.62 205 LYS B N 1
ATOM 3235 C CA . LYS B 1 205 ? -17.766 -8.422 4.031 1 93.62 205 LYS B CA 1
ATOM 3236 C C . LYS B 1 205 ? -18.375 -9.75 3.561 1 93.62 205 LYS B C 1
ATOM 3238 O O . LYS B 1 205 ? -19.375 -9.758 2.852 1 93.62 205 LYS B O 1
ATOM 3243 N N . GLU B 1 206 ? -17.656 -10.828 3.947 1 90.69 206 GLU B N 1
ATOM 3244 C CA . GLU B 1 206 ? -18.188 -12.148 3.615 1 90.69 206 GLU B CA 1
ATOM 3245 C C . GLU B 1 206 ? -19.25 -12.586 4.621 1 90.69 206 GLU B C 1
ATOM 3247 O O . GLU B 1 206 ? -19 -12.594 5.828 1 90.69 206 GLU B O 1
ATOM 3252 N N . ALA B 1 207 ? -20.406 -12.945 4.121 1 89.19 207 ALA B N 1
ATOM 3253 C CA . ALA B 1 207 ? -21.469 -13.461 4.973 1 89.19 207 ALA B CA 1
ATOM 3254 C C . ALA B 1 207 ? -21.234 -14.922 5.332 1 89.19 207 ALA B C 1
ATOM 3256 O O . ALA B 1 207 ? -20.328 -15.562 4.773 1 89.19 207 ALA B O 1
ATOM 3257 N N . VAL B 1 208 ? -22.016 -15.398 6.254 1 86.31 208 VAL B N 1
ATOM 3258 C CA . VAL B 1 208 ? -21.875 -16.75 6.781 1 86.31 208 VAL B CA 1
ATOM 3259 C C . VAL B 1 208 ? -22.094 -17.766 5.66 1 86.31 208 VAL B C 1
ATOM 3261 O O . VAL B 1 208 ? -21.469 -18.828 5.652 1 86.31 208 VAL B O 1
ATOM 3264 N N . ASP B 1 209 ? -22.781 -17.422 4.695 1 88.56 209 ASP B N 1
ATOM 3265 C CA . ASP B 1 209 ? -23.078 -18.344 3.602 1 88.56 209 ASP B CA 1
ATOM 3266 C C . ASP B 1 209 ? -22 -18.281 2.523 1 88.56 209 ASP B C 1
ATOM 3268 O O . ASP B 1 209 ? -22.109 -18.938 1.484 1 88.56 209 ASP B O 1
ATOM 3272 N N . GLY B 1 210 ? -21.062 -17.422 2.697 1 85.44 210 GLY B N 1
ATOM 3273 C CA . GLY B 1 210 ? -19.953 -17.328 1.757 1 85.44 210 GLY B CA 1
ATOM 3274 C C . GLY B 1 210 ? -20.141 -16.234 0.727 1 85.44 210 GLY B C 1
ATOM 3275 O O . GLY B 1 210 ? -19.266 -15.977 -0.093 1 85.44 210 GLY B O 1
ATOM 3276 N N . GLU B 1 211 ? -21.312 -15.648 0.846 1 91.69 211 GLU B N 1
ATOM 3277 C CA . GLU B 1 211 ? -21.578 -14.562 -0.092 1 91.69 211 GLU B CA 1
ATOM 3278 C C . GLU B 1 211 ? -21.031 -13.242 0.433 1 91.69 211 GLU B C 1
ATOM 3280 O O . GLU B 1 211 ? -21.016 -13 1.643 1 91.69 211 GLU B O 1
ATOM 3285 N N . TRP B 1 212 ? -20.578 -12.477 -0.527 1 93.69 212 TRP B N 1
ATOM 3286 C CA . TRP B 1 212 ? -20.062 -11.172 -0.15 1 93.69 212 TRP B CA 1
ATOM 3287 C C . TRP B 1 212 ? -21.156 -10.109 -0.233 1 93.69 212 TRP B C 1
ATOM 3289 O O . TRP B 1 212 ? -21.953 -10.117 -1.164 1 93.69 212 TRP B O 1
ATOM 3299 N N . GLN B 1 213 ? -21.141 -9.258 0.808 1 94 213 GLN B N 1
ATOM 3300 C CA . GLN B 1 213 ? -22.125 -8.172 0.853 1 94 213 GLN B CA 1
ATOM 3301 C C . GLN B 1 213 ? -21.438 -6.836 1.137 1 94 213 GLN B C 1
ATOM 3303 O O . GLN B 1 213 ? -20.5 -6.766 1.933 1 94 213 GLN B O 1
ATOM 3308 N N . GLN B 1 214 ? -21.938 -5.824 0.441 1 93.38 214 GLN B N 1
ATOM 3309 C CA . GLN B 1 214 ? -21.453 -4.48 0.729 1 93.38 214 GLN B CA 1
ATOM 3310 C C . GLN B 1 214 ? -21.953 -3.994 2.086 1 93.38 214 GLN B C 1
ATOM 3312 O O . GLN B 1 214 ? -23.125 -4.168 2.42 1 93.38 214 GLN B O 1
ATOM 3317 N N . VAL B 1 215 ? -21 -3.477 2.83 1 89.44 215 VAL B N 1
ATOM 3318 C CA . VAL B 1 215 ? -21.406 -2.953 4.129 1 89.44 215 VAL B CA 1
ATOM 3319 C C . VAL B 1 215 ? -21.984 -1.549 3.961 1 89.44 215 VAL B C 1
ATOM 3321 O O . VAL B 1 215 ? -21.578 -0.811 3.057 1 89.44 215 VAL B O 1
ATOM 3324 N N . THR B 1 216 ? -22.984 -1.174 4.641 1 76.25 216 THR B N 1
ATOM 3325 C CA . THR B 1 216 ? -23.703 0.094 4.52 1 76.25 216 THR B CA 1
ATOM 3326 C C . THR B 1 216 ? -22.875 1.233 5.121 1 76.25 216 THR B C 1
ATOM 3328 O O . THR B 1 216 ? -22.391 1.131 6.25 1 76.25 216 THR B O 1
ATOM 3331 N N . THR B 1 217 ? -22.422 2.113 4.227 1 69.81 217 THR B N 1
ATOM 3332 C CA . THR B 1 217 ? -21.766 3.324 4.711 1 69.81 217 THR B CA 1
ATOM 3333 C C . THR B 1 217 ? -22.781 4.461 4.852 1 69.81 217 THR B C 1
ATOM 3335 O O . THR B 1 217 ? -23.734 4.547 4.086 1 69.81 217 THR B O 1
ATOM 3338 N N . VAL B 1 218 ? -22.953 5.027 6.004 1 55.06 218 VAL B N 1
ATOM 3339 C CA . VAL B 1 218 ? -23.844 6.168 6.188 1 55.06 218 VAL B CA 1
ATOM 3340 C C . VAL B 1 218 ? -23.172 7.434 5.652 1 55.06 218 VAL B C 1
ATOM 3342 O O . VAL B 1 218 ? -22.016 7.703 5.949 1 55.06 218 VAL B O 1
ATOM 3345 N N . GLU B 1 219 ? -23.562 7.945 4.398 1 56.31 219 GLU B N 1
ATOM 3346 C CA . GLU B 1 219 ? -23.062 9.219 3.885 1 56.31 219 GLU B CA 1
ATOM 3347 C C . GLU B 1 219 ? -23.188 10.32 4.93 1 56.31 219 GLU B C 1
ATOM 3349 O O . GLU B 1 219 ? -24.125 10.328 5.723 1 56.31 219 GLU B O 1
ATOM 3354 N N . PRO B 1 220 ? -22.203 11.156 5.039 1 46.88 220 PRO B N 1
ATOM 3355 C CA . PRO B 1 220 ? -22.391 12.289 5.953 1 46.88 220 PRO B CA 1
ATOM 3356 C C . PRO B 1 220 ? -23.672 13.062 5.68 1 46.88 220 PRO B C 1
ATOM 3358 O O . PRO B 1 220 ? -24.188 13.031 4.559 1 46.88 220 PRO B O 1
#

pLDDT: mean 85.44, std 20.72, range [24.67, 98.94]

Secondary structure (DSSP, 8-state):
---------------------PPEEEEEEPPGGG-SEEEEEETTS-EEEEEE-TTS-EEEEEETTSSTT-EEEEEEPPSS-TT--TTS--PPPP-EEEEEETTS-EEEEEEETTEEEE-SSS-B---SS-EEEEEEPP-SS-SSEEEEEEETTSEEEEEEESSTTSPPEEEEEEE-SS-EEEEEE-TTSSEEEEEETTS-EEEEEE-TTS-EEE--B---/---------------------PPEEEEEEPPGGG-SEEEEEETTS-EEEEEE-TTS-EEEEEETTSSTT-EEEEEEPPSS-TT--TTS--PPPP-EEEEEETTS-EEEEEEETTEEEE-SSS-B---SS-EEEEEEPP-SS-SSEEEEEEETTSEEEEEEESSTTSPPEEEEEEE-SS-EEEEEE-TTSSEEEEEETTS-EEEEEE-TTS-EEE--B---

Sequence (440 aa):
MQLYEGNQNEWTQAHVFDEHKSSVNSIAWAPHELGLCLACGSSDGNISVFTARADGGWDTAMIDQAHPVGVTSVSWAPSTAPGALVGAGLLDPVQKLCSGGCDNTVKVWKLNNGLWKMDCFPALHMHTDWVRDVAWAPNLGLPKSTIASASQDGKVVIWTVAKEGDQWEGKVLNDFKTPVWRVSWSLTGNILAVADGNNNVTLWKEAVDGEWQQVTTVEPMQLYEGNQNEWTQAHVFDEHKSSVNSIAWAPHELGLCLACGSSDGNISVFTARADGGWDTAMIDQAHPVGVTSVSWAPSTAPGALVGAGLLDPVQKLCSGGCDNTVKVWKLNNGLWKMDCFPALHMHTDWVRDVAWAPNLGLPKSTIASASQDGKVVIWTVAKEGDQWEGKVLNDFKTPVWRVSWSLTGNILAVADGNNNVTLWKEAVDGEWQQVTTVEP

Nearest PDB structures (foldseek):
  7r5j-assembly1_N0  TM=9.231E-01  e=5.595E-22  Homo sapiens
  7uhy-assembly1_H-2  TM=9.383E-01  e=8.379E-21  Homo sapiens
  9hcj-assembly1_N0  TM=8.999E-01  e=2.030E-20  Dictyostelium discoideum
  3bg0-assembly1_A  TM=9.199E-01  e=1.255E-19  Homo sapiens
  6lk8-assembly1_H  TM=9.294E-01  e=1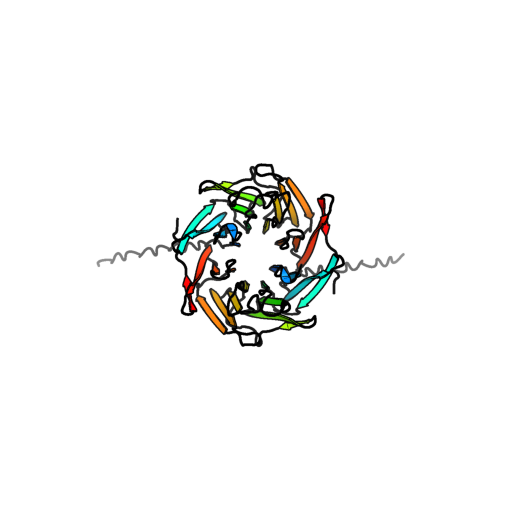.806E-19  Xenopus laevis

Radius of gyration: 24.81 Å; Cα contacts (8 Å, |Δi|>4): 1192; chains: 2; bounding box: 104×54×85 Å